Protein AF-0000000085130189 (afdb_homodimer)

Nearest PDB structures (foldseek):
  2hxr-assembly1_B  TM=8.792E-01  e=2.220E-16  Escherichia coli K-12
  4x6g-assembly1_D  TM=6.066E-01  e=1.143E-20  Pseudomonas aeruginosa PAO1
  7d98-assembly1_Q  TM=5.907E-01  e=3.196E-19  Cupriavidus necator
  6g4r-assembly1_B  TM=5.700E-01  e=2.673E-19  Corynebacterium glutamicum
  6g4r-assembly1_E  TM=5.636E-01  e=2.020E-18  Corynebacterium glutamicum

InterPro domains:
  IPR000847 LysR, HTH, N-terminal domain [PF00126] (8-65)
  IPR000847 LysR, HTH, N-terminal domain [PS50931] (5-62)
  IPR005119 LysR, substrate-binding [PF03466] (91-294)
  IPR036388 Winged helix-like DNA-binding domain superfamily [G3DSA:1.10.10.10] (2-87)
  IPR036390 Winged helix DNA-binding domain superfamily [SSF46785] (6-114)
  IPR037424 Regulatory protein NocR, PBP2 domain [cd08415] (96-290)

Organism: Delftia acidovorans (strain DSM 14801 / SPH-1) (NCBI:txid398578)

pLDDT: mean 81.31, std 16.9, range [30.84, 98.56]

Foldseek 3Di:
DLDDQDPLLLLLLLLCVVQQQLCSSCVVVVHDSVSSVVSPVSNCVSVVHDQWDQDPNGTDGDPVSVVVNVVSVLVVVLPVVLVVVVVVCVVPVAAEAEEEEAPLCVLFQQVVLVVVLCVVRPPYHYHYDHDDLVSQLVCQQVPSHQKYKYFDDNDDVQWDKDWLAKDFKKKKAFCPDPCLPDQAEELQVQAQWEEEEEDPPDQQRVVSVVVCVVVVGDHNHYDYDHDPLVVNVCRLVGRTMYIGHVRSCVVSVVSIRIHYYPPTRMTTMMMIGYRVNDDDPSNVSSVVSSSVSSVVDDGDDDD/DLDDQDPLLLLLLLLCVVQQQLCSSCVVVVHHSVVSVVSPVSNCVSVVHDQWDQDPNGTDGDPVSVVVNVVSVLVVVQPVVVVVVVVVCVVPVAAEAEEEEAPLCVLFQQVVLVVVLCVVRPPYHYHYDHDDLVSQLVCQQVPSHQKYKYFDDNDDVQWDKDWLAKDFKKKKAFCPDPCLPDQAEELQVQAQWEEEEEDPPDQQRVVSVVVCVVVVGDHNHYDYDHDPLVVNVCRLVGNTMYIGHVRSCVVSVVSIRIHYYPPTRMTTMMMIGYRVNDDDPSNVSSVVSSSVSSVVDDGDDDD

Solvent-accessible surface area (backbone atoms only — not comparable to full-atom values): 31554 Å² total; per-residue (Å²): 127,68,52,80,79,47,69,65,23,51,47,34,45,44,33,24,68,74,56,50,29,50,58,53,17,7,61,72,66,72,51,48,40,69,55,32,48,48,30,37,52,49,37,25,62,35,68,72,42,72,36,62,40,79,56,94,87,35,66,35,71,28,74,58,29,54,52,46,40,54,50,41,48,65,45,38,63,48,45,57,50,43,48,50,48,46,53,55,34,66,70,67,74,36,55,72,47,34,39,30,24,22,57,56,42,41,52,38,57,46,31,59,33,50,42,56,42,46,71,73,43,69,69,50,42,45,37,44,41,53,41,56,62,65,62,44,51,53,33,24,69,70,61,65,22,65,33,35,41,28,69,53,84,72,88,38,94,73,42,57,67,44,80,74,45,40,25,47,32,26,33,34,22,15,63,83,42,87,70,47,82,54,82,58,41,45,61,69,71,43,45,58,32,41,34,33,38,49,43,85,82,34,67,58,44,46,48,49,50,50,53,28,57,76,69,71,43,50,58,60,40,63,33,40,25,63,46,64,61,33,36,51,40,29,10,48,63,56,65,32,38,21,67,34,56,54,56,46,49,58,73,46,44,92,56,33,35,76,30,49,39,36,80,72,36,75,37,44,35,29,37,34,38,29,67,86,62,71,88,42,72,66,58,50,50,48,52,52,43,42,53,57,57,55,65,79,46,78,70,43,80,75,129,127,70,52,80,77,46,69,65,23,52,48,34,44,44,33,23,68,73,56,51,30,51,59,51,17,8,62,72,67,72,51,49,41,70,56,32,48,48,30,36,51,49,37,26,60,33,68,71,42,74,35,61,41,79,57,94,86,35,66,36,73,28,74,59,29,53,52,47,38,54,50,40,49,66,45,39,64,46,44,59,50,44,48,52,47,46,54,54,34,67,67,66,74,36,56,73,47,32,38,32,25,22,59,57,42,40,52,38,58,46,30,58,34,52,42,58,41,43,70,73,42,70,69,49,40,43,36,42,40,53,42,57,64,64,62,43,52,52,30,22,70,71,60,63,22,68,32,33,40,28,67,55,82,73,88,38,94,74,42,57,67,44,78,75,45,42,25,48,32,24,33,36,22,16,63,83,41,87,69,47,80,52,82,58,41,46,59,69,72,41,46,58,32,42,34,34,37,50,43,87,80,33,66,58,44,46,49,49,50,52,52,28,58,74,67,70,44,51,57,58,41,62,35,40,26,64,46,63,60,33,35,52,40,30,9,49,62,56,64,31,39,20,68,34,57,54,57,45,48,59,73,46,45,91,56,34,34,77,30,49,39,35,79,73,36,75,39,45,34,29,38,35,37,29,66,85,62,72,87,41,72,65,58,52,50,47,52,52,44,43,54,58,58,54,64,77,45,78,70,44,79,77,131

Secondary structure (DSSP, 8-state):
--PPPPHHHHHHHHHHHHHSSHHHHHHHTTS-HHHHHHHHHHHHHHHT---EEEETTEEEE-HHHHHHHHHHHHHHHHHHHHHHHHHHHHHH---EEEEEE-HHHHHTHHHHHHHHHHHHSTT-EEEEEE--HHHHHHHHHTTS-SEEEESS----TTSEEEEEEEEE-EEEE-TTSGGGG-S-EEGGGGTT-EEEE--TT-HHHHHHHHHHHHTT---SEEEE-S-HHHHHHHHHTTS-EEEE-HHHHHHTTTT-EEEEEESPPEEEEEEEE-TT----HHHHHHHHHHHHHHTTS------/--PPPPHHHHHHHHHHHHHSSHHHHHHHTTS-HHHHHHHHHHHHHHHT---EEEETTEEEE-HHHHHHHHHHHHHHHHHHHHHHHHHHHHHH---EEEEEE-HHHHHTHHHHHHHHHHHHSTT-EEEEEE--HHHHHHHHHTTS-SEEEESS----TTSEEEEEEEEE-EEEE-TTSGGGG-S-EEGGGGTT-EEEE--TT-HHHHHHHHHHHHTT---SEEEE-S-HHHHHHHHHTTS-EEEE-HHHHHHTTTT-EEEEEESPPEEEEEEEE-TT----HHHHHHHHHHHHHHTTS------

Radius of gyration: 24.06 Å; Cα contacts (8 Å, |Δi|>4): 1147; chains: 2; bounding box: 66×59×67 Å

Structure (mmCIF, N/CA/C/O backbone):
data_AF-0000000085130189-model_v1
#
loop_
_entity.id
_entity.type
_entity.pdbx_description
1 polymer 'Transcriptional regulator, LysR family'
#
loop_
_atom_site.group_PDB
_atom_site.id
_atom_site.type_symbol
_atom_site.label_atom_id
_atom_site.label_alt_id
_atom_site.label_comp_id
_atom_site.label_asym_id
_atom_site.label_entity_id
_atom_site.label_seq_id
_atom_site.pdbx_PDB_ins_code
_atom_site.Cartn_x
_atom_site.Cartn_y
_atom_site.Cartn_z
_atom_site.occupancy
_atom_site.B_iso_or_equiv
_atom_site.auth_seq_id
_atom_site.auth_comp_id
_atom_site.auth_asym_id
_atom_site.auth_atom_id
_atom_site.pdbx_PDB_model_num
ATOM 1 N N . MET A 1 1 ? -32.5 0.696 -23.516 1 31.22 1 MET A N 1
ATOM 2 C CA . MET A 1 1 ? -31.953 -0.085 -22.406 1 31.22 1 MET A CA 1
ATOM 3 C C . MET A 1 1 ? -30.438 -0.232 -22.547 1 31.22 1 MET A C 1
ATOM 5 O O . MET A 1 1 ? -29.953 -0.71 -23.562 1 31.22 1 MET A O 1
ATOM 9 N N . SER A 1 2 ? -29.688 0.648 -21.875 1 45.56 2 SER A N 1
ATOM 10 C CA . SER A 1 2 ? -28.234 0.71 -22.062 1 45.56 2 SER A CA 1
ATOM 11 C C . SER A 1 2 ? -27.594 -0.644 -21.797 1 45.56 2 SER A C 1
ATOM 13 O O . SER A 1 2 ? -27.906 -1.307 -20.812 1 45.56 2 SER A O 1
ATOM 15 N N . ARG A 1 3 ? -27.344 -1.383 -22.859 1 54.59 3 ARG A N 1
ATOM 16 C CA . ARG A 1 3 ? -26.781 -2.723 -22.734 1 54.59 3 ARG A CA 1
ATOM 17 C C . ARG A 1 3 ? -25.531 -2.713 -21.859 1 54.59 3 ARG A C 1
ATOM 19 O O . ARG A 1 3 ? -24.812 -1.71 -21.797 1 54.59 3 ARG A O 1
ATOM 26 N N . PRO A 1 4 ? -25.453 -3.746 -21.062 1 53.78 4 PRO A N 1
ATOM 27 C CA . PRO A 1 4 ? -24.219 -3.891 -20.281 1 53.78 4 PRO A CA 1
ATOM 28 C C . PRO A 1 4 ? -22.969 -3.844 -21.141 1 53.78 4 PRO A C 1
ATOM 30 O O . PRO A 1 4 ? -22.969 -4.312 -22.281 1 53.78 4 PRO A O 1
ATOM 33 N N . LEU A 1 5 ? -22 -3.061 -20.75 1 58.72 5 LEU A N 1
ATOM 34 C CA . LEU A 1 5 ? -20.734 -2.941 -21.453 1 58.72 5 LEU A CA 1
ATOM 35 C C . LEU A 1 5 ? -20 -4.277 -21.484 1 58.72 5 LEU A C 1
ATOM 37 O O . LEU A 1 5 ? -19.969 -4.996 -20.484 1 58.72 5 LEU A O 1
ATOM 41 N N . SER A 1 6 ? -19.719 -4.668 -22.641 1 59.53 6 SER A N 1
ATOM 42 C CA . SER A 1 6 ? -18.953 -5.906 -22.766 1 59.53 6 SER A CA 1
ATOM 43 C C . SER A 1 6 ? -17.516 -5.723 -22.281 1 59.53 6 SER A C 1
ATOM 45 O O . SER A 1 6 ? -17 -4.605 -22.281 1 59.53 6 SER A O 1
ATOM 47 N N . SER A 1 7 ? -16.984 -6.809 -21.906 1 59.44 7 SER A N 1
ATOM 48 C CA . SER A 1 7 ? -15.594 -6.797 -21.469 1 59.44 7 SER A CA 1
ATOM 49 C C . SER A 1 7 ? -14.68 -6.273 -22.578 1 59.44 7 SER A C 1
ATOM 51 O O . SER A 1 7 ? -13.719 -5.551 -22.297 1 59.44 7 SER A O 1
ATOM 53 N N . ARG A 1 8 ? -15 -6.645 -23.797 1 64.19 8 ARG A N 1
ATOM 54 C CA . ARG A 1 8 ? -14.18 -6.203 -24.922 1 64.19 8 ARG A CA 1
ATOM 55 C C . ARG A 1 8 ? -14.25 -4.688 -25.078 1 64.19 8 ARG A C 1
ATOM 57 O O . ARG A 1 8 ? -13.242 -4.047 -25.391 1 64.19 8 ARG A O 1
ATOM 64 N N . GLU A 1 9 ? -15.406 -4.188 -24.859 1 72 9 GLU A N 1
ATOM 65 C CA . GLU A 1 9 ? -15.578 -2.742 -24.953 1 72 9 GLU A CA 1
ATOM 66 C C . GLU A 1 9 ? -14.781 -2.025 -23.859 1 72 9 GLU A C 1
ATOM 68 O O . GLU A 1 9 ? -14.109 -1.026 -24.141 1 72 9 GLU A O 1
ATOM 73 N N . ILE A 1 10 ? -14.836 -2.58 -22.766 1 69.81 10 ILE A N 1
ATOM 74 C CA . ILE A 1 10 ? -14.148 -1.973 -21.625 1 69.81 10 ILE A CA 1
ATOM 75 C C . ILE A 1 10 ? -12.641 -2.068 -21.828 1 69.81 10 ILE A C 1
ATOM 77 O O . ILE A 1 10 ? -11.906 -1.115 -21.547 1 69.81 10 ILE A O 1
ATOM 81 N N . GLU A 1 11 ? -12.258 -3.162 -22.422 1 70.06 11 GLU A N 1
ATOM 82 C CA . GLU A 1 11 ? -10.844 -3.359 -22.703 1 70.06 11 GLU A CA 1
ATOM 83 C C . GLU A 1 11 ? -10.344 -2.369 -23.766 1 70.06 11 GLU A C 1
ATOM 85 O O . GLU A 1 11 ? -9.258 -1.81 -23.625 1 70.06 11 GLU A O 1
ATOM 90 N N . ALA A 1 12 ? -11.117 -2.242 -24.766 1 75.12 12 ALA A N 1
ATOM 91 C CA . ALA A 1 12 ? -10.758 -1.292 -25.812 1 75.12 12 ALA A CA 1
ATOM 92 C C . ALA A 1 12 ? -10.656 0.126 -25.25 1 75.12 12 ALA A C 1
ATOM 94 O O . ALA A 1 12 ? -9.695 0.845 -25.547 1 75.12 12 ALA A O 1
ATOM 95 N N . PHE A 1 13 ? -11.602 0.455 -24.406 1 79.38 13 PHE A N 1
ATOM 96 C CA . PHE A 1 13 ? -11.617 1.765 -23.781 1 79.38 13 PHE A CA 1
ATOM 97 C C . PHE A 1 13 ? -10.375 1.96 -22.906 1 79.38 13 PHE A C 1
ATOM 99 O O . PHE A 1 13 ? -9.688 2.975 -23.031 1 79.38 13 PHE A O 1
ATOM 106 N N . ARG A 1 14 ? -10.148 0.959 -22.219 1 71.44 14 ARG A N 1
ATOM 107 C CA . ARG A 1 14 ? -8.992 1.018 -21.328 1 71.44 14 ARG A CA 1
ATOM 108 C C . ARG A 1 14 ? -7.695 1.165 -22.109 1 71.44 14 ARG A C 1
ATOM 110 O O . ARG A 1 14 ? -6.844 1.983 -21.766 1 71.44 14 ARG A O 1
ATOM 117 N N . ALA A 1 15 ? -7.5 0.373 -23.094 1 72.19 15 ALA A N 1
ATOM 118 C CA . ALA A 1 15 ? -6.301 0.406 -23.938 1 72.19 15 ALA A CA 1
ATOM 119 C C . ALA A 1 15 ? -6.105 1.784 -24.562 1 72.19 15 ALA A C 1
ATOM 121 O O . ALA A 1 15 ? -4.988 2.305 -24.594 1 72.19 15 ALA A O 1
ATOM 122 N N . VAL A 1 16 ? -7.211 2.367 -24.922 1 78.88 16 VAL A N 1
ATOM 123 C CA . VAL A 1 16 ? -7.117 3.68 -25.547 1 78.88 16 VAL A CA 1
ATOM 124 C C . VAL A 1 16 ? -6.738 4.727 -24.516 1 78.88 16 VAL A C 1
ATOM 126 O O . VAL A 1 16 ? -5.93 5.617 -24.781 1 78.88 16 VAL A O 1
ATOM 129 N N . MET A 1 17 ? -7.277 4.52 -23.422 1 74.12 17 MET A N 1
ATOM 130 C CA . MET A 1 17 ? -6.977 5.461 -22.359 1 74.12 17 MET A CA 1
ATOM 131 C C . MET A 1 17 ? -5.512 5.359 -21.938 1 74.12 17 MET A C 1
ATOM 133 O O . MET A 1 17 ? -4.883 6.371 -21.625 1 74.12 17 MET A O 1
ATOM 137 N N . GLN A 1 18 ? -5.059 4.191 -21.969 1 65.12 18 GLN A N 1
ATOM 138 C CA . GLN A 1 18 ? -3.695 3.922 -21.516 1 65.12 18 GLN A CA 1
ATOM 139 C C . GLN A 1 18 ? -2.684 4.336 -22.594 1 65.12 18 GLN A C 1
ATOM 141 O O . GLN A 1 18 ? -1.607 4.844 -22.266 1 65.12 18 GLN A O 1
ATOM 146 N N . THR A 1 19 ? -3.037 4.164 -23.828 1 66.06 19 THR A N 1
ATOM 147 C CA . THR A 1 19 ? -2.059 4.312 -24.891 1 66.06 19 THR A CA 1
ATOM 148 C C . THR A 1 19 ? -2.25 5.645 -25.625 1 66.06 19 THR A C 1
ATOM 150 O O . THR A 1 19 ? -1.354 6.105 -26.328 1 66.06 19 THR A O 1
ATOM 153 N N . GLY A 1 20 ? -3.475 6.203 -25.391 1 71.5 20 GLY A N 1
ATOM 154 C CA . GLY A 1 20 ? -3.736 7.527 -25.938 1 71.5 20 GLY A CA 1
ATOM 155 C C . GLY A 1 20 ? -4.305 7.496 -27.344 1 71.5 20 GLY A C 1
ATOM 156 O O . GLY A 1 20 ? -4.855 8.492 -27.812 1 71.5 20 GLY A O 1
ATOM 157 N N . THR A 1 21 ? -3.98 6.371 -28.062 1 77.44 21 THR A N 1
ATOM 158 C CA . THR A 1 21 ? -4.484 6.297 -29.422 1 77.44 21 THR A CA 1
ATOM 159 C C . THR A 1 21 ? -5.133 4.941 -29.688 1 77.44 21 THR A C 1
ATOM 161 O O . THR A 1 21 ? -4.812 3.953 -29.016 1 77.44 21 THR A O 1
ATOM 164 N N . THR A 1 22 ? -6.098 4.945 -30.719 1 83.69 22 THR A N 1
ATOM 165 C CA . THR A 1 22 ? -6.738 3.688 -31.094 1 83.69 22 THR A CA 1
ATOM 166 C C . THR A 1 22 ? -5.738 2.75 -31.766 1 83.69 22 THR A C 1
ATOM 168 O O . THR A 1 22 ? -5.82 1.531 -31.609 1 83.69 22 THR A O 1
ATOM 171 N N . THR A 1 23 ? -4.746 3.398 -32.406 1 81.56 23 THR A N 1
ATOM 172 C CA . THR A 1 23 ? -3.715 2.596 -33.031 1 81.56 23 THR A CA 1
ATOM 173 C C . THR A 1 23 ? -2.836 1.904 -32 1 81.56 23 THR A C 1
ATOM 175 O O . THR A 1 23 ? -2.57 0.705 -32.094 1 81.56 23 THR A O 1
ATOM 178 N N . ALA A 1 24 ? -2.443 2.617 -31.156 1 79.56 24 ALA A N 1
ATOM 179 C CA . ALA A 1 24 ? -1.603 2.068 -30.094 1 79.56 24 ALA A CA 1
ATOM 180 C C . ALA A 1 24 ? -2.379 1.069 -29.234 1 79.56 24 ALA A C 1
ATOM 182 O O . ALA A 1 24 ? -1.831 0.052 -28.812 1 79.56 24 ALA A O 1
ATOM 183 N N . ALA A 1 25 ? -3.613 1.337 -29.016 1 78.94 25 ALA A N 1
ATOM 184 C CA . ALA A 1 25 ? -4.488 0.43 -28.281 1 78.94 25 ALA A CA 1
ATOM 185 C C . ALA A 1 25 ? -4.656 -0.895 -29.016 1 78.94 25 ALA A C 1
ATOM 187 O O . ALA A 1 25 ? -4.664 -1.962 -28.406 1 78.94 25 ALA A O 1
ATOM 188 N N . ALA A 1 26 ? -4.727 -0.82 -30.266 1 82.19 26 ALA A N 1
ATOM 189 C CA . ALA A 1 26 ? -4.848 -2.021 -31.078 1 82.19 26 ALA A CA 1
ATOM 190 C C . ALA A 1 26 ? -3.609 -2.904 -30.953 1 82.19 26 ALA A C 1
ATOM 192 O O . ALA A 1 26 ? -3.723 -4.125 -30.812 1 82.19 26 ALA A O 1
ATOM 193 N N . ARG A 1 27 ? -2.504 -2.258 -30.922 1 73.69 27 ARG A N 1
ATOM 194 C CA . ARG A 1 27 ? -1.25 -2.979 -30.734 1 73.69 27 ARG A CA 1
ATOM 195 C C . ARG A 1 27 ? -1.208 -3.648 -29.359 1 73.69 27 ARG A C 1
ATOM 197 O O . ARG A 1 27 ? -0.834 -4.816 -29.25 1 73.69 27 ARG A O 1
ATOM 204 N N . LEU A 1 28 ? -1.719 -2.889 -28.5 1 66.56 28 LEU A N 1
ATOM 205 C CA . LEU A 1 28 ? -1.703 -3.367 -27.125 1 66.56 28 LEU A CA 1
ATOM 206 C C . LEU A 1 28 ? -2.629 -4.566 -26.953 1 66.56 28 LEU A C 1
ATOM 208 O O . LEU A 1 28 ? -2.312 -5.5 -26.219 1 66.56 28 LEU A O 1
ATOM 212 N N . LEU A 1 29 ? -3.684 -4.574 -27.641 1 67.88 29 LEU A N 1
ATOM 213 C CA . LEU A 1 29 ? -4.719 -5.594 -27.484 1 67.88 29 LEU A CA 1
ATOM 214 C C . LEU A 1 29 ? -4.574 -6.668 -28.562 1 67.88 29 LEU A C 1
ATOM 216 O O . LEU A 1 29 ? -5.41 -7.57 -28.656 1 67.88 29 LEU A O 1
ATOM 220 N N . HIS A 1 30 ? -3.48 -6.523 -29.281 1 71.19 30 HIS A N 1
ATOM 221 C CA . HIS A 1 30 ? -3.227 -7.457 -30.375 1 71.19 30 HIS A CA 1
ATOM 222 C C . HIS A 1 30 ? -4.449 -7.602 -31.281 1 71.19 30 HIS A C 1
ATOM 224 O O . HIS A 1 30 ? -4.883 -8.719 -31.578 1 71.19 30 HIS A O 1
ATOM 230 N N . THR A 1 31 ? -5.02 -6.52 -31.656 1 81.31 31 THR A N 1
ATOM 231 C CA . THR A 1 31 ? -6.152 -6.445 -32.562 1 81.31 31 THR A CA 1
ATOM 232 C C . THR A 1 31 ? -5.961 -5.32 -33.594 1 81.31 31 THR A C 1
ATOM 234 O O . THR A 1 31 ? -4.848 -4.816 -33.75 1 81.31 31 THR A O 1
ATOM 237 N N . THR A 1 32 ? -6.938 -5.137 -34.406 1 82.69 32 THR A N 1
ATOM 238 C CA . THR A 1 32 ? -6.82 -4.121 -35.438 1 82.69 32 THR A CA 1
ATOM 239 C C . THR A 1 32 ? -7.422 -2.797 -34.969 1 82.69 32 THR A C 1
ATOM 241 O O . THR A 1 32 ? -8.289 -2.779 -34.094 1 82.69 32 THR A O 1
ATOM 244 N N . GLN A 1 33 ? -6.812 -1.826 -35.5 1 87 33 GLN A N 1
ATOM 245 C CA . GLN A 1 33 ? -7.285 -0.488 -35.156 1 87 33 GLN A CA 1
ATOM 246 C C . GLN A 1 33 ? -8.781 -0.346 -35.438 1 87 33 GLN A C 1
ATOM 248 O O . GLN A 1 33 ? -9.523 0.198 -34.625 1 87 33 GLN A O 1
ATOM 253 N N . PRO A 1 34 ? -9.352 -0.828 -36.562 1 87.88 34 PRO A N 1
ATOM 254 C CA . PRO A 1 34 ? -10.797 -0.72 -36.781 1 87.88 34 PRO A CA 1
ATOM 255 C C . PRO A 1 34 ? -11.602 -1.44 -35.688 1 87.88 34 PRO A C 1
ATOM 257 O O . PRO A 1 34 ? -12.68 -0.973 -35.312 1 87.88 34 PRO A O 1
ATOM 260 N N . SER A 1 35 ? -11.094 -2.527 -35.219 1 85.75 35 SER A N 1
ATOM 261 C CA . SER A 1 35 ? -11.766 -3.285 -34.188 1 85.75 35 SER A CA 1
ATOM 262 C C . SER A 1 35 ? -11.859 -2.482 -32.875 1 85.75 35 SER A C 1
ATOM 264 O O . SER A 1 35 ? -12.914 -2.436 -32.25 1 85.75 35 SER A O 1
ATOM 266 N N . VAL A 1 36 ? -10.758 -1.932 -32.562 1 88.25 36 VAL A N 1
ATOM 267 C CA . VAL A 1 36 ? -10.719 -1.111 -31.344 1 88.25 36 VAL A CA 1
ATOM 268 C C . VAL A 1 36 ? -11.672 0.074 -31.5 1 88.25 36 VAL A C 1
ATOM 270 O O . VAL A 1 36 ? -12.422 0.396 -30.578 1 88.25 36 VAL A O 1
ATOM 273 N N . SER A 1 37 ? -11.633 0.726 -32.625 1 85.88 37 SER A N 1
ATOM 274 C CA . SER A 1 37 ? -12.492 1.875 -32.875 1 85.88 37 SER A CA 1
ATOM 275 C C . SER A 1 37 ? -13.961 1.496 -32.781 1 85.88 37 SER A C 1
ATOM 277 O O . SER A 1 37 ? -14.766 2.232 -32.219 1 85.88 37 SER A O 1
ATOM 279 N N . ARG A 1 38 ? -14.281 0.404 -33.344 1 86.38 38 ARG A N 1
ATOM 280 C CA . ARG A 1 38 ? -15.656 -0.09 -33.312 1 86.38 38 ARG A CA 1
ATOM 281 C C . ARG A 1 38 ? -16.109 -0.353 -31.875 1 86.38 38 ARG A C 1
ATOM 283 O O . ARG A 1 38 ? -17.219 0.017 -31.484 1 86.38 38 ARG A O 1
ATOM 290 N N . LEU A 1 39 ? -15.289 -1.054 -31.172 1 83.44 39 LEU A N 1
ATOM 291 C CA . LEU A 1 39 ? -15.594 -1.378 -29.781 1 83.44 39 LEU A CA 1
ATOM 292 C C . LEU A 1 39 ? -15.805 -0.111 -28.969 1 83.44 39 LEU A C 1
ATOM 294 O O . LEU A 1 39 ? -16.703 -0.054 -28.125 1 83.44 39 LEU A O 1
ATOM 298 N N . LEU A 1 40 ? -14.977 0.82 -29.234 1 83 40 LEU A N 1
ATOM 299 C CA . LEU A 1 40 ? -15.102 2.096 -28.531 1 83 40 LEU A CA 1
ATOM 300 C C . LEU A 1 40 ? -16.422 2.779 -28.891 1 83 40 LEU A C 1
ATOM 302 O O . LEU A 1 40 ? -17.078 3.346 -28.016 1 83 40 LEU A O 1
ATOM 306 N N . ALA A 1 41 ? -16.719 2.822 -30.125 1 82.69 41 ALA A N 1
ATOM 307 C CA . ALA A 1 41 ? -17.969 3.402 -30.609 1 82.69 41 ALA A CA 1
ATOM 308 C C . ALA A 1 41 ? -19.172 2.691 -29.984 1 82.69 41 ALA A C 1
ATOM 310 O O . ALA A 1 41 ? -20.125 3.338 -29.547 1 82.69 41 ALA A O 1
ATOM 311 N N . GLN A 1 42 ? -19.062 1.405 -29.953 1 79.81 42 GLN A N 1
ATOM 312 C CA . GLN A 1 42 ? -20.125 0.605 -29.359 1 79.81 42 GLN A CA 1
ATOM 313 C C . GLN A 1 42 ? -20.266 0.924 -27.875 1 79.81 42 GLN A C 1
ATOM 315 O O . GLN A 1 42 ? -21.391 1.026 -27.359 1 79.81 42 GLN A O 1
ATOM 320 N N . MET A 1 43 ? -19.109 0.956 -27.266 1 76.62 43 MET A N 1
ATOM 321 C CA . MET A 1 43 ? -19.125 1.268 -25.844 1 76.62 43 MET A CA 1
ATOM 322 C C . MET A 1 43 ? -19.781 2.619 -25.594 1 76.62 43 MET A C 1
ATOM 324 O O . MET A 1 43 ? -20.594 2.756 -24.672 1 76.62 43 MET A O 1
ATOM 328 N N . GLN A 1 44 ? -19.375 3.578 -26.328 1 77.88 44 GLN A N 1
ATOM 329 C CA . GLN A 1 44 ? -19.938 4.918 -26.188 1 77.88 44 GLN A CA 1
ATOM 330 C C . GLN A 1 44 ? -21.438 4.914 -26.453 1 77.88 44 GLN A C 1
ATOM 332 O O . GLN A 1 44 ? -22.203 5.559 -25.719 1 77.88 44 GLN A O 1
ATOM 337 N N . ALA A 1 45 ? -21.859 4.262 -27.422 1 74.94 45 ALA A N 1
ATOM 338 C CA . ALA A 1 45 ? -23.266 4.137 -27.766 1 74.94 45 ALA A CA 1
ATOM 339 C C . ALA A 1 45 ? -24.047 3.459 -26.641 1 74.94 45 ALA A C 1
ATOM 341 O O . ALA A 1 45 ? -25.141 3.896 -26.266 1 74.94 45 ALA A O 1
ATOM 342 N N . ALA A 1 46 ? -23.438 2.43 -26.172 1 68 46 ALA A N 1
ATOM 343 C CA . ALA A 1 46 ? -24.078 1.669 -25.109 1 68 46 ALA A CA 1
ATOM 344 C C . ALA A 1 46 ? -24.188 2.488 -23.828 1 68 46 ALA A C 1
ATOM 346 O O . ALA A 1 46 ? -25.203 2.436 -23.125 1 68 46 ALA A O 1
ATOM 347 N N . ALA A 1 47 ? -23.078 3.096 -23.594 1 63.72 47 ALA A N 1
ATOM 348 C CA . ALA A 1 47 ? -23 3.883 -22.375 1 63.72 47 ALA A CA 1
ATOM 349 C C . ALA A 1 47 ? -23.75 5.199 -22.516 1 63.72 47 ALA A C 1
ATOM 351 O O . ALA A 1 47 ? -24.094 5.84 -21.516 1 63.72 47 ALA A O 1
ATOM 352 N N . GLY A 1 48 ? -24.047 5.594 -23.75 1 64.88 48 GLY A N 1
ATOM 353 C CA . GLY A 1 48 ? -24.688 6.867 -24.016 1 64.88 48 GLY A CA 1
ATOM 354 C C . GLY A 1 48 ? -23.797 8.062 -23.688 1 64.88 48 GLY A C 1
ATOM 355 O O . GLY A 1 48 ? -24.297 9.125 -23.328 1 64.88 48 GLY A O 1
ATOM 356 N N . LEU A 1 49 ? -22.516 7.797 -23.547 1 67.12 49 LEU A N 1
ATOM 357 C CA . LEU A 1 49 ? -21.547 8.828 -23.203 1 67.12 49 LEU A CA 1
ATOM 358 C C . LEU A 1 49 ? -20.547 9.023 -24.344 1 67.12 49 LEU A C 1
ATOM 360 O O . LEU A 1 49 ? -20.188 8.07 -25.031 1 67.12 49 LEU A O 1
ATOM 364 N N . LYS A 1 50 ? -20.266 10.266 -24.547 1 74.5 50 LYS A N 1
ATOM 365 C CA . LYS A 1 50 ? -19.109 10.555 -25.391 1 74.5 50 LYS A CA 1
ATOM 366 C C . LYS A 1 50 ? -17.812 10.508 -24.594 1 74.5 50 LYS A C 1
ATOM 368 O O . LYS A 1 50 ? -17.625 11.305 -23.672 1 74.5 50 LYS A O 1
ATOM 373 N N . LEU A 1 51 ? -17.016 9.477 -24.844 1 76.25 51 LEU A N 1
ATOM 374 C CA . LEU A 1 51 ? -15.828 9.234 -24.031 1 76.25 51 LEU A CA 1
ATOM 375 C C . LEU A 1 51 ? -14.594 9.859 -24.656 1 76.25 51 LEU A C 1
ATOM 377 O O . LEU A 1 51 ? -13.609 10.148 -23.969 1 76.25 51 LEU A O 1
ATOM 381 N N . PHE A 1 52 ? -14.625 10.055 -25.953 1 80.56 52 PHE A N 1
ATOM 382 C CA . PHE A 1 52 ? -13.492 10.656 -26.641 1 80.56 52 PHE A CA 1
ATOM 383 C C . PHE A 1 52 ? -13.961 11.734 -27.625 1 80.56 52 PHE A C 1
ATOM 385 O O . PHE A 1 52 ? -15 11.578 -28.266 1 80.56 52 PHE A O 1
ATOM 392 N N . ASP A 1 53 ? -13.203 12.859 -27.531 1 76.06 53 ASP A N 1
ATOM 393 C CA . ASP A 1 53 ? -13.422 13.914 -28.516 1 76.06 53 ASP A CA 1
ATOM 394 C C . ASP A 1 53 ? -12.273 13.969 -29.516 1 76.06 53 ASP A C 1
ATOM 396 O O . ASP A 1 53 ? -11.156 13.555 -29.219 1 76.06 53 ASP A O 1
ATOM 400 N N . MET A 1 54 ? -12.68 14.211 -30.781 1 66.12 54 MET A N 1
ATOM 401 C CA . MET A 1 54 ? -11.648 14.438 -31.781 1 66.12 54 MET A CA 1
ATOM 402 C C . MET A 1 54 ? -11.188 15.891 -31.781 1 66.12 54 MET A C 1
ATOM 404 O O . MET A 1 54 ? -12.008 16.812 -31.922 1 66.12 54 MET A O 1
ATOM 408 N N . HIS A 1 55 ? -9.977 16.125 -31.266 1 62.06 55 HIS A N 1
ATOM 409 C CA . HIS A 1 55 ? -9.367 17.453 -31.375 1 62.06 55 HIS A CA 1
ATOM 410 C C . HIS A 1 55 ? -8.156 17.422 -32.281 1 62.06 55 HIS A C 1
ATOM 412 O O . HIS A 1 55 ? -7.141 16.797 -31.969 1 62.06 55 HIS A O 1
ATOM 418 N N . LYS A 1 56 ? -8.164 18.094 -33.375 1 63.09 56 LYS A N 1
ATOM 419 C CA . LYS A 1 56 ? -7.125 18.203 -34.375 1 63.09 56 LYS A CA 1
ATOM 420 C C . LYS A 1 56 ? -6.695 16.812 -34.875 1 63.09 56 LYS A C 1
ATOM 422 O O . LYS A 1 56 ? -5.5 16.547 -35 1 63.09 56 LYS A O 1
ATOM 427 N N . GLY A 1 57 ? -7.559 15.938 -34.938 1 62.03 57 GLY A N 1
ATOM 428 C CA . GLY A 1 57 ? -7.297 14.617 -35.469 1 62.03 57 GLY A CA 1
ATOM 429 C C . GLY A 1 57 ? -6.84 13.609 -34.438 1 62.03 57 GLY A C 1
ATOM 430 O O . GLY A 1 57 ? -6.516 12.469 -34.781 1 62.03 57 GLY A O 1
ATOM 431 N N . ARG A 1 58 ? -6.777 14.18 -33.281 1 65.12 58 ARG A N 1
ATOM 432 C CA . ARG A 1 58 ? -6.312 13.273 -32.25 1 65.12 58 ARG A CA 1
ATOM 433 C C . ARG A 1 58 ? -7.43 12.969 -31.25 1 65.12 58 ARG A C 1
ATOM 435 O O . ARG A 1 58 ? -8.25 13.836 -30.953 1 65.12 58 ARG A O 1
ATOM 442 N N . LEU A 1 59 ? -7.484 11.648 -30.781 1 70.38 59 LEU A N 1
ATOM 443 C CA . LEU A 1 59 ? -8.453 11.195 -29.781 1 70.38 59 LEU A CA 1
ATOM 444 C C . LEU A 1 59 ? -8.094 11.719 -28.391 1 70.38 59 LEU A C 1
ATOM 446 O O . LEU A 1 59 ? -7 11.461 -27.891 1 70.38 59 LEU A O 1
ATOM 450 N N . ARG A 1 60 ? -8.977 12.617 -27.922 1 75.69 60 ARG A N 1
ATOM 451 C CA . ARG A 1 60 ? -8.773 13.125 -26.578 1 75.69 60 ARG A CA 1
ATOM 452 C C . ARG A 1 60 ? -9.852 12.609 -25.625 1 75.69 60 ARG A C 1
ATOM 454 O O . ARG A 1 60 ? -11.039 12.672 -25.938 1 75.69 60 ARG A O 1
ATOM 461 N N . PRO A 1 61 ? -9.414 12.016 -24.594 1 75.31 61 PRO A N 1
ATOM 462 C CA . PRO A 1 61 ? -10.406 11.555 -23.625 1 75.31 61 PRO A CA 1
ATOM 463 C C . PRO A 1 61 ? -11.227 12.695 -23.016 1 75.31 61 PRO A C 1
ATOM 465 O O . PRO A 1 61 ? -10.688 13.781 -22.781 1 75.31 61 PRO A O 1
ATOM 468 N N . THR A 1 62 ? -12.555 12.469 -23.016 1 70.19 62 THR A N 1
ATOM 469 C CA . THR A 1 62 ? -13.422 13.414 -22.328 1 70.19 62 THR A CA 1
ATOM 470 C C . THR A 1 62 ? -13.281 13.273 -20.812 1 70.19 62 THR A C 1
ATOM 472 O O . THR A 1 62 ? -12.609 12.352 -20.328 1 70.19 62 THR A O 1
ATOM 475 N N . ALA A 1 63 ? -13.867 14.141 -20.156 1 59.38 63 ALA A N 1
ATOM 476 C CA . ALA A 1 63 ? -13.883 14.055 -18.703 1 59.38 63 ALA A CA 1
ATOM 477 C C . ALA A 1 63 ? -14.562 12.766 -18.234 1 59.38 63 ALA A C 1
ATOM 479 O O . ALA A 1 63 ? -14.102 12.117 -17.297 1 59.38 63 ALA A O 1
ATOM 480 N N . GLU A 1 64 ? -15.562 12.375 -19.031 1 61.16 64 GLU A N 1
ATOM 481 C CA . GLU A 1 64 ? -16.281 11.133 -18.766 1 61.16 64 GLU A CA 1
ATOM 482 C C . GLU A 1 64 ? -15.367 9.922 -18.969 1 61.16 64 GLU A C 1
ATOM 484 O O . GLU A 1 64 ? -15.438 8.945 -18.219 1 61.16 64 GLU A O 1
ATOM 489 N N . ALA A 1 65 ? -14.578 10.031 -19.922 1 68.12 65 ALA A N 1
ATOM 490 C CA . ALA A 1 65 ? -13.656 8.945 -20.219 1 68.12 65 ALA A CA 1
ATOM 491 C C . ALA A 1 65 ? -12.641 8.766 -19.094 1 68.12 65 ALA A C 1
ATOM 493 O O . ALA A 1 65 ? -12.336 7.633 -18.703 1 68.12 65 ALA A O 1
ATOM 494 N N . VAL A 1 66 ? -12.219 9.797 -18.641 1 60.53 66 VAL A N 1
ATOM 495 C CA . VAL A 1 66 ? -11.211 9.766 -17.594 1 60.53 66 VAL A CA 1
ATOM 496 C C . VAL A 1 66 ? -11.812 9.164 -16.328 1 60.53 66 VAL A C 1
ATOM 498 O O . VAL A 1 66 ? -11.195 8.32 -15.672 1 60.53 66 VAL A O 1
ATOM 501 N N . GLU A 1 67 ? -12.969 9.5 -16.109 1 54.16 67 GLU A N 1
ATOM 502 C CA . GLU A 1 67 ? -13.68 8.961 -14.961 1 54.16 67 GLU A CA 1
ATOM 503 C C . GLU A 1 67 ? -13.953 7.473 -15.117 1 54.16 67 GLU A C 1
ATOM 505 O O . GLU A 1 67 ? -13.758 6.695 -14.18 1 54.16 67 GLU A O 1
ATOM 510 N N . LEU A 1 68 ? -14.422 7.195 -16.281 1 61.09 68 LEU A N 1
ATOM 511 C CA . LEU A 1 68 ? -14.695 5.793 -16.562 1 61.09 68 LEU A CA 1
ATOM 512 C C . LEU A 1 68 ? -13.414 4.965 -16.516 1 61.09 68 LEU A C 1
ATOM 514 O O . LEU A 1 68 ? -13.43 3.822 -16.062 1 61.09 68 LEU A O 1
ATOM 518 N N . PHE A 1 69 ? -12.414 5.578 -16.875 1 61.25 69 PHE A N 1
ATOM 519 C CA . PHE A 1 69 ? -11.133 4.883 -16.875 1 61.25 69 PHE A CA 1
ATOM 520 C C . PHE A 1 69 ? -10.68 4.566 -15.461 1 61.25 69 PHE A C 1
ATOM 522 O O . PHE A 1 69 ? -10.203 3.467 -15.18 1 61.25 69 PHE A O 1
ATOM 529 N N . ALA A 1 70 ? -10.875 5.438 -14.688 1 53.03 70 ALA A N 1
ATOM 530 C CA . ALA A 1 70 ? -10.547 5.211 -13.281 1 53.03 70 ALA A CA 1
ATOM 531 C C . ALA A 1 70 ? -11.336 4.035 -12.719 1 53.03 70 ALA A C 1
ATOM 533 O O . ALA A 1 70 ? -10.789 3.188 -12.008 1 53.03 70 ALA A O 1
ATOM 534 N N . THR A 1 71 ? -12.57 4.047 -13.164 1 50 71 THR A N 1
ATOM 535 C CA . THR A 1 71 ? -13.453 2.963 -12.75 1 50 71 THR A CA 1
ATOM 536 C C . THR A 1 71 ? -13.016 1.642 -13.375 1 50 71 THR A C 1
ATOM 538 O O . THR A 1 71 ? -12.977 0.611 -12.695 1 50 71 THR A O 1
ATOM 541 N N . VAL A 1 72 ? -12.805 1.795 -14.641 1 55.25 72 VAL A N 1
ATOM 542 C CA . VAL A 1 72 ? -12.398 0.609 -15.383 1 55.25 72 VAL A CA 1
ATOM 543 C C . VAL A 1 72 ? -11.078 0.075 -14.828 1 55.25 72 VAL A C 1
ATOM 545 O O . VAL A 1 72 ? -10.898 -1.139 -14.703 1 55.25 72 VAL A O 1
ATOM 548 N N . GLN A 1 73 ? -10.234 0.976 -14.555 1 51.59 73 GLN A N 1
ATOM 549 C CA . GLN A 1 73 ? -8.945 0.59 -14 1 51.59 73 GLN A CA 1
ATOM 550 C C . GLN A 1 73 ? -9.117 -0.131 -12.664 1 51.59 73 GLN A C 1
ATOM 552 O O . GLN A 1 73 ? -8.445 -1.134 -12.406 1 51.59 73 GLN A O 1
ATOM 557 N N . GLN A 1 74 ? -9.883 0.485 -12.039 1 45.34 74 GLN A N 1
ATOM 558 C CA . GLN A 1 74 ? -10.172 -0.125 -10.75 1 45.34 74 GLN A CA 1
ATOM 559 C C . GLN A 1 74 ? -10.805 -1.505 -10.922 1 45.34 74 GLN A C 1
ATOM 561 O O . GLN A 1 74 ? -10.508 -2.426 -10.156 1 45.34 74 GLN A O 1
ATOM 566 N N . HIS A 1 75 ? -11.703 -1.5 -11.938 1 42.56 75 HIS A N 1
ATOM 567 C CA . HIS A 1 75 ? -12.422 -2.738 -12.227 1 42.56 75 HIS A CA 1
ATOM 568 C C . HIS A 1 75 ? -11.562 -3.689 -13.055 1 42.56 75 HIS A C 1
ATOM 570 O O . HIS A 1 75 ? -11.641 -4.906 -12.883 1 42.56 75 HIS A O 1
ATOM 576 N N . PHE A 1 76 ? -11.008 -3.176 -14.039 1 41.56 76 PHE A N 1
ATOM 577 C CA . PHE A 1 76 ? -10.305 -3.996 -15.023 1 41.56 76 PHE A CA 1
ATOM 578 C C . PHE A 1 76 ? -9.039 -4.594 -14.422 1 41.56 76 PHE A C 1
ATOM 580 O O . PHE A 1 76 ? -8.648 -5.707 -14.781 1 41.56 76 PHE A O 1
ATOM 587 N N . LEU A 1 77 ? -8.336 -3.742 -13.734 1 41.5 77 LEU A N 1
ATOM 588 C CA . LEU A 1 77 ? -7.203 -4.48 -13.188 1 41.5 77 LEU A CA 1
ATOM 589 C C . LEU A 1 77 ? -7.648 -5.832 -12.641 1 41.5 77 LEU A C 1
ATOM 591 O O . LEU A 1 77 ? -6.93 -6.828 -12.773 1 41.5 77 LEU A O 1
ATOM 595 N N . GLY A 1 78 ? -8.82 -5.816 -12.039 1 37.97 78 GLY A N 1
ATOM 596 C CA . GLY A 1 78 ? -9.328 -7.066 -11.492 1 37.97 78 GLY A CA 1
ATOM 597 C C . GLY A 1 78 ? -9.867 -8.008 -12.562 1 37.97 78 GLY A C 1
ATOM 598 O O . GLY A 1 78 ? -9.609 -9.211 -12.523 1 37.97 78 GLY A O 1
ATOM 599 N N . ARG A 1 79 ? -10.695 -7.516 -13.508 1 36.94 79 ARG A N 1
ATOM 600 C CA . ARG A 1 79 ? -11.484 -8.414 -14.344 1 36.94 79 ARG A CA 1
ATOM 601 C C . ARG A 1 79 ? -10.609 -9.117 -15.375 1 36.94 79 ARG A C 1
ATOM 603 O O . ARG A 1 79 ? -10.719 -10.328 -15.562 1 36.94 79 ARG A O 1
ATOM 610 N N . GLU A 1 80 ? -10.023 -8.336 -16.25 1 39.09 80 GLU A N 1
ATOM 611 C CA . GLU A 1 80 ? -9.234 -9.016 -17.281 1 39.09 80 GLU A CA 1
ATOM 612 C C . GLU A 1 80 ? -8.195 -9.945 -16.656 1 39.09 80 GLU A C 1
ATOM 614 O O . GLU A 1 80 ? -7.957 -11.047 -17.141 1 39.09 80 GLU A O 1
ATOM 619 N N . ARG A 1 81 ? -7.574 -9.492 -15.648 1 39.66 81 ARG A N 1
ATOM 620 C CA . ARG A 1 81 ? -6.648 -10.383 -14.953 1 39.66 81 ARG A CA 1
ATOM 621 C C . ARG A 1 81 ? -7.375 -11.602 -14.406 1 39.66 81 ARG A C 1
ATOM 623 O O . ARG A 1 81 ? -6.875 -12.727 -14.508 1 39.66 81 ARG A O 1
ATOM 630 N N . ILE A 1 82 ? -8.57 -11.344 -13.93 1 39.06 82 ILE A N 1
ATOM 631 C CA . ILE A 1 82 ? -9.375 -12.469 -13.484 1 39.06 82 ILE A CA 1
ATOM 632 C C . ILE A 1 82 ? -9.703 -13.375 -14.664 1 39.06 82 ILE A C 1
ATOM 634 O O . ILE A 1 82 ? -9.609 -14.602 -14.57 1 39.06 82 ILE A O 1
ATOM 638 N N . GLU A 1 83 ? -10.094 -12.742 -15.688 1 41 83 GLU A N 1
ATOM 639 C CA . GLU A 1 83 ? -10.445 -13.586 -16.828 1 41 83 GLU A CA 1
ATOM 640 C C . GLU A 1 83 ? -9.219 -14.32 -17.359 1 41 83 GLU A C 1
ATOM 642 O O . GLU A 1 83 ? -9.289 -15.5 -17.703 1 41 83 GLU A O 1
ATOM 647 N N . ARG A 1 84 ? -8.164 -13.641 -17.516 1 40.66 84 ARG A N 1
ATOM 648 C CA . ARG A 1 84 ? -6.957 -14.336 -17.938 1 40.66 84 ARG A CA 1
ATOM 649 C C . ARG A 1 84 ? -6.555 -15.414 -16.953 1 40.66 84 ARG A C 1
ATOM 651 O O . ARG A 1 84 ? -6.176 -16.516 -17.344 1 40.66 84 ARG A O 1
ATOM 658 N N . ASP A 1 85 ? -6.613 -15.008 -15.711 1 40.44 85 ASP A N 1
ATOM 659 C CA . ASP A 1 85 ? -6.328 -16.031 -14.703 1 40.44 85 ASP A CA 1
ATOM 660 C C . ASP A 1 85 ? -7.34 -17.172 -14.781 1 40.44 85 ASP A C 1
ATOM 662 O O . ASP A 1 85 ? -6.965 -18.344 -14.68 1 40.44 85 ASP A O 1
ATOM 666 N N . LEU A 1 86 ? -8.547 -16.766 -14.992 1 40.91 86 LEU A N 1
ATOM 667 C CA . LEU A 1 86 ? -9.555 -17.828 -15.133 1 40.91 86 LEU A CA 1
ATOM 668 C C . LEU A 1 86 ? -9.266 -18.688 -16.359 1 40.91 86 LEU A C 1
ATOM 670 O O . LEU A 1 86 ? -9.414 -19.906 -16.297 1 40.91 86 LEU A O 1
ATOM 674 N N . ALA A 1 87 ? -8.914 -18.094 -17.375 1 41.59 87 ALA A N 1
ATOM 675 C CA . ALA A 1 87 ? -8.617 -18.891 -18.562 1 41.59 87 ALA A CA 1
ATOM 676 C C . ALA A 1 87 ? -7.418 -19.812 -18.328 1 41.59 87 ALA A C 1
ATOM 678 O O . ALA A 1 87 ? -7.434 -20.969 -18.719 1 41.59 87 ALA A O 1
ATOM 679 N N . ALA A 1 88 ? -6.398 -19.281 -17.766 1 42.22 88 ALA A N 1
ATOM 680 C CA . ALA A 1 88 ? -5.25 -20.125 -17.438 1 42.22 88 ALA A CA 1
ATOM 681 C C . ALA A 1 88 ? -5.641 -21.234 -16.469 1 42.22 88 ALA A C 1
ATOM 683 O O . ALA A 1 88 ? -5.156 -22.359 -16.562 1 42.22 88 ALA A O 1
ATOM 684 N N . LEU A 1 89 ? -6.469 -20.875 -15.453 1 42.66 89 LEU A N 1
ATOM 685 C CA . LEU A 1 89 ? -6.992 -21.844 -14.492 1 42.66 89 LEU A CA 1
ATOM 686 C C . LEU A 1 89 ? -7.762 -22.953 -15.195 1 42.66 89 LEU A C 1
ATOM 688 O O . LEU A 1 89 ? -7.668 -24.125 -14.805 1 42.66 89 LEU A O 1
ATOM 692 N N . ARG A 1 90 ? -8.578 -22.641 -16.078 1 43.94 90 ARG A N 1
ATOM 693 C CA . ARG A 1 90 ? -9.328 -23.672 -16.781 1 43.94 90 ARG A CA 1
ATOM 694 C C . ARG A 1 90 ? -8.391 -24.672 -17.453 1 43.94 90 ARG A C 1
ATOM 696 O O . ARG A 1 90 ? -8.719 -25.859 -17.547 1 43.94 90 ARG A O 1
ATOM 703 N N . GLN A 1 91 ? -7.359 -24.266 -17.844 1 41.34 91 GLN A N 1
ATOM 704 C CA . GLN A 1 91 ? -6.57 -25.266 -18.562 1 41.34 91 GLN A CA 1
ATOM 705 C C . GLN A 1 91 ? -5.805 -26.172 -17.609 1 41.34 91 GLN A C 1
ATOM 707 O O . GLN A 1 91 ? -5.527 -27.328 -17.922 1 41.34 91 GLN A O 1
ATOM 712 N N . SER A 1 92 ? -5.301 -25.672 -16.484 1 46.44 92 SER A N 1
ATOM 713 C CA . SER A 1 92 ? -4.367 -26.531 -15.766 1 46.44 92 SER A CA 1
ATOM 714 C C . SER A 1 92 ? -5.098 -27.484 -14.82 1 46.44 92 SER A C 1
ATOM 716 O O . SER A 1 92 ? -4.504 -28.422 -14.289 1 46.44 92 SER A O 1
ATOM 718 N N . GLY A 1 93 ? -6.457 -27.562 -14.812 1 52.66 93 GLY A N 1
ATOM 719 C CA . GLY A 1 93 ? -7.137 -28.391 -13.836 1 52.66 93 GLY A CA 1
ATOM 720 C C . GLY A 1 93 ? -6.863 -27.969 -12.406 1 52.66 93 GLY A C 1
ATOM 721 O O . GLY A 1 93 ? -7.5 -28.469 -11.469 1 52.66 93 GLY A O 1
ATOM 722 N N . ALA A 1 94 ? -5.773 -27.234 -12.195 1 60.59 94 ALA A N 1
ATOM 723 C CA . ALA A 1 94 ? -5.449 -26.875 -10.82 1 60.59 94 ALA A CA 1
ATOM 724 C C . ALA A 1 94 ? -6.316 -25.719 -10.336 1 60.59 94 ALA A C 1
ATOM 726 O O . ALA A 1 94 ? -6.793 -24.922 -11.141 1 60.59 94 ALA A O 1
ATOM 727 N N . GLY A 1 95 ? -6.918 -25.734 -9.148 1 76.44 95 GLY A N 1
ATOM 728 C CA . GLY A 1 95 ? -7.84 -24.781 -8.555 1 76.44 95 GLY A CA 1
ATOM 729 C C . GLY A 1 95 ? -7.223 -23.422 -8.328 1 76.44 95 GLY A C 1
ATOM 730 O O . GLY A 1 95 ? -6.004 -23.25 -8.438 1 76.44 95 GLY A O 1
ATOM 731 N N . THR A 1 96 ? -8.062 -22.344 -8.383 1 81.5 96 THR A N 1
ATOM 732 C CA . THR A 1 96 ? -7.652 -20.953 -8.156 1 81.5 96 THR A CA 1
ATOM 733 C C . THR A 1 96 ? -8.227 -20.438 -6.844 1 81.5 96 THR A C 1
ATOM 735 O O . THR A 1 96 ? -9.336 -20.812 -6.449 1 81.5 96 THR A O 1
ATOM 738 N N . LEU A 1 97 ? -7.43 -19.703 -6.168 1 88 97 LEU A N 1
ATOM 739 C CA . LEU A 1 97 ? -7.883 -18.984 -4.977 1 88 97 LEU A CA 1
ATOM 740 C C . LEU A 1 97 ? -7.531 -17.5 -5.066 1 88 97 LEU A C 1
ATOM 742 O O . LEU A 1 97 ? -6.355 -17.141 -5.16 1 88 97 LEU A O 1
ATOM 746 N N . ARG A 1 98 ? -8.547 -16.703 -5.18 1 90.94 98 ARG A N 1
ATOM 747 C CA . ARG A 1 98 ? -8.383 -15.25 -5.289 1 90.94 98 ARG A CA 1
ATOM 748 C C . ARG A 1 98 ? -8.625 -14.57 -3.949 1 90.94 98 ARG A C 1
ATOM 750 O O . ARG A 1 98 ? -9.758 -14.523 -3.469 1 90.94 98 ARG A O 1
ATOM 757 N N . ILE A 1 99 ? -7.562 -13.93 -3.377 1 94.06 99 ILE A N 1
ATOM 758 C CA . ILE A 1 99 ? -7.617 -13.352 -2.039 1 94.06 99 ILE A CA 1
ATOM 759 C C . ILE A 1 99 ? -7.473 -11.828 -2.127 1 94.06 99 ILE A C 1
ATOM 761 O O . ILE A 1 99 ? -6.551 -11.328 -2.775 1 94.06 99 ILE A O 1
ATOM 765 N N . GLY A 1 100 ? -8.398 -11.117 -1.554 1 93.88 100 GLY A N 1
ATOM 766 C CA . GLY A 1 100 ? -8.25 -9.695 -1.282 1 93.88 100 GLY A CA 1
ATOM 767 C C . GLY A 1 100 ? -7.965 -9.398 0.177 1 93.88 100 GLY A C 1
ATOM 768 O O . GLY A 1 100 ? -8.539 -10.023 1.068 1 93.88 100 GLY A O 1
ATOM 769 N N . CYS A 1 101 ? -7.035 -8.422 0.376 1 95.5 101 CYS A N 1
ATOM 770 C CA . CYS A 1 101 ? -6.797 -8.039 1.764 1 95.5 101 CYS A CA 1
ATOM 771 C C . CYS A 1 101 ? -6.293 -6.605 1.857 1 95.5 101 CYS A C 1
ATOM 773 O O . CYS A 1 101 ? -5.938 -6.004 0.844 1 95.5 101 CYS A O 1
ATOM 775 N N . THR A 1 102 ? -6.34 -6.059 3.006 1 94 102 THR A N 1
ATOM 776 C CA . THR A 1 102 ? -5.777 -4.734 3.246 1 94 102 THR A CA 1
ATOM 777 C C . THR A 1 102 ? -4.254 -4.797 3.318 1 94 102 THR A C 1
ATOM 779 O O . THR A 1 102 ? -3.688 -5.836 3.656 1 94 102 THR A O 1
ATOM 782 N N . PRO A 1 103 ? -3.605 -3.682 3.1 1 92.69 103 PRO A N 1
ATOM 783 C CA . PRO A 1 103 ? -2.143 -3.672 3.041 1 92.69 103 PRO A CA 1
ATOM 784 C C . PRO A 1 103 ? -1.498 -4.176 4.332 1 92.69 103 PRO A C 1
ATOM 786 O O . PRO A 1 103 ? -0.505 -4.906 4.281 1 92.69 103 PRO A O 1
ATOM 789 N N . ALA A 1 104 ? -2.061 -3.838 5.422 1 94.75 104 ALA A N 1
ATOM 790 C CA . ALA A 1 104 ? -1.505 -4.277 6.699 1 94.75 104 ALA A CA 1
ATOM 791 C C . ALA A 1 104 ? -1.401 -5.801 6.758 1 94.75 104 ALA A C 1
ATOM 793 O O . ALA A 1 104 ? -0.366 -6.344 7.145 1 94.75 104 ALA A O 1
ATOM 794 N N . LEU A 1 105 ? -2.426 -6.441 6.336 1 96.81 105 LEU A N 1
ATOM 795 C CA . LEU A 1 105 ? -2.477 -7.898 6.422 1 96.81 105 LEU A CA 1
ATOM 796 C C . LEU A 1 105 ? -1.642 -8.539 5.32 1 96.81 105 LEU A C 1
ATOM 798 O O . LEU A 1 105 ? -1.056 -9.602 5.516 1 96.81 105 LEU A O 1
ATOM 802 N N . GLY A 1 106 ? -1.636 -7.891 4.16 1 96.62 106 GL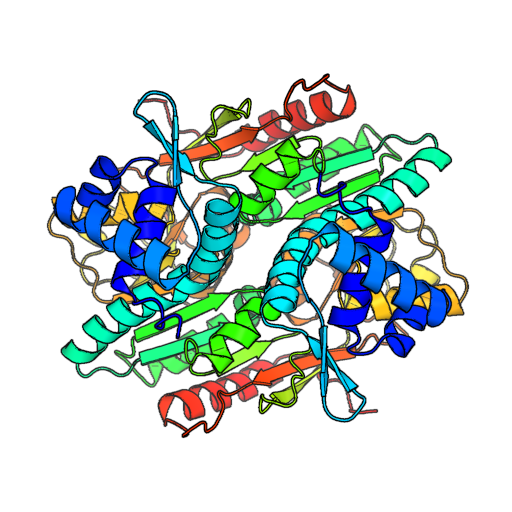Y A N 1
ATOM 803 C CA . GLY A 1 106 ? -0.814 -8.383 3.062 1 96.62 106 GLY A CA 1
ATOM 804 C C . GLY A 1 106 ? 0.668 -8.391 3.387 1 96.62 106 GLY A C 1
ATOM 805 O O . GLY A 1 106 ? 1.432 -9.164 2.812 1 96.62 106 GLY A O 1
ATOM 806 N N . LEU A 1 107 ? 1.028 -7.578 4.289 1 96.19 107 LEU A N 1
ATOM 807 C CA . LEU A 1 107 ? 2.424 -7.445 4.691 1 96.19 107 LEU A CA 1
ATOM 808 C C . LEU A 1 107 ? 2.732 -8.344 5.883 1 96.19 107 LEU A C 1
ATOM 810 O O . LEU A 1 107 ? 3.873 -8.781 6.062 1 96.19 107 LEU A O 1
ATOM 814 N N . SER A 1 108 ? 1.815 -8.719 6.656 1 96.56 108 SER A N 1
ATOM 815 C CA . SER A 1 108 ? 2.1 -9.305 7.961 1 96.56 108 SER A CA 1
ATOM 816 C C . SER A 1 108 ? 1.545 -10.719 8.07 1 96.56 108 SER A C 1
ATOM 818 O O . SER A 1 108 ? 2.287 -11.695 7.926 1 96.56 108 SER A O 1
ATOM 820 N N . VAL A 1 109 ? 0.266 -10.922 7.996 1 97.62 109 VAL A N 1
ATOM 821 C CA . VAL A 1 109 ? -0.408 -12.156 8.383 1 97.62 109 VAL A CA 1
ATOM 822 C C . VAL A 1 109 ? -0.541 -13.078 7.168 1 97.62 109 VAL A C 1
ATOM 824 O O . VAL A 1 109 ? -0.23 -14.266 7.246 1 97.62 109 VAL A O 1
ATOM 827 N N . ILE A 1 110 ? -0.912 -12.523 6.074 1 97.94 110 ILE A N 1
ATOM 828 C CA . ILE A 1 110 ? -1.379 -13.289 4.922 1 97.94 110 ILE A CA 1
ATOM 829 C C . ILE A 1 110 ? -0.224 -14.102 4.336 1 97.94 110 ILE A C 1
ATOM 831 O O . ILE A 1 110 ? -0.404 -15.25 3.938 1 97.94 110 ILE A O 1
ATOM 835 N N . PRO A 1 111 ? 0.976 -13.578 4.316 1 97.31 111 PRO A N 1
ATOM 836 C CA . PRO A 1 111 ? 2.066 -14.336 3.691 1 97.31 111 PRO A CA 1
ATOM 837 C C . PRO A 1 111 ? 2.316 -15.68 4.367 1 97.31 111 PRO A C 1
ATOM 839 O O . PRO A 1 111 ? 2.514 -16.688 3.689 1 97.31 111 PRO A O 1
ATOM 842 N N . ALA A 1 112 ? 2.266 -15.688 5.645 1 96.88 112 ALA A N 1
ATOM 843 C CA . ALA A 1 112 ? 2.455 -16.953 6.359 1 96.88 112 ALA A CA 1
ATOM 844 C C . ALA A 1 112 ? 1.318 -17.922 6.066 1 96.88 112 ALA A C 1
ATOM 846 O O . ALA A 1 112 ? 1.542 -19.125 5.945 1 96.88 112 ALA A O 1
ATOM 847 N N . VAL A 1 113 ? 0.142 -17.422 5.922 1 97.88 113 VAL A N 1
ATOM 848 C CA . VAL A 1 113 ? -1.022 -18.25 5.617 1 97.88 113 VAL A CA 1
ATOM 849 C C . VAL A 1 113 ? -0.891 -18.828 4.211 1 97.88 113 VAL A C 1
ATOM 851 O O . VAL A 1 113 ? -1.155 -20.016 3.994 1 97.88 113 VAL A O 1
ATOM 854 N N . VAL A 1 114 ? -0.486 -17.969 3.297 1 96.81 114 VAL A N 1
ATOM 855 C CA . VAL A 1 114 ? -0.323 -18.391 1.912 1 96.81 114 VAL A CA 1
ATOM 856 C C . VAL A 1 114 ? 0.724 -19.5 1.833 1 96.81 114 VAL A C 1
ATOM 858 O O . VAL A 1 114 ? 0.551 -20.484 1.096 1 96.81 114 VAL A O 1
ATOM 861 N N . ARG A 1 115 ? 1.806 -19.359 2.58 1 95.44 115 ARG A N 1
ATOM 862 C CA . ARG A 1 115 ? 2.834 -20.391 2.605 1 95.44 115 ARG A CA 1
ATOM 863 C C . ARG A 1 115 ? 2.25 -21.734 3.041 1 95.44 115 ARG A C 1
ATOM 865 O O . ARG A 1 115 ? 2.436 -22.75 2.363 1 95.44 115 ARG A O 1
ATOM 872 N N . SER A 1 116 ? 1.556 -21.734 4.145 1 96 116 SER A N 1
ATOM 873 C CA . SER A 1 116 ? 0.955 -22.953 4.672 1 96 116 SER A CA 1
ATOM 874 C C . SER A 1 116 ? -0.062 -23.531 3.695 1 96 116 SER A C 1
ATOM 876 O O . SER A 1 116 ? -0.117 -24.75 3.498 1 96 116 SER A O 1
ATOM 878 N N . PHE A 1 117 ? -0.833 -22.719 3.072 1 95.69 117 PHE A N 1
ATOM 879 C CA . PHE A 1 117 ? -1.846 -23.156 2.113 1 95.69 117 PHE A CA 1
ATOM 880 C C . PHE A 1 117 ? -1.197 -23.781 0.89 1 95.69 117 PHE A C 1
ATOM 882 O O . PHE A 1 117 ? -1.65 -24.828 0.413 1 95.69 117 PHE A O 1
ATOM 889 N N . ALA A 1 118 ? -0.207 -23.094 0.414 1 91.31 118 ALA A N 1
ATOM 890 C CA . ALA A 1 118 ? 0.475 -23.578 -0.783 1 91.31 118 ALA A CA 1
ATOM 891 C C . ALA A 1 118 ? 1.091 -24.953 -0.543 1 91.31 118 ALA A C 1
ATOM 893 O O . ALA A 1 118 ? 1.195 -25.766 -1.467 1 91.31 118 ALA A O 1
ATOM 894 N N . GLN A 1 119 ? 1.497 -25.266 0.68 1 91.25 119 GLN A N 1
ATOM 895 C CA . GLN A 1 119 ? 2.031 -26.578 1.039 1 91.25 119 GLN A CA 1
ATOM 896 C C . GLN A 1 119 ? 0.939 -27.641 1.013 1 91.25 119 GLN A C 1
ATOM 898 O O . GLN A 1 119 ? 1.188 -28.781 0.618 1 91.25 119 GLN A O 1
ATOM 903 N N . ARG A 1 120 ? -0.244 -27.25 1.322 1 90.69 120 ARG A N 1
ATOM 904 C CA . ARG A 1 120 ? -1.371 -28.172 1.375 1 90.69 120 ARG A CA 1
ATOM 905 C C . ARG A 1 120 ? -1.998 -28.359 -0.003 1 90.69 120 ARG A C 1
ATOM 907 O O . ARG A 1 120 ? -2.484 -29.438 -0.333 1 90.69 120 ARG A O 1
ATOM 914 N N . TYR A 1 121 ? -2.049 -27.359 -0.719 1 88.19 121 TYR A N 1
ATOM 915 C CA . TYR A 1 121 ? -2.619 -27.391 -2.061 1 88.19 121 TYR A CA 1
ATOM 916 C C . TYR A 1 121 ? -1.594 -26.938 -3.098 1 88.19 121 TYR A C 1
ATOM 918 O O . TYR A 1 121 ? -1.744 -25.891 -3.717 1 88.19 121 TYR A O 1
ATOM 926 N N . PRO A 1 122 ? -0.77 -28 -3.312 1 83.12 122 PRO A N 1
ATOM 927 C CA . PRO A 1 122 ? 0.253 -27.656 -4.301 1 83.12 122 PRO A CA 1
ATOM 928 C C . PRO A 1 122 ? -0.323 -27.453 -5.699 1 83.12 122 PRO A C 1
ATOM 930 O O . PRO A 1 122 ? -1.275 -28.141 -6.082 1 83.12 122 PRO A O 1
ATOM 933 N N . GLY A 1 123 ? -0.114 -26.469 -6.422 1 76.5 123 GLY A N 1
ATOM 934 C CA . GLY A 1 123 ? -0.557 -26.25 -7.793 1 76.5 123 GLY A CA 1
ATOM 935 C C . GLY A 1 123 ? -1.627 -25.188 -7.91 1 76.5 123 GLY A C 1
ATOM 936 O O . GLY A 1 123 ? -2 -24.797 -9.016 1 76.5 123 GLY A O 1
ATOM 937 N N . THR A 1 124 ? -2.23 -24.938 -6.691 1 83.69 124 THR A N 1
ATOM 938 C CA . THR A 1 124 ? -3.248 -23.891 -6.723 1 83.69 124 THR A CA 1
ATOM 939 C C . THR A 1 124 ? -2.654 -22.562 -7.207 1 83.69 124 THR A C 1
ATOM 941 O O . THR A 1 124 ? -1.554 -22.188 -6.801 1 83.69 124 THR A O 1
ATOM 944 N N . HIS A 1 125 ? -3.334 -21.953 -8.141 1 83.25 125 HIS A N 1
ATOM 945 C CA . HIS A 1 125 ? -2.98 -20.578 -8.516 1 83.25 125 HIS A CA 1
ATOM 946 C C . HIS A 1 125 ? -3.559 -19.578 -7.539 1 83.25 125 HIS A C 1
ATOM 948 O O . HIS A 1 125 ? -4.777 -19.469 -7.387 1 83.25 125 HIS A O 1
ATOM 954 N N . ILE A 1 126 ? -2.664 -18.828 -6.926 1 88.44 126 ILE A N 1
ATOM 955 C CA . ILE A 1 126 ? -3.098 -17.891 -5.902 1 88.44 126 ILE A CA 1
ATOM 956 C C . ILE A 1 126 ? -2.936 -16.453 -6.426 1 88.44 126 ILE A C 1
ATOM 958 O O . ILE A 1 126 ? -1.892 -16.109 -6.98 1 88.44 126 ILE A O 1
ATOM 962 N N . SER A 1 127 ? -3.967 -15.688 -6.355 1 88.38 127 SER A N 1
ATOM 963 C CA . SER A 1 127 ? -3.924 -14.242 -6.562 1 88.38 127 SER A CA 1
ATOM 964 C C . SER A 1 127 ? -4.145 -13.492 -5.258 1 88.38 127 SER A C 1
ATOM 966 O O . SER A 1 127 ? -5.16 -13.68 -4.586 1 88.38 127 SER A O 1
ATOM 968 N N . LEU A 1 128 ? -3.197 -12.695 -4.902 1 93 128 LEU A N 1
ATOM 969 C CA . LEU A 1 128 ? -3.273 -11.891 -3.686 1 93 128 LEU A CA 1
ATOM 970 C C . LEU A 1 128 ? -3.252 -10.398 -4.016 1 93 128 LEU A C 1
ATOM 972 O O . LEU A 1 128 ? -2.236 -9.875 -4.477 1 93 128 LEU A O 1
ATOM 976 N N . GLN A 1 129 ? -4.379 -9.781 -3.752 1 89.44 129 GLN A N 1
ATOM 977 C CA . GLN A 1 129 ? -4.477 -8.344 -4.023 1 89.44 129 GLN A CA 1
ATOM 978 C C . GLN A 1 129 ? -4.633 -7.551 -2.73 1 89.44 129 GLN A C 1
ATOM 980 O O . GLN A 1 129 ? -5.5 -7.855 -1.908 1 89.44 129 GLN A O 1
ATOM 985 N N . THR A 1 130 ? -3.822 -6.594 -2.633 1 90.5 130 THR A N 1
ATOM 986 C CA . THR A 1 130 ? -3.879 -5.684 -1.496 1 90.5 130 THR A CA 1
ATOM 987 C C . THR A 1 130 ? -4.496 -4.348 -1.902 1 90.5 130 THR A C 1
ATOM 989 O O . THR A 1 130 ? -3.938 -3.627 -2.73 1 90.5 130 THR A O 1
ATOM 992 N N . LEU A 1 131 ? -5.629 -4.062 -1.293 1 83.69 131 LEU A N 1
ATOM 993 C CA . LEU A 1 131 ? -6.418 -2.91 -1.71 1 83.69 131 LEU A CA 1
ATOM 994 C C . LEU A 1 131 ? -7.086 -2.246 -0.51 1 83.69 131 LEU A C 1
ATOM 996 O O . LEU A 1 131 ? -6.977 -2.736 0.616 1 83.69 131 LEU A O 1
ATOM 1000 N N . GLY A 1 132 ? -7.645 -1.082 -0.822 1 79.94 132 GLY A N 1
ATOM 1001 C CA . GLY A 1 132 ? -8.469 -0.43 0.184 1 79.94 132 GLY A CA 1
ATOM 1002 C C . GLY A 1 132 ? -9.836 -1.062 0.335 1 79.94 132 GLY A C 1
ATOM 1003 O O . GLY A 1 132 ? -10.188 -1.985 -0.403 1 79.94 132 GLY A O 1
ATOM 1004 N N . SER A 1 133 ? -10.586 -0.552 1.269 1 75.94 133 SER A N 1
ATOM 1005 C CA . SER A 1 133 ? -11.859 -1.16 1.646 1 75.94 133 SER A CA 1
ATOM 1006 C C . SER A 1 133 ? -12.852 -1.126 0.49 1 75.94 133 SER A C 1
ATOM 1008 O O . SER A 1 133 ? -13.547 -2.111 0.231 1 75.94 133 SER A O 1
ATOM 1010 N N . THR A 1 134 ? -12.938 -0.041 -0.158 1 70.31 134 THR A N 1
ATOM 1011 C CA . THR A 1 134 ? -13.938 0.118 -1.206 1 70.31 134 THR A CA 1
ATOM 1012 C C . THR A 1 134 ? -13.664 -0.841 -2.361 1 70.31 134 THR A C 1
ATOM 1014 O O . THR A 1 134 ? -14.531 -1.638 -2.73 1 70.31 134 THR A O 1
ATOM 1017 N N . PRO A 1 135 ? -12.445 -0.813 -2.863 1 72.12 135 PRO A N 1
ATOM 1018 C CA . PRO A 1 135 ? -12.188 -1.78 -3.934 1 72.12 135 PRO A CA 1
ATOM 1019 C C . PRO A 1 135 ? -12.328 -3.227 -3.471 1 72.12 135 PRO A C 1
ATOM 1021 O O . PRO A 1 135 ? -12.719 -4.098 -4.254 1 72.12 135 PRO A O 1
ATOM 1024 N N . LEU A 1 136 ? -12.039 -3.494 -2.285 1 82.94 136 LEU A N 1
ATOM 1025 C CA . LEU A 1 136 ? -12.195 -4.844 -1.755 1 82.94 136 LEU A CA 1
ATOM 1026 C C . LEU A 1 136 ? -13.664 -5.25 -1.74 1 82.94 136 LEU A C 1
ATOM 1028 O O . LEU A 1 136 ? -14.008 -6.355 -2.17 1 82.94 136 LEU A O 1
ATOM 1032 N N . ARG A 1 137 ? -14.445 -4.352 -1.232 1 77 137 ARG A N 1
ATOM 1033 C CA . ARG A 1 137 ? -15.883 -4.617 -1.159 1 77 137 ARG A CA 1
ATOM 1034 C C . ARG A 1 137 ? -16.469 -4.832 -2.551 1 77 137 ARG A C 1
ATOM 1036 O O . ARG A 1 137 ? -17.156 -5.824 -2.789 1 77 137 ARG A O 1
ATOM 1043 N N . GLU A 1 138 ? -16.172 -3.949 -3.385 1 69.75 138 GLU A N 1
ATOM 1044 C CA . GLU A 1 138 ? -16.703 -4.023 -4.746 1 69.75 138 GLU A CA 1
ATOM 1045 C C . GLU A 1 138 ? -16.219 -5.289 -5.453 1 69.75 138 GLU A C 1
ATOM 1047 O O . GLU A 1 138 ? -17 -5.953 -6.141 1 69.75 138 GLU A O 1
ATOM 1052 N N . GLY A 1 139 ? -14.961 -5.559 -5.266 1 75 139 GLY A N 1
ATOM 1053 C CA . GLY A 1 139 ? -14.414 -6.762 -5.871 1 75 139 GLY A CA 1
ATOM 1054 C C . GLY A 1 139 ? -15.062 -8.039 -5.367 1 75 139 GLY A C 1
ATOM 1055 O O . GLY A 1 139 ? -15.25 -8.992 -6.129 1 75 139 GLY A O 1
ATOM 1056 N N . LEU A 1 140 ? -15.375 -7.984 -4.172 1 81.06 140 LEU A N 1
ATOM 1057 C CA . LEU A 1 140 ? -16.031 -9.156 -3.594 1 81.06 140 LEU A CA 1
ATOM 1058 C C . LEU A 1 140 ? -17.453 -9.305 -4.137 1 81.06 140 LEU A C 1
ATOM 1060 O O . LEU A 1 140 ? -17.859 -10.414 -4.5 1 81.06 140 LEU A O 1
ATOM 1064 N N . LEU A 1 141 ? -18.141 -8.242 -4.211 1 70.56 141 LEU A N 1
ATOM 1065 C CA . LEU A 1 141 ? -19.516 -8.25 -4.695 1 70.56 141 LEU A CA 1
ATOM 1066 C C . LEU A 1 141 ? -19.578 -8.68 -6.156 1 70.56 141 LEU A C 1
ATOM 1068 O O . LEU A 1 141 ? -20.531 -9.359 -6.566 1 70.56 141 LEU A O 1
ATOM 1072 N N . HIS A 1 142 ? -18.594 -8.375 -6.832 1 68.31 142 HIS A N 1
ATOM 1073 C CA . HIS A 1 142 ? -18.578 -8.656 -8.266 1 68.31 142 HIS A CA 1
ATOM 1074 C C . HIS A 1 142 ? -17.891 -9.984 -8.562 1 68.31 142 HIS A C 1
ATOM 1076 O O . HIS A 1 142 ? -17.656 -10.32 -9.719 1 68.31 142 HIS A O 1
ATOM 1082 N N . GLY A 1 143 ? -17.484 -10.617 -7.531 1 73.19 143 GLY A N 1
ATOM 1083 C CA . GLY A 1 143 ? -16.953 -11.961 -7.691 1 73.19 143 GLY A CA 1
ATOM 1084 C C . GLY A 1 143 ? -15.484 -11.977 -8.07 1 73.19 143 GLY A C 1
ATOM 1085 O O . GLY A 1 143 ? -14.977 -12.992 -8.57 1 73.19 143 GLY A O 1
ATOM 1086 N N . HIS A 1 144 ? -14.789 -10.922 -7.852 1 76.12 144 HIS A N 1
ATOM 1087 C CA . HIS A 1 144 ? -13.375 -10.836 -8.18 1 76.12 144 HIS A CA 1
ATOM 1088 C C . HIS A 1 144 ? -12.516 -11.523 -7.117 1 76.12 144 HIS A C 1
ATOM 1090 O O . HIS A 1 144 ? -11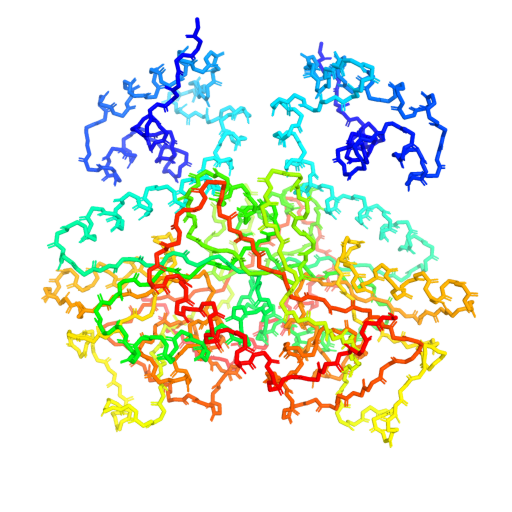.352 -11.844 -7.363 1 76.12 144 HIS A O 1
ATOM 1096 N N . PHE A 1 145 ? -13.062 -11.672 -6.023 1 87.25 145 PHE A N 1
ATOM 1097 C CA . PHE A 1 145 ? -12.375 -12.336 -4.922 1 87.25 145 PHE A CA 1
ATOM 1098 C C . PHE A 1 145 ? -13.203 -13.508 -4.398 1 87.25 145 PHE A C 1
ATOM 1100 O O . PHE A 1 145 ? -14.43 -13.438 -4.359 1 87.25 145 PHE A O 1
ATOM 1107 N N . ASP A 1 146 ? -12.492 -14.555 -4.043 1 86.19 146 ASP A N 1
ATOM 1108 C CA . ASP A 1 146 ? -13.148 -15.672 -3.365 1 86.19 146 ASP A CA 1
ATOM 1109 C C . ASP A 1 146 ? -13.336 -15.375 -1.879 1 86.19 146 ASP A C 1
ATOM 1111 O O . ASP A 1 146 ? -14.242 -15.922 -1.243 1 86.19 146 ASP A O 1
ATOM 1115 N N . LEU A 1 147 ? -12.469 -14.547 -1.361 1 91.19 147 LEU A N 1
ATOM 1116 C CA . LEU A 1 147 ? -12.578 -14.062 0.01 1 91.19 147 LEU A CA 1
ATOM 1117 C C . LEU A 1 147 ? -11.789 -12.773 0.195 1 91.19 147 LEU A C 1
ATOM 1119 O O . LEU A 1 147 ? -10.82 -12.516 -0.532 1 91.19 147 LEU A O 1
ATOM 1123 N N . VAL A 1 148 ? -12.25 -12.008 1.162 1 93.69 148 VAL A N 1
ATOM 1124 C CA . VAL A 1 148 ? -11.578 -10.758 1.507 1 93.69 148 VAL A CA 1
ATOM 1125 C C . VAL A 1 148 ? -11.305 -10.711 3.01 1 93.69 148 VAL A C 1
ATOM 1127 O O . VAL A 1 148 ? -12.164 -11.094 3.812 1 93.69 148 VAL A O 1
ATOM 1130 N N . VAL A 1 149 ? -10.086 -10.328 3.369 1 95.94 149 VAL A N 1
ATOM 1131 C CA . VAL A 1 149 ? -9.703 -10.133 4.766 1 95.94 149 VAL A CA 1
ATOM 1132 C C . VAL A 1 149 ? -9.273 -8.68 4.984 1 95.94 149 VAL A C 1
ATOM 1134 O O . VAL A 1 149 ? -8.406 -8.172 4.266 1 95.94 149 VAL A O 1
ATOM 1137 N N . SER A 1 150 ? -9.852 -8.07 6.008 1 94.19 150 SER A N 1
ATOM 1138 C CA . SER A 1 150 ? -9.656 -6.633 6.152 1 94.19 150 SER A CA 1
ATOM 1139 C C . SER A 1 150 ? -9.484 -6.242 7.613 1 94.19 150 SER A C 1
ATOM 1141 O O . SER A 1 150 ? -10.094 -6.848 8.5 1 94.19 150 SER A O 1
ATOM 1143 N N . THR A 1 151 ? -8.633 -5.25 7.828 1 91.5 151 THR A N 1
ATOM 1144 C CA . THR A 1 151 ? -8.547 -4.625 9.148 1 91.5 151 THR A CA 1
ATOM 1145 C C . THR A 1 151 ? -9.531 -3.461 9.258 1 91.5 151 THR A C 1
ATOM 1147 O O . THR A 1 151 ? -9.625 -2.824 10.312 1 91.5 151 THR A O 1
ATOM 1150 N N . MET A 1 152 ? -10.211 -3.145 8.234 1 78.12 152 MET A N 1
ATOM 1151 C CA . MET A 1 152 ? -11.188 -2.066 8.18 1 78.12 152 MET A CA 1
ATOM 1152 C C . MET A 1 152 ? -12.609 -2.623 8.086 1 78.12 152 MET A C 1
ATOM 1154 O O . MET A 1 152 ? -12.805 -3.764 7.664 1 78.12 152 MET A O 1
ATOM 1158 N N . ALA A 1 153 ? -13.516 -1.804 8.516 1 70.5 153 ALA A N 1
ATOM 1159 C CA . ALA A 1 153 ? -14.914 -2.223 8.422 1 70.5 153 ALA A CA 1
ATOM 1160 C C . ALA A 1 153 ? -15.328 -2.43 6.973 1 70.5 153 ALA A C 1
ATOM 1162 O O . ALA A 1 153 ? -14.953 -1.648 6.094 1 70.5 153 ALA A O 1
ATOM 1163 N N . LEU A 1 154 ? -15.852 -3.588 6.73 1 64.5 154 LEU A N 1
ATOM 1164 C CA . LEU A 1 154 ? -16.422 -3.896 5.422 1 64.5 154 LEU A CA 1
ATOM 1165 C C . LEU A 1 154 ? -17.938 -3.988 5.5 1 64.5 154 LEU A C 1
ATOM 1167 O O . LEU A 1 154 ? -18.578 -4.586 4.625 1 64.5 154 LEU A O 1
ATOM 1171 N N . SER A 1 155 ? -18.531 -3.473 6.449 1 60.09 155 SER A N 1
ATOM 1172 C CA . SER A 1 155 ? -19.938 -3.736 6.746 1 60.09 155 SER A CA 1
ATOM 1173 C C . SER A 1 155 ? -20.859 -3.133 5.684 1 60.09 155 SER A C 1
ATOM 1175 O O . SER A 1 155 ? -20.844 -1.921 5.461 1 60.09 155 SER A O 1
ATOM 1177 N N . THR A 1 156 ? -21.094 -3.871 4.758 1 57.78 156 THR A N 1
ATOM 1178 C CA . THR A 1 156 ? -22.266 -3.641 3.932 1 57.78 156 THR A CA 1
ATOM 1179 C C . THR A 1 156 ? -23.281 -4.773 4.098 1 57.78 156 THR A C 1
ATOM 1181 O O . THR A 1 156 ? -22.891 -5.926 4.316 1 57.78 156 THR A O 1
ATOM 1184 N N . PRO A 1 157 ? -24.469 -4.355 4.285 1 56.12 157 PRO A N 1
ATOM 1185 C CA . PRO A 1 157 ? -25.5 -5.371 4.465 1 56.12 157 PRO A CA 1
ATOM 1186 C C . PRO A 1 157 ? -25.391 -6.516 3.457 1 56.12 157 PRO A C 1
ATOM 1188 O O . PRO A 1 157 ? -25.859 -7.625 3.721 1 56.12 157 PRO A O 1
ATOM 1191 N N . GLU A 1 158 ? -24.797 -6.258 2.42 1 61.91 158 GLU A N 1
ATOM 1192 C CA . GLU A 1 158 ? -24.828 -7.238 1.339 1 61.91 158 GLU A CA 1
ATOM 1193 C C . GLU A 1 158 ? -23.703 -8.258 1.504 1 61.91 158 GLU A C 1
ATOM 1195 O O . GLU A 1 158 ? -23.703 -9.305 0.85 1 61.91 158 GLU A O 1
ATOM 1200 N N . LEU A 1 159 ? -22.828 -7.973 2.375 1 68.88 159 LEU A N 1
ATOM 1201 C CA . LEU A 1 159 ? -21.703 -8.891 2.514 1 68.88 159 LEU A CA 1
ATOM 1202 C C . LEU A 1 159 ? -21.766 -9.633 3.848 1 68.88 159 LEU A C 1
ATOM 1204 O O . LEU A 1 159 ? -22.203 -9.062 4.855 1 68.88 159 LEU A O 1
ATOM 1208 N N . ASP A 1 160 ? -21.516 -10.898 3.764 1 77.25 160 ASP A N 1
ATOM 1209 C CA . ASP A 1 160 ? -21.328 -11.688 4.98 1 77.25 160 ASP A CA 1
ATOM 1210 C C . ASP A 1 160 ? -19.969 -11.438 5.602 1 77.25 160 ASP A C 1
ATOM 1212 O O . ASP A 1 160 ? -18.969 -12.008 5.164 1 77.25 160 ASP A O 1
ATOM 1216 N N . ALA A 1 161 ? -19.984 -10.547 6.477 1 85.88 161 ALA A N 1
ATOM 1217 C CA . ALA A 1 161 ? -18.734 -10.211 7.137 1 85.88 161 ALA A CA 1
ATOM 1218 C C . ALA A 1 161 ? -18.703 -10.758 8.562 1 85.88 161 ALA A C 1
ATOM 1220 O O . ALA A 1 161 ? -19.688 -10.672 9.289 1 85.88 161 ALA A O 1
ATOM 1221 N N . THR A 1 162 ? -17.625 -11.469 8.898 1 89.94 162 THR A N 1
ATOM 1222 C CA . THR A 1 162 ? -17.422 -12.031 10.227 1 89.94 162 THR A CA 1
ATOM 1223 C C . THR A 1 162 ? -16.094 -11.562 10.82 1 89.94 162 THR A C 1
ATOM 1225 O O . THR A 1 162 ? -15.086 -11.516 10.125 1 89.94 162 THR A O 1
ATOM 1228 N N . VAL A 1 163 ? -16.125 -11.234 12.094 1 92.5 163 VAL A N 1
ATOM 1229 C CA . VAL A 1 163 ? -14.891 -10.875 12.781 1 92.5 163 VAL A CA 1
ATOM 1230 C C . VAL A 1 163 ? -14.094 -12.133 13.102 1 92.5 163 VAL A C 1
ATOM 1232 O O . VAL A 1 163 ? -14.594 -13.047 13.758 1 92.5 163 VAL A O 1
ATOM 1235 N N . LEU A 1 164 ? -12.836 -12.164 12.688 1 94.06 164 LEU A N 1
ATOM 1236 C CA . LEU A 1 164 ? -11.992 -13.328 12.914 1 94.06 164 LEU A CA 1
ATOM 1237 C C . LEU A 1 164 ? -11.094 -13.125 14.125 1 94.06 164 LEU A C 1
ATOM 1239 O O . LEU A 1 164 ? -10.648 -14.094 14.742 1 94.06 164 LEU A O 1
ATOM 1243 N N . HIS A 1 165 ? -10.766 -11.891 14.359 1 95 165 HIS A N 1
ATOM 1244 C CA . HIS A 1 165 ? -9.797 -11.594 15.398 1 95 165 HIS A CA 1
ATOM 1245 C C . HIS A 1 165 ? -10 -10.188 15.953 1 95 165 HIS A C 1
ATOM 1247 O O . HIS A 1 165 ? -10.281 -9.25 15.203 1 95 165 HIS A O 1
ATOM 1253 N N . ARG A 1 166 ? -9.953 -10.023 17.203 1 94.94 166 ARG A N 1
ATOM 1254 C CA . ARG A 1 166 ? -10 -8.742 17.906 1 94.94 166 ARG A CA 1
ATOM 1255 C C . ARG A 1 166 ? -8.703 -8.484 18.672 1 94.94 166 ARG A C 1
ATOM 1257 O O . ARG A 1 166 ? -8.211 -9.359 19.375 1 94.94 166 ARG A O 1
ATOM 1264 N N . SER A 1 167 ? -8.195 -7.348 18.438 1 95.56 167 SER A N 1
ATOM 1265 C CA . SER A 1 167 ? -6.973 -6.941 19.125 1 95.56 167 SER A CA 1
ATOM 1266 C C . SER A 1 167 ? -7.004 -5.457 19.469 1 95.56 167 SER A C 1
ATOM 1268 O O . SER A 1 167 ? -8.078 -4.855 19.562 1 95.56 167 SER A O 1
ATOM 1270 N N . ARG A 1 168 ? -5.836 -4.973 19.922 1 96 168 ARG A N 1
ATOM 1271 C CA . ARG A 1 168 ? -5.703 -3.574 20.312 1 96 168 ARG A CA 1
ATOM 1272 C C . ARG A 1 168 ? -4.523 -2.916 19.594 1 96 168 ARG A C 1
ATOM 1274 O O . ARG A 1 168 ? -3.49 -3.553 19.375 1 96 168 ARG A O 1
ATOM 1281 N N . ALA A 1 169 ? -4.824 -1.636 19.297 1 96.5 169 ALA A N 1
ATOM 1282 C CA . ALA A 1 169 ? -3.727 -0.875 18.719 1 96.5 169 ALA A CA 1
ATOM 1283 C C . ALA A 1 169 ? -2.555 -0.759 19.688 1 96.5 169 ALA A C 1
ATOM 1285 O O . ALA A 1 169 ? -2.73 -0.899 20.906 1 96.5 169 ALA A O 1
ATOM 1286 N N . VAL A 1 170 ? -1.366 -0.535 19.141 1 97.69 170 VAL A N 1
ATOM 1287 C CA . VAL A 1 170 ? -0.145 -0.407 19.938 1 97.69 170 VAL A CA 1
ATOM 1288 C C . VAL A 1 170 ? 0.59 0.873 19.531 1 97.69 170 VAL A C 1
ATOM 1290 O O . VAL A 1 170 ? 0.403 1.392 18.438 1 97.69 170 VAL A O 1
ATOM 1293 N N . CYS A 1 171 ? 1.388 1.311 20.422 1 98 171 CYS A N 1
ATOM 1294 C CA . CYS A 1 171 ? 2.281 2.43 20.141 1 98 171 CYS A CA 1
ATOM 1295 C C . CYS A 1 171 ? 3.635 1.937 19.641 1 98 171 CYS A C 1
ATOM 1297 O O . CYS A 1 171 ? 4.18 0.964 20.172 1 98 171 CYS A O 1
ATOM 1299 N N . VAL A 1 172 ? 4.117 2.6 18.641 1 98.56 172 VAL A N 1
ATOM 1300 C CA . VAL A 1 172 ? 5.434 2.258 18.109 1 98.56 172 VAL A CA 1
ATOM 1301 C C . VAL A 1 172 ? 6.336 3.488 18.141 1 98.56 172 VAL A C 1
ATOM 1303 O O . VAL A 1 172 ? 5.883 4.605 17.891 1 98.56 172 VAL A O 1
ATOM 1306 N N . MET A 1 173 ? 7.582 3.252 18.453 1 98.44 173 MET A N 1
ATOM 1307 C CA . MET A 1 173 ? 8.578 4.316 18.531 1 98.44 173 MET A CA 1
ATOM 1308 C C . MET A 1 173 ? 9.992 3.746 18.391 1 98.44 173 MET A C 1
ATOM 1310 O O . MET A 1 173 ? 10.18 2.531 18.469 1 98.44 173 MET A O 1
ATOM 1314 N N . HIS A 1 174 ? 10.875 4.656 18.109 1 98.31 174 HIS A N 1
ATOM 1315 C CA . HIS A 1 174 ? 12.273 4.234 18.125 1 98.31 174 HIS A CA 1
ATOM 1316 C C . HIS A 1 174 ? 12.68 3.777 19.531 1 98.31 174 HIS A C 1
ATOM 1318 O O . HIS A 1 174 ? 12.242 4.348 20.531 1 98.31 174 HIS A O 1
ATOM 1324 N N . PRO A 1 175 ? 13.602 2.795 19.641 1 97.62 175 PRO A N 1
ATOM 1325 C CA . PRO A 1 175 ? 14.023 2.293 20.953 1 97.62 175 PRO A CA 1
ATOM 1326 C C . PRO A 1 175 ? 14.703 3.365 21.797 1 97.62 175 PRO A C 1
ATOM 1328 O O . PRO A 1 175 ? 14.703 3.266 23.031 1 97.62 175 PRO A O 1
ATOM 1331 N N . ASP A 1 176 ? 15.188 4.422 21.188 1 97 176 ASP A N 1
ATOM 1332 C CA . ASP A 1 176 ? 15.867 5.484 21.922 1 97 176 ASP A CA 1
ATOM 1333 C C . ASP A 1 176 ? 14.891 6.57 22.359 1 97 176 ASP A C 1
ATOM 1335 O O . ASP A 1 176 ? 15.281 7.535 23.016 1 97 176 ASP A O 1
ATOM 1339 N N . HIS A 1 177 ? 13.648 6.449 22.016 1 96.56 177 HIS A N 1
ATOM 1340 C CA . HIS A 1 177 ? 12.648 7.43 22.422 1 96.56 177 HIS A CA 1
ATOM 1341 C C . HIS A 1 177 ? 12.539 7.504 23.953 1 96.56 177 HIS A C 1
ATOM 1343 O O . HIS A 1 177 ? 12.656 6.484 24.641 1 96.56 177 HIS A O 1
ATOM 1349 N N . ALA A 1 178 ? 12.258 8.633 24.484 1 95.62 178 ALA A N 1
ATOM 1350 C CA . ALA A 1 178 ? 12.195 8.867 25.922 1 95.62 178 ALA A CA 1
ATOM 1351 C C . ALA A 1 178 ? 11.156 7.969 26.578 1 95.62 178 ALA A C 1
ATOM 1353 O O . ALA A 1 178 ? 11.328 7.535 27.719 1 95.62 178 ALA A O 1
ATOM 1354 N N . LEU A 1 179 ? 10.133 7.68 25.875 1 96.94 179 LEU A N 1
ATOM 1355 C CA . LEU A 1 179 ? 9.031 6.914 26.453 1 96.94 179 LEU A CA 1
ATOM 1356 C C . LEU A 1 179 ? 9.266 5.418 26.281 1 96.94 179 LEU A C 1
ATOM 1358 O O . LEU A 1 179 ? 8.484 4.602 26.766 1 96.94 179 LEU A O 1
ATOM 1362 N N . ALA A 1 180 ? 10.328 5.047 25.625 1 97 180 ALA A N 1
ATOM 1363 C CA . ALA A 1 180 ? 10.562 3.654 25.25 1 97 180 ALA A CA 1
ATOM 1364 C C . ALA A 1 180 ? 10.859 2.801 26.484 1 97 180 ALA A C 1
ATOM 1366 O O . ALA A 1 180 ? 10.781 1.572 26.422 1 97 180 ALA A O 1
ATOM 1367 N N . THR A 1 181 ? 11.188 3.387 27.562 1 96.12 181 THR A N 1
ATOM 1368 C CA . THR A 1 181 ? 11.547 2.654 28.766 1 96.12 181 THR A CA 1
ATOM 1369 C C . THR A 1 181 ? 10.305 2.217 29.531 1 96.12 181 THR A C 1
ATOM 1371 O O . THR A 1 181 ? 10.383 1.388 30.438 1 96.12 181 THR A O 1
ATOM 1374 N N . ARG A 1 182 ? 9.164 2.764 29.156 1 96.56 182 ARG A N 1
ATOM 1375 C CA . ARG A 1 182 ? 7.914 2.383 29.797 1 96.56 182 ARG A CA 1
ATOM 1376 C C . ARG A 1 182 ? 7.484 0.982 29.375 1 96.56 182 ARG A C 1
ATOM 1378 O O . ARG A 1 182 ? 8.047 0.409 28.438 1 96.56 182 ARG A O 1
ATOM 1385 N N . THR A 1 183 ? 6.523 0.448 30.188 1 96.5 183 THR A N 1
ATOM 1386 C CA . THR A 1 183 ? 5.977 -0.862 29.844 1 96.5 183 THR A CA 1
ATOM 1387 C C . THR A 1 183 ? 4.645 -0.722 29.125 1 96.5 183 THR A C 1
ATOM 1389 O O . THR A 1 183 ? 4.184 -1.662 28.469 1 96.5 183 THR A O 1
ATOM 1392 N N . ARG A 1 184 ? 4.035 0.448 29.297 1 97.12 184 ARG A N 1
ATOM 1393 C CA . ARG A 1 184 ? 2.793 0.822 28.641 1 97.12 184 ARG A CA 1
ATOM 1394 C C . ARG A 1 184 ? 2.645 2.338 28.562 1 97.12 184 ARG A C 1
ATOM 1396 O O . ARG A 1 184 ? 3.285 3.066 29.328 1 97.12 184 ARG A O 1
ATOM 1403 N N . LEU A 1 185 ? 1.843 2.77 27.641 1 97.62 185 LEU A N 1
ATOM 1404 C CA . LEU A 1 185 ? 1.575 4.199 27.516 1 97.62 185 LEU A CA 1
ATOM 1405 C C . LEU A 1 185 ? 0.096 4.496 27.75 1 97.62 185 LEU A C 1
ATOM 1407 O O . LEU A 1 185 ? -0.761 3.66 27.438 1 97.62 185 LEU A O 1
ATOM 1411 N N . HIS A 1 186 ? -0.122 5.605 28.328 1 97.5 186 HIS A N 1
ATOM 1412 C CA . HIS A 1 186 ? -1.454 6.199 28.375 1 97.5 186 HIS A CA 1
ATOM 1413 C C . HIS A 1 186 ? -1.585 7.34 27.375 1 97.5 186 HIS A C 1
ATOM 1415 O O . HIS A 1 186 ? -0.594 7.988 27.031 1 97.5 186 HIS A O 1
ATOM 1421 N N . VAL A 1 187 ? -2.789 7.566 26.922 1 96.5 187 VAL A N 1
ATOM 1422 C CA . VAL A 1 187 ? -3.035 8.609 25.938 1 96.5 187 VAL A CA 1
ATOM 1423 C C . VAL A 1 187 ? -2.486 9.945 2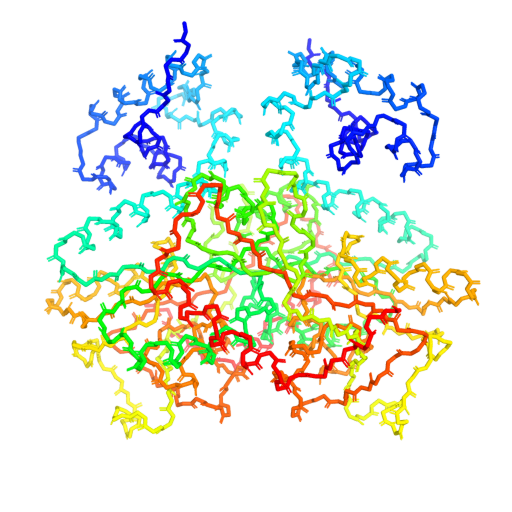6.453 1 96.5 187 VAL A C 1
ATOM 1425 O O . VAL A 1 187 ? -2.047 10.781 25.656 1 96.5 187 VAL A O 1
ATOM 1428 N N . ARG A 1 188 ? -2.412 10.133 27.719 1 96.62 188 ARG A N 1
ATOM 1429 C CA . ARG A 1 188 ? -1.879 11.359 28.312 1 96.62 188 ARG A CA 1
ATOM 1430 C C . ARG A 1 188 ? -0.402 11.531 27.969 1 96.62 188 ARG A C 1
ATOM 1432 O O . ARG A 1 188 ? 0.088 12.656 27.875 1 96.62 188 ARG A O 1
ATOM 1439 N N . ASP A 1 189 ? 0.277 10.398 27.781 1 96.94 189 ASP A N 1
ATOM 1440 C CA . ASP A 1 189 ? 1.701 10.438 27.469 1 96.94 189 ASP A CA 1
ATOM 1441 C C . ASP A 1 189 ? 1.94 11.008 26.078 1 96.94 189 ASP A C 1
ATOM 1443 O O . ASP A 1 189 ? 3.072 11.344 25.719 1 96.94 189 ASP A O 1
ATOM 1447 N N . LEU A 1 190 ? 0.845 11.148 25.312 1 95.94 190 LEU A N 1
ATOM 1448 C CA . LEU A 1 190 ? 0.946 11.641 23.953 1 95.94 190 LEU 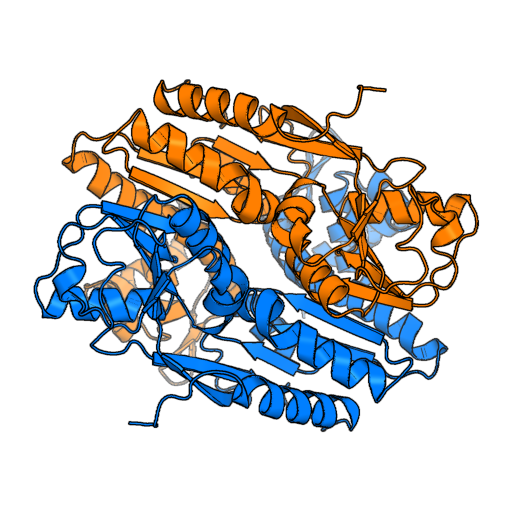A CA 1
ATOM 1449 C C . LEU A 1 190 ? 0.947 13.164 23.922 1 95.94 190 LEU A C 1
ATOM 1451 O O . LEU A 1 190 ? 1.204 13.773 22.875 1 95.94 190 LEU A O 1
ATOM 1455 N N . GLN A 1 191 ? 0.736 13.734 25.047 1 95.44 191 GLN A N 1
ATOM 1456 C CA . GLN A 1 191 ? 0.729 15.188 25.141 1 95.44 191 GLN A CA 1
ATOM 1457 C C . GLN A 1 191 ? 2.053 15.781 24.656 1 95.44 191 GLN A C 1
ATOM 1459 O O . GLN A 1 191 ? 3.119 15.406 25.156 1 95.44 191 GLN A O 1
ATOM 1464 N N . GLY A 1 192 ? 1.921 16.625 23.703 1 92.81 192 GLY A N 1
ATOM 1465 C CA . GLY A 1 192 ? 3.09 17.375 23.266 1 92.81 192 GLY A CA 1
ATOM 1466 C C . GLY A 1 192 ? 3.998 16.578 22.344 1 92.81 192 GLY A C 1
ATOM 1467 O O . GLY A 1 192 ? 5.016 17.078 21.875 1 92.81 192 GLY A O 1
ATOM 1468 N N . GLN A 1 193 ? 3.648 15.352 22.031 1 93.44 193 GLN A N 1
ATOM 1469 C CA . GLN A 1 193 ? 4.469 14.492 21.188 1 93.44 193 GLN A CA 1
ATOM 1470 C C . GLN A 1 193 ? 4.172 14.727 19.703 1 93.44 193 GLN A C 1
ATOM 1472 O O . GLN A 1 193 ? 3.104 15.227 19.359 1 93.44 193 GLN A O 1
ATOM 1477 N N . LEU A 1 194 ? 5.176 14.453 18.859 1 92.56 194 LEU A N 1
ATOM 1478 C CA . LEU A 1 194 ? 4.883 14.281 17.438 1 92.56 194 LEU A CA 1
ATOM 1479 C C . LEU A 1 194 ? 4.227 12.93 17.188 1 92.56 194 LEU A C 1
ATOM 1481 O O . LEU A 1 194 ? 4.828 11.883 17.422 1 92.56 194 LEU A O 1
ATOM 1485 N N . LEU A 1 195 ? 3.041 13.055 16.656 1 94.06 195 LEU A N 1
ATOM 1486 C CA . LEU A 1 195 ? 2.271 11.836 16.406 1 94.06 195 LEU A CA 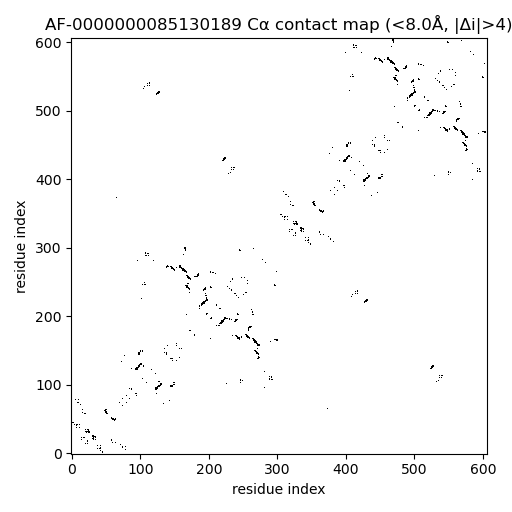1
ATOM 1487 C C . LEU A 1 195 ? 2.223 11.516 14.914 1 94.06 195 LEU A C 1
ATOM 1489 O O . LEU A 1 195 ? 1.93 12.391 14.094 1 94.06 195 LEU A O 1
ATOM 1493 N N . LEU A 1 196 ? 2.621 10.336 14.648 1 95.62 196 LEU A N 1
ATOM 1494 C CA . LEU A 1 196 ? 2.447 9.781 13.312 1 95.62 196 LEU A CA 1
ATOM 1495 C C . LEU A 1 196 ? 1.086 9.109 13.172 1 95.62 196 LEU A C 1
ATOM 1497 O O . LEU A 1 196 ? 0.793 8.141 13.883 1 95.62 196 LEU A O 1
ATOM 1501 N N . THR A 1 197 ? 0.274 9.594 12.25 1 90.06 197 THR A N 1
ATOM 1502 C CA . THR A 1 197 ? -1.106 9.125 12.211 1 90.06 197 THR A CA 1
ATOM 1503 C C . THR A 1 197 ? -1.489 8.672 10.805 1 90.06 197 THR A C 1
ATOM 1505 O O . THR A 1 197 ? -0.822 9.031 9.828 1 90.06 197 THR A O 1
ATOM 1508 N N . LEU A 1 198 ? -2.5 7.84 10.781 1 88.44 198 LEU A N 1
ATOM 1509 C CA . LEU A 1 198 ? -3.131 7.5 9.508 1 88.44 198 LEU A CA 1
ATOM 1510 C C . LEU A 1 198 ? -4.129 8.57 9.094 1 88.44 198 LEU A C 1
ATOM 1512 O O . LEU A 1 198 ? -4.316 9.562 9.805 1 88.44 198 LEU A O 1
ATOM 1516 N N . ASN A 1 199 ? -4.668 8.352 7.918 1 77.69 199 ASN A N 1
ATOM 1517 C CA . ASN A 1 199 ? -5.609 9.336 7.387 1 77.69 199 ASN A CA 1
ATOM 1518 C C . ASN A 1 199 ? -6.836 9.477 8.281 1 77.69 199 ASN A C 1
ATOM 1520 O O . ASN A 1 199 ? -7.082 8.633 9.141 1 77.69 199 ASN A O 1
ATOM 1524 N N . ALA A 1 200 ? -7.602 10.477 8.016 1 67.25 200 ALA A N 1
ATOM 1525 C CA . ALA A 1 200 ? -8.672 10.93 8.906 1 67.25 200 ALA A CA 1
ATOM 1526 C C . ALA A 1 200 ? -9.812 9.914 8.938 1 67.25 200 ALA A C 1
ATOM 1528 O O . ALA A 1 200 ? -10.641 9.945 9.852 1 67.25 200 ALA A O 1
ATOM 1529 N N . ASP A 1 201 ? -9.789 9.016 8.047 1 65.81 201 ASP A N 1
ATOM 1530 C CA . ASP A 1 201 ? -10.898 8.062 8.023 1 65.81 201 ASP A CA 1
ATOM 1531 C C . ASP A 1 201 ? -10.484 6.723 8.609 1 65.81 201 ASP A C 1
ATOM 1533 O O . ASP A 1 201 ? -11.273 5.777 8.648 1 65.81 201 ASP A O 1
ATOM 1537 N N . ASP A 1 202 ? -9.352 6.715 9.078 1 80.38 202 ASP A N 1
ATOM 1538 C CA . ASP A 1 202 ? -8.875 5.473 9.672 1 80.38 202 ASP A CA 1
ATOM 1539 C C . ASP A 1 202 ? -9.492 5.246 11.047 1 80.38 202 ASP A C 1
ATOM 1541 O O . ASP A 1 202 ? -9.562 6.168 11.859 1 80.38 202 ASP A O 1
ATOM 1545 N N . ASP A 1 203 ? -9.883 4.02 11.289 1 84.31 203 ASP A N 1
ATOM 1546 C CA . ASP A 1 203 ? -10.594 3.686 12.523 1 84.31 203 ASP A CA 1
ATOM 1547 C C . ASP A 1 203 ? -9.719 3.912 13.75 1 84.31 203 ASP A C 1
ATOM 1549 O O . ASP A 1 203 ? -10.18 4.43 14.766 1 84.31 203 ASP A O 1
ATOM 1553 N N . ILE A 1 204 ? -8.5 3.537 13.711 1 89.94 204 ILE A N 1
ATOM 1554 C CA . ILE A 1 204 ? -7.59 3.715 14.844 1 89.94 204 ILE A CA 1
ATOM 1555 C C . ILE A 1 204 ? -7.418 5.203 15.133 1 89.94 204 ILE A C 1
ATOM 1557 O O . ILE A 1 204 ? -7.477 5.625 16.297 1 89.94 204 ILE A O 1
ATOM 1561 N N . TYR A 1 205 ? -7.242 5.93 14.078 1 89.12 205 TYR A N 1
ATOM 1562 C CA . TYR A 1 205 ? -7.055 7.363 14.266 1 89.12 205 TYR A CA 1
ATOM 1563 C C . TYR A 1 205 ? -8.297 8 14.883 1 89.12 205 TYR A C 1
ATOM 1565 O O . TYR A 1 205 ? -8.188 8.844 15.773 1 89.12 205 TYR A O 1
ATOM 1573 N N . LEU A 1 206 ? -9.438 7.613 14.383 1 84.88 206 LEU A N 1
ATOM 1574 C CA . LEU A 1 206 ? -10.68 8.172 14.891 1 84.88 206 LEU A CA 1
ATOM 1575 C C . LEU A 1 206 ? -10.852 7.863 16.375 1 84.88 206 LEU A C 1
ATOM 1577 O O . LEU A 1 206 ? -11.258 8.734 17.156 1 84.88 206 LEU A O 1
ATOM 1581 N N . GLN A 1 207 ? -10.594 6.715 16.766 1 89.88 207 GLN A N 1
ATOM 1582 C CA . GLN A 1 207 ? -10.672 6.328 18.172 1 89.88 207 GLN A CA 1
ATOM 1583 C C . GLN A 1 207 ? -9.68 7.117 19.016 1 89.88 207 GLN A C 1
ATOM 1585 O O . GLN A 1 207 ? -10.023 7.633 20.078 1 89.88 207 GLN A O 1
ATOM 1590 N N . LEU A 1 208 ? -8.508 7.25 18.5 1 93.31 208 LEU A N 1
ATOM 1591 C CA . LEU A 1 208 ? -7.453 7.957 19.203 1 93.31 208 LEU A CA 1
ATOM 1592 C C . LEU A 1 208 ? -7.809 9.43 19.391 1 93.31 208 LEU A C 1
ATOM 1594 O O . LEU A 1 208 ? -7.691 9.977 20.484 1 93.31 208 LEU A O 1
ATOM 1598 N N . ARG A 1 209 ? -8.227 9.961 18.344 1 88.62 209 ARG A N 1
ATOM 1599 C CA . ARG A 1 209 ? -8.594 11.375 18.359 1 88.62 209 ARG A CA 1
ATOM 1600 C C . ARG A 1 209 ? -9.727 11.633 19.344 1 88.62 209 ARG A C 1
ATOM 1602 O O . ARG A 1 209 ? -9.68 12.602 20.109 1 88.62 209 ARG A O 1
ATOM 1609 N N . SER A 1 210 ? -10.703 10.828 19.266 1 91.31 210 SER A N 1
ATOM 1610 C CA . SER A 1 210 ? -11.836 10.953 20.188 1 91.31 210 SER A CA 1
ATOM 1611 C C . SER A 1 210 ? -11.383 10.867 21.641 1 91.31 210 SER A C 1
ATOM 1613 O O . SER A 1 210 ? -11.781 11.688 22.469 1 91.31 210 SER A O 1
ATOM 1615 N N . THR A 1 211 ? -10.578 9.93 21.938 1 93.5 211 THR A N 1
ATOM 1616 C CA . THR A 1 211 ? -10.078 9.734 23.297 1 93.5 211 THR A CA 1
ATOM 1617 C C . THR A 1 211 ? -9.242 10.93 23.734 1 93.5 211 THR A C 1
ATOM 1619 O O . THR A 1 211 ? -9.375 11.398 24.875 1 93.5 211 THR A O 1
ATOM 1622 N N . MET A 1 212 ? -8.422 11.414 22.906 1 93.5 212 MET A N 1
ATOM 1623 C CA . MET A 1 212 ? -7.594 12.57 23.219 1 93.5 212 MET A CA 1
ATOM 1624 C C . MET A 1 212 ? -8.453 13.805 23.484 1 93.5 212 MET A C 1
ATOM 1626 O O . MET A 1 212 ? -8.211 14.539 24.438 1 93.5 212 MET A O 1
ATOM 1630 N N . GLN A 1 213 ? -9.406 13.969 22.609 1 91.81 213 GLN A N 1
ATOM 1631 C CA . GLN A 1 213 ? -10.32 15.094 22.781 1 91.81 213 GLN A CA 1
ATOM 1632 C C . GLN A 1 213 ? -11.055 15.016 24.109 1 91.81 213 GLN A C 1
ATOM 1634 O O . GLN A 1 213 ? -11.148 16 24.844 1 91.81 213 GLN A O 1
ATOM 1639 N N . GLU A 1 214 ? -11.57 13.906 24.422 1 93.69 214 GLU A N 1
ATOM 1640 C CA . GLU A 1 214 ? -12.305 13.68 25.656 1 93.69 214 GLU A CA 1
ATOM 1641 C C . GLU A 1 214 ? -11.438 13.984 26.875 1 93.69 214 GLU A C 1
ATOM 1643 O O . GLU A 1 214 ? -11.938 14.453 27.906 1 93.69 214 GLU A O 1
ATOM 1648 N N . GLN A 1 215 ? -10.188 13.766 26.734 1 95.06 215 GLN A N 1
ATOM 1649 C CA . GLN A 1 215 ? -9.289 13.898 27.891 1 95.06 215 GLN A CA 1
ATOM 1650 C C . GLN A 1 215 ? -8.508 15.203 27.812 1 95.06 215 GLN A C 1
ATOM 1652 O O . GLN A 1 215 ? -7.617 15.445 28.641 1 95.06 215 GLN A O 1
ATOM 1657 N N . GLY A 1 216 ? -8.711 15.953 26.797 1 95 216 GLY A N 1
ATOM 1658 C CA . GLY A 1 216 ? -8.062 17.25 26.656 1 95 216 GLY A CA 1
ATOM 1659 C C . GLY A 1 216 ? -6.59 17.141 26.312 1 95 216 GLY A C 1
ATOM 1660 O O . GLY A 1 216 ? -5.781 17.953 26.766 1 95 216 GLY A O 1
ATOM 1661 N N . ILE A 1 217 ? -6.227 16.078 25.656 1 93.38 217 ILE A N 1
ATOM 1662 C CA . ILE A 1 217 ? -4.84 15.844 25.281 1 93.38 217 ILE A CA 1
ATOM 1663 C C . ILE A 1 217 ? -4.594 16.391 23.875 1 93.38 217 ILE A C 1
ATOM 1665 O O . ILE A 1 217 ? -5.383 16.156 22.953 1 93.38 217 ILE A O 1
ATOM 1669 N N . GLU A 1 218 ? -3.471 17.125 23.719 1 90.81 218 GLU A N 1
ATOM 1670 C CA . GLU A 1 218 ? -3.088 17.672 22.422 1 90.81 218 GLU A CA 1
ATOM 1671 C C . GLU A 1 218 ? -1.67 17.25 22.031 1 90.81 218 GLU A C 1
ATOM 1673 O O . GLU A 1 218 ? -0.729 17.469 22.797 1 90.81 218 GLU A O 1
ATOM 1678 N N . ALA A 1 219 ? -1.632 16.719 20.891 1 88.44 219 ALA A N 1
ATOM 1679 C CA . ALA A 1 219 ? -0.3 16.406 20.375 1 88.44 219 ALA A CA 1
ATOM 1680 C C . ALA A 1 219 ? 0.473 17.688 20.047 1 88.44 219 ALA A C 1
ATOM 1682 O O . ALA A 1 219 ? -0.125 18.734 19.797 1 88.44 219 ALA A O 1
ATOM 1683 N N . GLY A 1 220 ? 1.768 17.609 20.156 1 83.62 220 GLY A N 1
ATOM 1684 C CA . GLY A 1 220 ? 2.572 18.734 19.734 1 83.62 220 GLY A CA 1
ATOM 1685 C C . GLY A 1 220 ? 2.463 19.016 18.234 1 83.62 220 GLY A C 1
ATOM 1686 O O . GLY A 1 220 ? 2.33 20.172 17.828 1 83.62 220 GLY A O 1
ATOM 1687 N N . SER A 1 221 ? 2.625 17.969 17.5 1 85 221 SER A N 1
ATOM 1688 C CA . SER A 1 221 ? 2.439 17.984 16.062 1 85 221 SER A CA 1
ATOM 1689 C C . SER A 1 221 ? 1.987 16.625 15.539 1 85 221 SER A C 1
ATOM 1691 O O . SER A 1 221 ? 2.049 15.625 16.266 1 85 221 SER A O 1
ATOM 1693 N N . THR A 1 222 ? 1.465 16.672 14.266 1 85.38 222 THR A N 1
ATOM 1694 C CA . THR A 1 222 ? 1.015 15.43 13.656 1 85.38 222 THR A CA 1
ATOM 1695 C C . THR A 1 222 ? 1.562 15.297 12.234 1 85.38 222 THR A C 1
ATOM 1697 O O . THR A 1 222 ? 1.727 16.297 11.531 1 85.38 222 THR A O 1
ATOM 1700 N N . MET A 1 223 ? 1.944 14.156 11.891 1 88.75 223 MET A N 1
ATOM 1701 C CA . MET A 1 223 ? 2.246 13.773 10.516 1 88.75 223 MET A CA 1
ATOM 1702 C C . MET A 1 223 ? 1.293 12.688 10.023 1 88.75 223 MET A C 1
ATOM 1704 O O . MET A 1 223 ? 1.248 11.594 10.594 1 88.75 223 MET A O 1
ATOM 1708 N N . GLU A 1 224 ? 0.611 13.031 9.016 1 87.31 224 GLU A N 1
ATOM 1709 C CA . GLU A 1 224 ? -0.397 12.117 8.492 1 87.31 224 GLU A CA 1
ATOM 1710 C C . GLU A 1 224 ? 0.151 11.305 7.32 1 87.31 224 GLU A C 1
ATOM 1712 O O . GLU A 1 224 ? 0.849 11.844 6.457 1 87.31 224 GLU A O 1
ATOM 1717 N N . THR A 1 225 ? -0.105 10.031 7.414 1 90.88 225 THR A N 1
ATOM 1718 C CA . THR A 1 225 ? 0.299 9.156 6.32 1 90.88 225 THR A CA 1
ATOM 1719 C C . THR A 1 225 ? -0.798 8.141 6 1 90.88 225 THR A C 1
ATOM 1721 O O . THR A 1 225 ? -1.812 8.078 6.703 1 90.88 225 THR A O 1
ATOM 1724 N N . THR A 1 226 ? -0.596 7.312 4.984 1 87.38 226 THR A N 1
ATOM 1725 C CA . THR A 1 226 ? -1.638 6.457 4.43 1 87.38 226 THR A CA 1
ATOM 1726 C C . THR A 1 226 ? -1.553 5.051 5.023 1 87.38 226 THR A C 1
ATOM 1728 O O . THR A 1 226 ? -2.576 4.402 5.246 1 87.38 226 THR A O 1
ATOM 1731 N N . TYR A 1 227 ? -0.317 4.602 5.266 1 91.56 227 TYR A N 1
ATOM 1732 C CA . TYR A 1 227 ? -0.15 3.197 5.629 1 91.56 227 TYR A CA 1
ATOM 1733 C C . TYR A 1 227 ? 0.539 3.064 6.984 1 91.56 227 TYR A C 1
ATOM 1735 O O . TYR A 1 227 ? 1.442 3.838 7.309 1 91.56 227 TYR A O 1
ATOM 1743 N N . SER A 1 228 ? 0.105 1.998 7.684 1 96 228 SER A N 1
ATOM 1744 C CA . SER A 1 228 ? 0.729 1.711 8.969 1 96 228 SER A CA 1
ATOM 1745 C C . SER A 1 228 ? 2.201 1.351 8.805 1 96 228 SER A C 1
ATOM 1747 O O . SER A 1 228 ? 3.021 1.654 9.672 1 96 228 SER A O 1
ATOM 1749 N N . SER A 1 229 ? 2.496 0.746 7.695 1 96.62 229 SER A N 1
ATOM 1750 C CA . SER A 1 229 ? 3.891 0.399 7.445 1 96.62 229 SER A CA 1
ATOM 1751 C C . SER A 1 229 ? 4.762 1.646 7.355 1 96.62 229 SER A C 1
ATOM 1753 O O . SER A 1 229 ? 5.898 1.651 7.832 1 96.62 229 SER A O 1
ATOM 1755 N N . THR A 1 230 ? 4.25 2.666 6.723 1 96.31 230 THR A N 1
ATOM 1756 C CA . THR A 1 230 ? 4.973 3.93 6.641 1 96.31 230 THR A CA 1
ATOM 1757 C C . THR A 1 230 ? 5.148 4.543 8.023 1 96.31 230 THR A C 1
ATOM 1759 O O . THR A 1 230 ? 6.215 5.074 8.344 1 96.31 230 THR A O 1
ATOM 1762 N N . ILE A 1 231 ? 4.152 4.453 8.82 1 97.44 231 ILE A N 1
ATOM 1763 C CA . ILE A 1 231 ? 4.25 4.934 10.195 1 97.44 231 ILE A CA 1
ATOM 1764 C C . ILE A 1 231 ? 5.391 4.219 10.914 1 97.44 231 ILE A C 1
ATOM 1766 O O . ILE A 1 231 ? 6.219 4.859 11.57 1 97.44 231 ILE A O 1
ATOM 1770 N N . CYS A 1 232 ? 5.434 2.949 10.773 1 98 232 CYS A N 1
ATOM 1771 C CA . CYS A 1 232 ? 6.469 2.17 11.438 1 98 232 CYS A CA 1
ATOM 1772 C C . CYS A 1 232 ? 7.855 2.562 10.938 1 98 232 CYS A C 1
ATOM 1774 O O . CYS A 1 232 ? 8.797 2.678 11.727 1 98 232 CYS A O 1
ATOM 1776 N N . SER A 1 233 ? 7.949 2.76 9.68 1 97.38 233 SER A N 1
ATOM 1777 C CA . SER A 1 233 ? 9.234 3.152 9.117 1 97.38 233 SER A CA 1
ATOM 1778 C C . SER A 1 233 ? 9.664 4.527 9.617 1 97.38 233 SER A C 1
ATOM 1780 O O . SER A 1 233 ? 10.828 4.734 9.961 1 97.38 233 SER A O 1
ATOM 1782 N N . LEU A 1 234 ? 8.719 5.453 9.648 1 97.44 234 LEU A N 1
ATOM 1783 C CA . LEU A 1 234 ? 9 6.789 10.156 1 97.44 234 LEU A CA 1
ATOM 1784 C C . LEU A 1 234 ? 9.398 6.73 11.633 1 97.44 234 LEU A C 1
ATOM 1786 O O . LEU A 1 234 ? 10.344 7.398 12.047 1 97.44 234 LEU A O 1
ATOM 1790 N N . ALA A 1 235 ? 8.688 5.949 12.406 1 98.12 235 ALA A N 1
ATOM 1791 C CA . ALA A 1 235 ? 8.992 5.785 13.82 1 98.12 235 ALA A CA 1
ATOM 1792 C C . ALA A 1 235 ? 10.383 5.195 14.016 1 98.12 235 ALA A C 1
ATOM 1794 O O . ALA A 1 235 ? 11.109 5.594 14.93 1 98.12 235 ALA A O 1
ATOM 1795 N N . ALA A 1 236 ? 10.719 4.281 13.188 1 97.12 236 ALA A N 1
ATOM 1796 C CA . ALA A 1 236 ? 12.031 3.635 13.266 1 97.12 236 ALA A CA 1
ATOM 1797 C C . ALA A 1 236 ? 13.148 4.637 13.008 1 97.12 236 ALA A C 1
ATOM 1799 O O . ALA A 1 236 ? 14.281 4.434 13.445 1 97.12 236 ALA A O 1
ATOM 1800 N N . GLN A 1 237 ? 12.781 5.688 12.273 1 95.56 237 GLN A N 1
ATOM 1801 C CA . GLN A 1 237 ? 13.75 6.75 12.016 1 95.56 237 GLN A CA 1
ATOM 1802 C C . GLN A 1 237 ? 13.852 7.691 13.219 1 95.56 237 GLN A C 1
ATOM 1804 O O . GLN A 1 237 ? 14.672 8.617 13.211 1 95.56 237 GLN A O 1
ATOM 1809 N N . GLY A 1 238 ? 12.984 7.539 14.18 1 95.69 238 GLY A N 1
ATOM 1810 C CA . GLY A 1 238 ? 13.031 8.359 15.383 1 95.69 238 GLY A CA 1
ATOM 1811 C C . GLY A 1 238 ? 12.227 9.641 15.258 1 95.69 238 GLY A C 1
ATOM 1812 O O . GLY A 1 238 ? 12.445 10.586 16.031 1 95.69 238 GLY A O 1
ATOM 1813 N N . LEU A 1 239 ? 11.352 9.727 14.352 1 93.88 239 LEU A N 1
ATOM 1814 C CA . LEU A 1 239 ? 10.648 10.969 14.062 1 93.88 239 LEU A CA 1
ATOM 1815 C C . LEU A 1 239 ? 9.547 11.219 15.094 1 93.88 239 LEU A C 1
ATOM 1817 O O . LEU A 1 239 ? 9.227 12.367 15.391 1 93.88 239 LEU A O 1
ATOM 1821 N N . GLY A 1 240 ? 8.977 10.172 15.602 1 94.94 240 GLY A N 1
ATOM 1822 C CA . GLY A 1 240 ? 7.836 10.336 16.484 1 94.94 240 GLY A CA 1
ATOM 1823 C C . GLY A 1 240 ? 7.246 9.016 16.953 1 94.94 240 GLY A C 1
ATOM 1824 O O . GLY A 1 240 ? 7.914 7.98 16.906 1 94.94 240 GLY A O 1
ATOM 1825 N N . LEU A 1 241 ? 5.973 9.242 17.469 1 96.5 241 LEU A N 1
ATOM 1826 C CA . LEU A 1 241 ? 5.211 8.094 17.953 1 96.5 241 LEU A CA 1
ATOM 1827 C C . LEU A 1 241 ? 4.062 7.766 17.016 1 96.5 241 LEU A C 1
ATOM 1829 O O . LEU A 1 241 ? 3.338 8.664 16.578 1 96.5 241 LEU A O 1
ATOM 1833 N N . GLY A 1 242 ? 4.023 6.5 16.719 1 97.44 242 GLY A N 1
ATOM 1834 C CA . GLY A 1 242 ? 2.881 6.047 15.953 1 97.44 242 GLY A CA 1
ATOM 1835 C C . GLY A 1 242 ? 1.95 5.141 16.734 1 97.44 242 GLY A C 1
ATOM 1836 O O . GLY A 1 242 ? 2.363 4.512 17.703 1 97.44 242 GLY A O 1
ATOM 1837 N N . VAL A 1 243 ? 0.668 5.176 16.375 1 96.62 243 VAL A N 1
ATOM 1838 C CA . VAL A 1 243 ? -0.314 4.215 16.875 1 96.62 243 VAL A CA 1
ATOM 1839 C C . VAL A 1 243 ? -0.844 3.381 15.703 1 96.62 243 VAL A C 1
ATOM 1841 O O . VAL A 1 243 ? -1.5 3.908 14.805 1 96.62 243 VAL A O 1
ATOM 1844 N N . VAL A 1 244 ? -0.565 2.068 15.789 1 97.25 244 VAL A N 1
ATOM 1845 C CA . VAL A 1 244 ? -0.878 1.218 14.641 1 97.25 244 VAL A CA 1
ATOM 1846 C C . VAL A 1 244 ? -1.446 -0.114 15.133 1 97.25 244 VAL A C 1
ATOM 1848 O O . VAL A 1 244 ? -1.477 -0.381 16.328 1 97.25 244 VAL A O 1
ATOM 1851 N N . ASN A 1 245 ? -1.963 -0.894 14.164 1 96.06 245 ASN A N 1
ATOM 1852 C CA . ASN A 1 245 ? -2.369 -2.26 14.484 1 96.06 245 ASN A CA 1
ATOM 1853 C C . ASN A 1 245 ? -1.172 -3.127 14.867 1 96.06 245 ASN A C 1
ATOM 1855 O O . ASN A 1 245 ? -0.05 -2.871 14.422 1 96.06 245 ASN A O 1
ATOM 1859 N N . PRO A 1 246 ? -1.393 -4.176 15.664 1 96.75 246 PRO A N 1
ATOM 1860 C CA . PRO A 1 246 ? -0.272 -4.996 16.125 1 96.75 246 PRO A CA 1
ATOM 1861 C C . PRO A 1 246 ? 0.316 -5.871 15.023 1 96.75 246 PRO A C 1
ATOM 1863 O O . PRO A 1 246 ? 1.424 -6.395 15.172 1 96.75 246 PRO A O 1
ATOM 1866 N N . TYR A 1 247 ? -0.441 -6.062 13.984 1 96.88 247 TYR A N 1
ATOM 1867 C CA . TYR A 1 247 ? 0.003 -6.953 12.914 1 96.88 247 TYR A CA 1
ATOM 1868 C C . TYR A 1 247 ? 1.212 -6.371 12.188 1 96.88 247 TYR A C 1
ATOM 1870 O O . TYR A 1 247 ? 2.268 -7.008 12.125 1 96.88 247 TYR A O 1
ATOM 1878 N N . VAL A 1 248 ? 1.082 -5.109 11.727 1 96.62 248 VAL A N 1
ATOM 1879 C CA . VAL A 1 248 ? 2.188 -4.473 11.023 1 96.62 248 VAL A CA 1
ATOM 1880 C C . VAL A 1 248 ? 3.324 -4.176 12 1 96.62 248 VAL A C 1
ATOM 1882 O O . VAL A 1 248 ? 4.5 -4.262 11.641 1 96.62 248 VAL A O 1
ATOM 1885 N N . ALA A 1 249 ? 2.988 -3.803 13.227 1 97.31 249 ALA A N 1
ATOM 1886 C CA . ALA A 1 249 ? 4.02 -3.541 14.227 1 97.31 249 ALA A CA 1
ATOM 1887 C C . ALA A 1 249 ? 4.957 -4.738 14.375 1 97.31 249 ALA A C 1
ATOM 1889 O O . ALA A 1 249 ? 6.164 -4.57 14.555 1 97.31 249 ALA A O 1
ATOM 1890 N N . SER A 1 250 ? 4.426 -5.914 14.289 1 95.75 250 SER A N 1
ATOM 1891 C CA . SER A 1 250 ? 5.215 -7.125 14.484 1 95.75 250 SER A CA 1
ATOM 1892 C C . SER A 1 250 ? 6.258 -7.281 13.383 1 95.75 250 SER A C 1
ATOM 1894 O O . SER A 1 250 ? 7.328 -7.852 13.609 1 95.75 250 SER A O 1
ATOM 1896 N N . VAL A 1 251 ? 5.926 -6.793 12.211 1 94.75 251 VAL A N 1
ATOM 1897 C CA . VAL A 1 251 ? 6.836 -6.891 11.078 1 94.75 251 VAL A CA 1
ATOM 1898 C C . VAL A 1 251 ? 8.078 -6.047 11.336 1 94.75 251 VAL A C 1
ATOM 1900 O O . VAL A 1 251 ? 9.18 -6.406 10.906 1 94.75 251 VAL A O 1
ATOM 1903 N N . PHE A 1 252 ? 7.934 -4.957 12.07 1 95.88 252 PHE A N 1
ATOM 1904 C CA . PHE A 1 252 ? 9.023 -4.016 12.312 1 95.88 252 PHE A CA 1
ATOM 1905 C C . PHE A 1 252 ? 9.531 -4.133 13.742 1 95.88 252 PHE A C 1
ATOM 1907 O O . PHE A 1 252 ? 10.211 -3.236 14.242 1 95.88 252 PHE A O 1
ATOM 1914 N N . ALA A 1 253 ? 9.281 -5.207 14.43 1 93.31 253 ALA A N 1
ATOM 1915 C CA . ALA A 1 253 ? 9.508 -5.352 15.867 1 93.31 253 ALA A CA 1
ATOM 1916 C C . ALA A 1 253 ? 10.992 -5.25 16.203 1 93.31 253 ALA A C 1
ATOM 1918 O O . ALA A 1 253 ? 11.359 -4.836 17.297 1 93.31 253 ALA A O 1
ATOM 1919 N N . ARG A 1 254 ? 11.867 -5.555 15.281 1 93.25 254 ARG A N 1
ATOM 1920 C CA . ARG A 1 254 ? 13.297 -5.527 15.539 1 93.25 254 ARG A CA 1
ATOM 1921 C C . ARG A 1 254 ? 13.82 -4.098 15.578 1 93.25 254 ARG A C 1
ATOM 1923 O O . ARG A 1 254 ? 14.844 -3.82 16.219 1 93.25 254 ARG A O 1
ATOM 1930 N N . ASP A 1 255 ? 13.141 -3.18 14.953 1 95.38 255 ASP A N 1
ATOM 1931 C CA . ASP A 1 255 ? 13.625 -1.81 14.812 1 95.38 255 ASP A CA 1
ATOM 1932 C C . ASP A 1 255 ? 12.828 -0.854 15.703 1 95.38 255 ASP A C 1
ATOM 1934 O O . ASP A 1 255 ? 13.141 0.337 15.773 1 95.38 255 ASP A O 1
ATOM 1938 N N . LEU A 1 256 ? 11.828 -1.425 16.359 1 97.81 256 LEU A N 1
ATOM 1939 C CA . LEU A 1 256 ? 10.906 -0.557 17.094 1 97.81 256 LEU A CA 1
ATOM 1940 C C . LEU A 1 256 ? 10.727 -1.031 18.531 1 97.81 256 LEU A C 1
ATOM 1942 O O . LEU A 1 256 ? 10.914 -2.215 18.828 1 97.81 256 LEU A O 1
ATOM 1946 N N . ARG A 1 257 ? 10.477 -0.091 19.406 1 98.44 257 ARG A N 1
ATOM 1947 C CA . ARG A 1 257 ? 9.844 -0.389 20.688 1 98.44 257 ARG A CA 1
ATOM 1948 C C . ARG A 1 257 ? 8.32 -0.344 20.562 1 98.44 257 ARG A C 1
ATOM 1950 O O . ARG A 1 257 ? 7.758 0.662 20.125 1 98.44 257 ARG A O 1
ATOM 1957 N N . VAL A 1 258 ? 7.672 -1.435 20.891 1 98.12 258 VAL A N 1
ATOM 1958 C CA . VAL A 1 258 ? 6.223 -1.571 20.766 1 98.12 258 VAL A CA 1
ATOM 1959 C C . VAL A 1 258 ? 5.594 -1.658 22.156 1 98.12 258 VAL A C 1
ATOM 1961 O O . VAL A 1 258 ? 5.945 -2.533 22.953 1 98.12 258 VAL A O 1
ATOM 1964 N N . LEU A 1 259 ? 4.648 -0.779 22.453 1 98.06 259 LEU A N 1
ATOM 1965 C CA . LEU A 1 259 ? 4.039 -0.737 23.781 1 98.06 259 LEU A CA 1
ATOM 1966 C C . LEU A 1 259 ? 2.518 -0.701 23.672 1 98.06 259 LEU A C 1
ATOM 1968 O O . LEU A 1 259 ? 1.966 -0.061 22.781 1 98.06 259 LEU A O 1
ATOM 1972 N N . PRO A 1 260 ? 1.851 -1.279 24.625 1 97.19 260 PRO A N 1
ATOM 1973 C CA . PRO A 1 260 ? 0.396 -1.112 24.688 1 97.19 260 PRO A CA 1
ATOM 1974 C C . PRO A 1 260 ? -0.02 0.324 24.984 1 97.19 260 PRO A C 1
ATOM 1976 O O . PRO A 1 260 ? 0.73 1.062 25.641 1 97.19 260 PRO A O 1
ATOM 1979 N N . LEU A 1 261 ? -1.203 0.712 24.469 1 96.88 261 LEU A N 1
ATOM 1980 C CA . LEU A 1 261 ? -1.763 2.039 24.703 1 96.88 261 LEU A CA 1
ATOM 1981 C C . LEU A 1 261 ? -3.088 1.948 25.453 1 96.88 261 LEU A C 1
ATOM 1983 O O . LEU A 1 261 ? -3.934 1.111 25.125 1 96.88 261 LEU A O 1
ATOM 1987 N N . LEU A 1 262 ? -3.246 2.84 26.5 1 95.94 262 LEU A N 1
ATOM 1988 C CA . LEU A 1 262 ? -4.5 2.939 27.234 1 95.94 262 LEU A CA 1
ATOM 1989 C C . LEU A 1 262 ? -5.098 4.336 27.094 1 95.94 262 LEU A C 1
ATOM 1991 O O . LEU A 1 262 ? -4.371 5.332 27.109 1 95.94 262 LEU A O 1
ATOM 1995 N N . PRO A 1 263 ? -6.434 4.398 27.094 1 96 263 PRO A N 1
ATOM 1996 C CA . PRO A 1 263 ? -7.367 3.291 26.859 1 96 263 PRO A CA 1
ATOM 1997 C C . PRO A 1 263 ? -7.168 2.619 25.5 1 96 263 PRO A C 1
ATOM 1999 O O . PRO A 1 263 ? -6.609 3.227 24.594 1 96 263 PRO A O 1
ATOM 2002 N N . ALA A 1 264 ? -7.668 1.475 25.406 1 94.31 264 ALA A N 1
ATOM 2003 C CA . ALA A 1 264 ? -7.41 0.654 24.219 1 94.31 264 ALA A CA 1
ATOM 2004 C C . ALA A 1 264 ? -8.188 1.168 23.016 1 94.31 264 ALA A C 1
ATOM 2006 O O . ALA A 1 264 ? -9.336 1.593 23.141 1 94.31 264 ALA A O 1
ATOM 2007 N N . CYS A 1 265 ? -7.48 1.201 21.891 1 93.69 265 CYS A N 1
ATOM 2008 C CA . CYS A 1 265 ? -8.141 1.334 20.594 1 93.69 265 CYS A CA 1
ATOM 2009 C C . CYS A 1 265 ? -8.359 -0.03 19.953 1 93.69 265 CYS A C 1
ATOM 2011 O O . CYS A 1 265 ? -7.398 -0.756 19.688 1 93.69 265 CYS A O 1
ATOM 2013 N N . ALA A 1 266 ? -9.555 -0.312 19.688 1 93.44 266 ALA A N 1
ATOM 2014 C CA . ALA A 1 266 ? -9.906 -1.639 19.188 1 93.44 266 ALA A CA 1
ATOM 2015 C C . ALA A 1 266 ? -9.469 -1.812 17.734 1 93.44 266 ALA A C 1
ATOM 2017 O O . ALA A 1 266 ? -9.578 -0.879 16.922 1 93.44 266 ALA A O 1
ATOM 2018 N N . VAL A 1 267 ? -8.984 -2.967 17.453 1 94.19 267 VAL A N 1
ATOM 2019 C CA . VAL A 1 267 ? -8.633 -3.389 16.094 1 94.19 267 VAL A CA 1
ATOM 2020 C C . VAL A 1 267 ? -9.273 -4.742 15.797 1 94.19 267 VAL A C 1
ATOM 2022 O O . VAL A 1 267 ? -9.289 -5.633 16.656 1 94.19 267 VAL A O 1
ATOM 2025 N N . GLU A 1 268 ? -9.805 -4.875 14.594 1 93.06 268 GLU A N 1
ATOM 2026 C CA . GLU A 1 268 ? -10.43 -6.141 14.211 1 93.06 268 GLU A CA 1
ATOM 2027 C C . GLU A 1 268 ? -9.945 -6.605 12.844 1 93.06 268 GLU A C 1
ATOM 2029 O O . GLU A 1 268 ? -9.594 -5.785 11.992 1 93.06 268 GLU A O 1
ATOM 2034 N N . VAL A 1 269 ? -9.852 -7.852 12.742 1 95.56 269 VAL A N 1
ATOM 2035 C CA . VAL A 1 269 ? -9.703 -8.484 11.438 1 95.56 269 VAL A CA 1
ATOM 2036 C C . VAL A 1 269 ? -11.031 -9.102 11.008 1 95.56 269 VAL A C 1
ATOM 2038 O O . VAL A 1 269 ? -11.586 -9.945 11.711 1 95.56 269 VAL A O 1
ATOM 2041 N N . VAL A 1 270 ? -11.508 -8.672 9.82 1 94.12 270 VAL A N 1
ATOM 2042 C CA . VAL A 1 270 ? -12.82 -9.094 9.344 1 94.12 270 VAL A CA 1
ATOM 2043 C C . VAL A 1 270 ? -12.656 -9.938 8.078 1 94.12 270 VAL A C 1
ATOM 2045 O O . VAL A 1 270 ? -11.828 -9.625 7.219 1 94.12 270 VAL A O 1
ATOM 2048 N N . LEU A 1 271 ? -13.375 -11.016 8.047 1 94.5 271 LEU A N 1
ATOM 2049 C CA . LEU A 1 271 ? -13.5 -11.852 6.855 1 94.5 271 LEU A CA 1
ATOM 2050 C C . LEU A 1 271 ? -14.82 -11.578 6.141 1 94.5 271 LEU A C 1
ATOM 2052 O O . LEU A 1 271 ? -15.883 -11.539 6.77 1 94.5 271 LEU A O 1
ATOM 2056 N N . ALA A 1 272 ? -14.719 -11.305 4.875 1 91.94 272 ALA A N 1
ATOM 2057 C CA . ALA A 1 272 ? -15.922 -11.172 4.051 1 91.94 272 ALA A CA 1
ATOM 2058 C C . ALA A 1 272 ? -15.914 -12.188 2.91 1 91.94 272 ALA A C 1
ATOM 2060 O O . ALA A 1 272 ? -14.883 -12.406 2.273 1 91.94 272 ALA A O 1
ATOM 2061 N N . LEU A 1 273 ? -17 -12.758 2.736 1 87.38 273 LEU A N 1
ATOM 2062 C CA . LEU A 1 273 ? -17.219 -13.719 1.655 1 87.38 273 LEU A CA 1
ATOM 2063 C C . LEU A 1 273 ? -18.25 -13.195 0.664 1 87.38 273 LEU A C 1
ATOM 2065 O O . LEU A 1 273 ? -19.078 -12.344 1.01 1 87.38 273 LEU A O 1
ATOM 2069 N N . PRO A 1 274 ? -18.109 -13.648 -0.643 1 79.25 274 PRO A N 1
ATOM 2070 C CA . PRO A 1 274 ? -19.094 -13.188 -1.62 1 79.25 274 PRO A CA 1
ATOM 2071 C C . PRO A 1 274 ? -20.516 -13.586 -1.248 1 79.25 274 PRO A C 1
ATOM 2073 O O . PRO A 1 274 ? -20.719 -14.547 -0.498 1 79.25 274 PRO A O 1
ATOM 2076 N N . PRO A 1 275 ? -21.375 -12.711 -1.993 1 70.44 275 PRO A N 1
ATOM 2077 C CA . PRO A 1 275 ? -22.766 -13.125 -1.81 1 70.44 275 PRO A CA 1
ATOM 2078 C C . PRO A 1 275 ? -23.047 -14.5 -2.404 1 70.44 275 PRO A C 1
ATOM 2080 O O . PRO A 1 275 ? -22.484 -14.867 -3.434 1 70.44 275 PRO A O 1
ATOM 2083 N N . GLN A 1 276 ? -23.797 -15.32 -1.67 1 65.38 276 GLN A N 1
ATOM 2084 C CA . GLN A 1 276 ? -24.141 -16.672 -2.104 1 65.38 276 GLN A CA 1
ATOM 2085 C C . GLN A 1 276 ? -22.906 -17.562 -2.146 1 65.38 276 GLN A C 1
ATOM 2087 O O . GLN A 1 276 ? -22.781 -18.406 -3.041 1 65.38 276 GLN A O 1
ATOM 2092 N N . TYR A 1 277 ? -22.062 -17.188 -1.386 1 65.31 277 TYR A N 1
ATOM 2093 C CA . TYR A 1 277 ? -20.797 -17.922 -1.265 1 65.31 277 TYR A CA 1
ATOM 2094 C C . TYR A 1 277 ? -21.062 -19.406 -1.095 1 65.31 277 TYR A C 1
ATOM 2096 O O . TYR A 1 277 ? -21.828 -19.812 -0.218 1 65.31 277 TYR A O 1
ATOM 2104 N N . ALA A 1 278 ? -20.641 -20.156 -2.168 1 63.66 278 ALA A N 1
ATOM 2105 C CA . ALA A 1 278 ? -20.484 -21.594 -1.963 1 63.66 278 ALA A CA 1
ATOM 2106 C C . ALA A 1 278 ? -19.078 -21.938 -1.522 1 63.66 278 ALA A C 1
ATOM 2108 O O . ALA A 1 278 ? -18.109 -21.688 -2.252 1 63.66 278 ALA A O 1
ATOM 2109 N N . PRO A 1 279 ? -19.016 -22.375 -0.293 1 63.09 279 PRO A N 1
ATOM 2110 C CA . PRO A 1 279 ? -17.672 -22.719 0.218 1 63.09 279 PRO A CA 1
ATOM 2111 C C . PRO A 1 279 ? -16.922 -23.688 -0.686 1 63.09 279 PRO A C 1
ATOM 2113 O O . PRO A 1 279 ? -17.516 -24.656 -1.183 1 63.09 279 PRO A O 1
ATOM 2116 N N . THR A 1 280 ? -15.789 -23.25 -1.082 1 78.88 280 THR A N 1
ATOM 2117 C CA . THR A 1 280 ? -14.875 -24.203 -1.703 1 78.88 280 THR A CA 1
ATOM 2118 C C . THR A 1 280 ? -13.883 -24.734 -0.682 1 78.88 280 THR A C 1
ATOM 2120 O O . THR A 1 280 ? -13.609 -24.094 0.33 1 78.88 280 THR A O 1
ATOM 2123 N N . GLU A 1 281 ? -13.469 -25.953 -0.878 1 82.88 281 GLU A N 1
ATOM 2124 C CA . GLU A 1 281 ? -12.484 -26.578 0.004 1 82.88 281 GLU A CA 1
ATOM 2125 C C . GLU A 1 281 ? -11.25 -25.688 0.169 1 82.88 281 GLU A C 1
ATOM 2127 O O . GLU A 1 281 ? -10.711 -25.562 1.271 1 82.88 281 GLU A O 1
ATOM 2132 N N . ARG A 1 282 ? -10.867 -25.094 -0.852 1 86.75 282 ARG A N 1
ATOM 2133 C CA . ARG A 1 282 ? -9.672 -24.25 -0.832 1 86.75 282 ARG A CA 1
ATOM 2134 C C . ARG A 1 282 ? -9.898 -23 0.01 1 86.75 282 ARG A C 1
ATOM 2136 O O . ARG A 1 282 ? -9.055 -22.641 0.833 1 86.75 282 ARG A O 1
ATOM 2143 N N . ALA A 1 283 ? -11.031 -22.391 -0.198 1 88.88 283 ALA A N 1
ATOM 2144 C CA . ALA A 1 283 ? -11.344 -21.203 0.575 1 88.88 283 ALA A CA 1
ATOM 2145 C C . ALA A 1 283 ? -11.492 -21.516 2.059 1 88.88 283 ALA A C 1
ATOM 2147 O O . ALA A 1 283 ? -10.992 -20.797 2.916 1 88.88 283 ALA A O 1
ATOM 2148 N N . ASP A 1 284 ? -12.109 -22.641 2.32 1 90.5 284 ASP A N 1
ATOM 2149 C CA . ASP A 1 284 ? -12.305 -23.078 3.703 1 90.5 284 ASP A CA 1
ATOM 2150 C C . ASP A 1 284 ? -10.969 -23.375 4.375 1 90.5 284 ASP A C 1
ATOM 2152 O O . ASP A 1 284 ? -10.75 -23.016 5.531 1 90.5 284 ASP A O 1
ATOM 2156 N N . CYS A 1 285 ? -10.18 -24.047 3.652 1 93.44 285 CYS A N 1
ATOM 2157 C CA . CYS A 1 285 ? -8.859 -24.344 4.184 1 93.44 285 CYS A CA 1
ATOM 2158 C C . CYS A 1 285 ? -8.078 -23.062 4.469 1 93.44 285 CYS A C 1
ATOM 2160 O O . CYS A 1 285 ? -7.457 -22.938 5.523 1 93.44 285 CYS A O 1
ATOM 2162 N N . PHE A 1 286 ? -8.125 -22.109 3.549 1 95.81 286 PHE A N 1
ATOM 2163 C CA . PHE A 1 286 ? -7.418 -20.844 3.736 1 95.81 286 PHE A CA 1
ATOM 2164 C C . PHE A 1 286 ? -7.914 -20.125 4.988 1 95.81 286 PHE A C 1
ATOM 2166 O O . PHE A 1 286 ? -7.113 -19.625 5.781 1 95.81 286 PHE A O 1
ATOM 2173 N N . VAL A 1 287 ? -9.195 -20.156 5.148 1 95 287 VAL A N 1
ATOM 2174 C CA . VAL A 1 287 ? -9.812 -19.469 6.285 1 95 287 VAL A CA 1
ATOM 2175 C C . VAL A 1 287 ? -9.367 -20.141 7.586 1 95 287 VAL A C 1
ATOM 2177 O O . VAL A 1 287 ? -9.086 -19.453 8.57 1 95 287 VAL A O 1
ATOM 2180 N N . GLN A 1 288 ? -9.289 -21.406 7.613 1 95.81 288 GLN A N 1
ATOM 2181 C CA . GLN A 1 288 ? -8.836 -22.125 8.797 1 95.81 288 GLN A CA 1
ATOM 2182 C C . GLN A 1 288 ? -7.387 -21.781 9.125 1 95.81 288 GLN A C 1
ATOM 2184 O O . GLN A 1 288 ? -7.051 -21.547 10.289 1 95.81 288 GLN A O 1
ATOM 2189 N N . LEU A 1 289 ? -6.566 -21.812 8.148 1 97.44 289 LEU A N 1
ATOM 2190 C CA . LEU A 1 289 ? -5.164 -21.453 8.336 1 97.44 289 LEU A CA 1
ATOM 2191 C C . LEU A 1 289 ? -5.027 -20.016 8.82 1 97.44 289 LEU A C 1
ATOM 2193 O O . LEU A 1 289 ? -4.168 -19.703 9.648 1 97.44 289 LEU A O 1
ATOM 2197 N N . LEU A 1 290 ? -5.887 -19.141 8.266 1 97.62 290 LEU A N 1
ATOM 2198 C CA . LEU A 1 290 ? -5.898 -17.734 8.672 1 97.62 290 LEU A CA 1
ATOM 2199 C C . LEU A 1 290 ? -6.238 -17.594 10.148 1 97.62 290 LEU A C 1
ATOM 2201 O O . LEU A 1 290 ? -5.57 -16.859 10.883 1 97.62 290 LEU A O 1
ATOM 2205 N N . ARG A 1 291 ? -7.211 -18.297 10.594 1 96.25 291 ARG A N 1
ATOM 2206 C CA . ARG A 1 291 ? -7.598 -18.297 12 1 96.25 291 ARG A CA 1
ATOM 2207 C C . ARG A 1 291 ? -6.449 -18.75 12.891 1 96.25 291 ARG A C 1
ATOM 2209 O O . ARG A 1 291 ? -6.184 -18.141 13.93 1 96.25 291 ARG A O 1
ATOM 2216 N N . GLU A 1 292 ? -5.793 -19.766 12.484 1 96.31 292 GLU A N 1
ATOM 2217 C CA . GLU A 1 292 ? -4.668 -20.297 13.242 1 96.31 292 GLU A CA 1
ATOM 2218 C C . GLU A 1 292 ? -3.533 -19.281 13.328 1 96.31 292 GLU A C 1
ATOM 2220 O O . GLU A 1 292 ? -2.943 -19.078 14.398 1 96.31 292 GLU A O 1
ATOM 2225 N N . GLN A 1 293 ? -3.24 -18.656 12.203 1 96.38 293 GLN A N 1
ATOM 2226 C CA . GLN A 1 293 ? -2.158 -17.672 12.164 1 96.38 293 GLN A CA 1
ATOM 2227 C C . GLN A 1 293 ? -2.463 -16.484 13.07 1 96.38 293 GLN A C 1
ATOM 2229 O O . GLN A 1 293 ? -1.565 -15.945 13.719 1 96.38 293 GLN A O 1
ATOM 2234 N N . LEU A 1 294 ? -3.727 -16.078 13.055 1 96.38 294 LEU A N 1
ATOM 2235 C CA . LEU A 1 294 ? -4.137 -14.914 13.836 1 96.38 294 LEU A CA 1
ATOM 2236 C C . LEU A 1 294 ? -4.004 -15.18 15.328 1 96.38 294 LEU A C 1
ATOM 2238 O O . LEU A 1 294 ? -3.904 -14.25 16.125 1 96.38 294 LEU A O 1
ATOM 2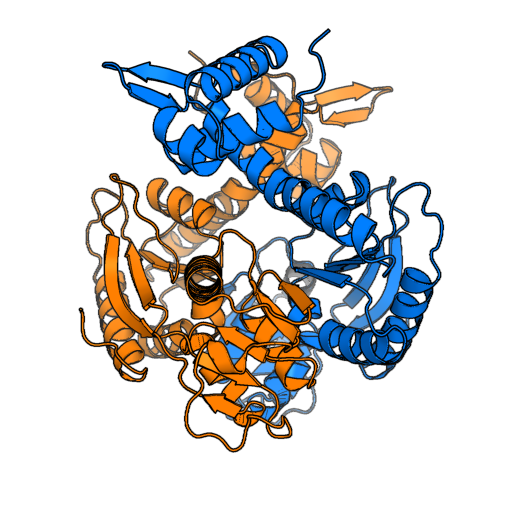242 N N . HIS A 1 295 ? -3.941 -16.422 15.766 1 92.62 295 HIS A N 1
ATOM 2243 C CA . HIS A 1 295 ? -3.771 -16.781 17.156 1 92.62 295 HIS A CA 1
ATOM 2244 C C . HIS A 1 295 ? -2.383 -16.406 17.672 1 92.62 295 HIS A C 1
ATOM 2246 O O . HIS A 1 295 ? -2.156 -16.328 18.875 1 92.62 295 HIS A O 1
ATOM 2252 N N . ALA A 1 296 ? -1.51 -16.188 16.797 1 89.75 296 ALA A N 1
ATOM 2253 C CA . ALA A 1 296 ? -0.149 -15.812 17.172 1 89.75 296 ALA A CA 1
ATOM 2254 C C . ALA A 1 296 ? -0.085 -14.359 17.641 1 89.75 296 ALA A C 1
ATOM 2256 O O . ALA A 1 296 ? 0.925 -13.922 18.188 1 89.75 296 ALA A O 1
ATOM 2257 N N . TYR A 1 297 ? -1.179 -13.625 17.406 1 90.69 297 TYR A N 1
ATOM 2258 C CA . TYR A 1 297 ? -1.221 -12.219 17.766 1 90.69 297 TYR A CA 1
ATOM 2259 C C . TYR A 1 297 ? -2.066 -12.008 19.016 1 90.69 297 TYR A C 1
ATOM 2261 O O . TYR A 1 297 ? -2.953 -12.812 19.312 1 90.69 297 TYR A O 1
ATOM 2269 N N . PRO A 1 298 ? -1.706 -10.898 19.75 1 85.69 298 PRO A N 1
ATOM 2270 C CA . PRO A 1 298 ? -2.473 -10.648 20.969 1 85.69 298 PRO A CA 1
ATOM 2271 C C . PRO A 1 298 ? -3.971 -10.508 20.703 1 85.69 298 PRO A C 1
ATOM 2273 O O . PRO A 1 298 ? -4.375 -9.898 19.719 1 85.69 298 PRO A O 1
ATOM 2276 N N . GLN A 1 299 ? -4.758 -11.102 21.547 1 84.88 299 GLN A N 1
ATOM 2277 C CA . GLN A 1 299 ? -6.211 -11.055 21.438 1 84.88 299 GLN A CA 1
ATOM 2278 C C . GLN A 1 299 ? -6.82 -10.203 22.547 1 84.88 299 GLN A C 1
ATOM 2280 O O . GLN A 1 299 ? -6.383 -10.25 23.703 1 84.88 299 GLN A O 1
ATOM 2285 N N . ALA A 1 300 ? -7.633 -9.297 22 1 81.44 300 ALA A N 1
ATOM 2286 C CA . ALA A 1 300 ? -8.367 -8.492 22.969 1 81.44 300 ALA A CA 1
ATOM 2287 C C . ALA A 1 300 ? -9.68 -9.164 23.344 1 81.44 300 ALA A C 1
ATOM 2289 O O . ALA A 1 300 ? -10.305 -9.836 22.531 1 81.44 300 ALA A O 1
ATOM 2290 N N . ARG A 1 301 ? -9.938 -9.25 24.703 1 63.88 301 ARG A N 1
ATOM 2291 C CA . ARG A 1 301 ? -11.203 -9.805 25.188 1 63.88 301 ARG A CA 1
ATOM 2292 C C . ARG A 1 301 ? -12.375 -8.898 24.812 1 63.88 301 ARG A C 1
ATOM 2294 O O . ARG A 1 301 ? -12.211 -7.68 24.703 1 63.88 301 ARG A O 1
ATOM 2301 N N . THR A 1 302 ? -13.414 -9.383 23.922 1 54.06 302 THR A N 1
ATOM 2302 C CA . THR A 1 302 ? -14.648 -8.656 23.656 1 54.06 302 THR A CA 1
ATOM 2303 C C . THR A 1 302 ? -15.078 -7.844 24.875 1 54.06 302 THR A C 1
ATOM 2305 O O . THR A 1 302 ? -15.016 -8.328 26 1 54.06 302 THR A O 1
ATOM 2308 N N . PRO A 1 303 ? -15.438 -6.609 24.672 1 40.34 303 PRO A N 1
ATOM 2309 C CA . PRO A 1 303 ? -15.984 -6 25.875 1 40.34 303 PRO A CA 1
ATOM 2310 C C . PRO A 1 303 ? -17.047 -6.867 26.547 1 40.34 303 PRO A C 1
ATOM 2312 O O . PRO A 1 303 ? -17.688 -7.684 25.875 1 40.34 303 PRO A O 1
ATOM 2315 N N . MET B 1 1 ? -24.516 26.359 -17.672 1 30.84 1 MET B N 1
ATOM 2316 C CA . MET B 1 1 ? -23.094 26.203 -17.359 1 30.84 1 MET B CA 1
ATOM 2317 C C . MET B 1 1 ? -22.906 25.562 -15.984 1 30.84 1 MET B C 1
ATOM 2319 O O . MET B 1 1 ? -23.422 26.062 -14.984 1 30.84 1 MET B O 1
ATOM 2323 N N . SER B 1 2 ? -22.766 24.234 -15.969 1 45.34 2 SER B N 1
ATOM 2324 C CA . SER B 1 2 ? -22.75 23.5 -14.711 1 45.34 2 SER B CA 1
ATOM 2325 C C . SER B 1 2 ? -21.688 24.062 -13.766 1 45.34 2 SER B C 1
ATOM 2327 O O . SER B 1 2 ? -20.547 24.344 -14.188 1 45.34 2 SER B O 1
ATOM 2329 N N . ARG B 1 3 ? -22.094 24.906 -12.859 1 54.41 3 ARG B N 1
ATOM 2330 C CA . ARG B 1 3 ? -21.172 25.562 -11.938 1 54.41 3 ARG B CA 1
ATOM 2331 C C . ARG B 1 3 ? -20.266 24.547 -11.258 1 54.41 3 ARG B C 1
ATOM 2333 O O . ARG B 1 3 ? -20.656 23.391 -11.055 1 54.41 3 ARG B O 1
ATOM 2340 N N . PRO B 1 4 ? -19.031 24.938 -11.117 1 53.5 4 PRO B N 1
ATOM 2341 C CA . PRO B 1 4 ? -18.125 24.078 -10.352 1 53.5 4 PRO B CA 1
ATOM 2342 C C . PRO B 1 4 ? -18.672 23.719 -8.977 1 53.5 4 PRO B C 1
ATOM 2344 O O . PRO B 1 4 ? -19.359 24.531 -8.344 1 53.5 4 PRO B O 1
ATOM 2347 N N . LEU B 1 5 ? -18.625 22.453 -8.641 1 58.53 5 LEU B N 1
ATOM 2348 C CA . LEU B 1 5 ? -19.094 21.969 -7.344 1 58.53 5 LEU B CA 1
ATOM 2349 C C . LEU B 1 5 ? -18.266 22.594 -6.215 1 58.53 5 LEU B C 1
ATOM 2351 O O . LEU B 1 5 ? -17.047 22.688 -6.32 1 58.53 5 LEU B O 1
ATOM 2355 N N . SER B 1 6 ? -18.969 23.188 -5.355 1 59.16 6 SER B N 1
ATOM 2356 C CA . SER B 1 6 ? -18.266 23.75 -4.203 1 59.16 6 SER B CA 1
ATOM 2357 C C . SER B 1 6 ? -17.766 22.641 -3.277 1 59.16 6 SER B C 1
ATOM 2359 O O . SER B 1 6 ? -18.281 21.531 -3.275 1 59.16 6 SER B O 1
ATOM 2361 N N . SER B 1 7 ? -16.781 23.016 -2.574 1 59.16 7 SER B N 1
ATOM 2362 C CA . SER B 1 7 ? -16.219 22.094 -1.599 1 59.16 7 SER B CA 1
ATOM 2363 C C . SER B 1 7 ? -17.281 21.641 -0.594 1 59.16 7 SER B C 1
ATOM 2365 O O . SER B 1 7 ? -17.312 20.484 -0.187 1 59.16 7 SER B O 1
ATOM 2367 N N . ARG B 1 8 ? -18.125 22.594 -0.222 1 63.59 8 ARG B N 1
ATOM 2368 C CA . ARG B 1 8 ? -19.172 22.266 0.747 1 63.59 8 ARG B CA 1
ATOM 2369 C C . ARG B 1 8 ? -20.141 21.25 0.176 1 63.59 8 ARG B C 1
ATOM 2371 O O . ARG B 1 8 ? -20.609 20.344 0.89 1 63.59 8 ARG B O 1
ATOM 2378 N N . GLU B 1 9 ? -20.406 21.406 -1.062 1 71.75 9 GLU B N 1
ATOM 2379 C CA . GLU B 1 9 ? -21.297 20.469 -1.726 1 71.75 9 GLU B CA 1
ATOM 2380 C C . GLU B 1 9 ? -20.688 19.062 -1.781 1 71.75 9 GLU B C 1
ATOM 2382 O O . GLU B 1 9 ? -21.359 18.078 -1.502 1 71.75 9 GLU B O 1
ATOM 2387 N N . ILE B 1 10 ? -19.484 19.062 -2.072 1 69.56 10 ILE B N 1
ATOM 2388 C CA . ILE B 1 10 ? -18.781 17.797 -2.199 1 69.56 10 ILE B CA 1
ATOM 2389 C C . ILE B 1 10 ? -18.656 17.125 -0.828 1 69.56 10 ILE B C 1
ATOM 2391 O O . ILE B 1 10 ? -18.844 15.914 -0.7 1 69.56 10 ILE B O 1
ATOM 2395 N N . GLU B 1 11 ? -18.5 17.969 0.17 1 69.75 11 GLU B N 1
ATOM 2396 C CA . GLU B 1 11 ? -18.406 17.469 1.539 1 69.75 11 GLU B CA 1
ATOM 2397 C C . GLU B 1 11 ? -19.75 16.891 1.998 1 69.75 11 GLU B C 1
ATOM 2399 O O . GLU B 1 11 ? -19.781 15.836 2.635 1 69.75 11 GLU B O 1
ATOM 2404 N N . ALA B 1 12 ? -20.75 17.609 1.687 1 75.56 12 ALA B N 1
ATOM 2405 C CA . ALA B 1 12 ? -22.094 17.141 2.049 1 75.56 12 ALA B CA 1
ATOM 2406 C C . ALA B 1 12 ? -22.406 15.812 1.372 1 75.56 12 ALA B C 1
ATOM 2408 O O . ALA B 1 12 ? -22.891 14.883 2.016 1 75.56 12 ALA B O 1
ATOM 2409 N N . PHE B 1 13 ? -22 15.742 0.162 1 80.62 13 PHE B N 1
ATOM 2410 C CA . PHE B 1 13 ? -22.219 14.516 -0.607 1 80.62 13 PHE B CA 1
ATOM 2411 C C . PHE B 1 13 ? -21.422 13.359 -0.008 1 80.62 13 PHE B C 1
ATOM 2413 O O . PHE B 1 13 ? -21.984 12.289 0.232 1 80.62 13 PHE B O 1
ATOM 2420 N N . ARG B 1 14 ? -20.281 13.703 0.253 1 71 14 ARG B N 1
ATOM 2421 C CA . ARG B 1 14 ? -19.406 12.68 0.821 1 71 14 ARG B CA 1
ATOM 2422 C C . ARG B 1 14 ? -19.938 12.18 2.16 1 71 14 ARG B C 1
ATOM 2424 O O . ARG B 1 14 ? -19.969 10.977 2.412 1 71 14 ARG B O 1
ATOM 2431 N N . ALA B 1 15 ? -20.297 13.055 3.031 1 72.31 15 ALA B N 1
ATOM 2432 C CA . ALA B 1 15 ? -20.828 12.719 4.352 1 72.31 15 ALA B CA 1
ATOM 2433 C C . ALA B 1 15 ? -22.062 11.844 4.238 1 72.31 15 ALA B C 1
ATOM 2435 O O . ALA B 1 15 ? -22.219 10.867 4.984 1 72.31 15 ALA B O 1
ATOM 2436 N N . VAL B 1 16 ? -22.844 12.156 3.238 1 78.88 16 VAL B N 1
ATOM 2437 C CA . VAL B 1 16 ? -24.078 11.383 3.066 1 78.88 16 VAL B CA 1
ATOM 2438 C C . VAL B 1 16 ? -23.734 9.984 2.555 1 78.88 16 VAL B C 1
ATOM 2440 O O . VAL B 1 16 ? -24.328 9 2.998 1 78.88 16 VAL B O 1
ATOM 2443 N N . MET B 1 17 ? -22.812 10 1.742 1 73.44 17 MET B N 1
ATOM 2444 C CA . MET B 1 17 ? -22.406 8.711 1.193 1 73.44 17 MET B CA 1
ATOM 2445 C C . MET B 1 17 ? -21.781 7.832 2.277 1 73.44 17 MET B C 1
ATOM 2447 O O . MET B 1 17 ? -21.984 6.617 2.283 1 73.44 17 MET B O 1
ATOM 2451 N N . GLN B 1 18 ? -21.094 8.461 3.125 1 64.94 18 GLN B N 1
ATOM 2452 C CA . GLN B 1 18 ? -20.375 7.746 4.18 1 64.94 18 GLN B CA 1
ATOM 2453 C C . GLN B 1 18 ? -21.328 7.316 5.293 1 64.94 18 GLN B C 1
ATOM 2455 O O . GLN B 1 18 ? -21.188 6.23 5.859 1 64.94 18 GLN B O 1
ATOM 2460 N N . THR B 1 19 ? -22.312 8.133 5.582 1 65.81 19 THR B N 1
ATOM 2461 C CA . THR B 1 19 ? -23.141 7.918 6.766 1 65.81 19 THR B CA 1
ATOM 2462 C C . THR B 1 19 ? -24.484 7.316 6.387 1 65.81 19 THR B C 1
ATOM 2464 O O . THR B 1 19 ? -25.188 6.77 7.238 1 65.81 19 THR B O 1
ATOM 2467 N N . GLY B 1 20 ? -24.797 7.473 5.062 1 71.19 20 GLY B N 1
ATOM 2468 C CA . GLY B 1 20 ? -26 6.844 4.555 1 71.19 20 GLY B CA 1
ATOM 2469 C C . GLY B 1 20 ? -27.219 7.73 4.668 1 71.19 20 GLY B C 1
ATOM 2470 O O . GLY B 1 20 ? -28.25 7.477 4.023 1 71.19 20 GLY B O 1
ATOM 2471 N N . THR B 1 21 ? -27.156 8.68 5.656 1 77.12 21 THR B N 1
ATOM 2472 C CA . THR B 1 21 ? -28.312 9.555 5.824 1 77.12 21 THR B CA 1
ATOM 2473 C C . THR B 1 21 ? -27.891 11.016 5.914 1 77.12 21 THR B C 1
ATOM 2475 O O . THR B 1 21 ? -26.75 11.312 6.289 1 77.12 21 THR B O 1
ATOM 2478 N N . THR B 1 22 ? -28.875 11.945 5.516 1 83.56 22 THR B N 1
ATOM 2479 C CA . THR B 1 22 ? -28.578 13.375 5.617 1 83.56 22 THR B CA 1
ATOM 2480 C C . THR B 1 22 ? -28.484 13.797 7.078 1 83.56 22 THR B C 1
ATOM 2482 O O . THR B 1 22 ? -27.688 14.68 7.418 1 83.56 22 THR B O 1
ATOM 2485 N N . THR B 1 23 ? -29.219 13.031 7.914 1 81.5 23 THR B N 1
ATOM 2486 C CA . THR B 1 23 ? -29.156 13.328 9.336 1 81.5 23 THR B CA 1
ATOM 2487 C C . THR B 1 23 ? -27.797 12.953 9.914 1 81.5 23 THR B C 1
ATOM 2489 O O . THR B 1 23 ? -27.188 13.742 10.641 1 81.5 23 THR B O 1
ATOM 2492 N N . ALA B 1 24 ? -27.406 11.867 9.609 1 79.25 24 ALA B N 1
ATOM 2493 C CA . ALA B 1 24 ? -26.109 11.398 10.086 1 79.25 24 ALA B CA 1
ATOM 2494 C C . ALA B 1 24 ? -24.984 12.219 9.484 1 79.25 24 ALA B C 1
ATOM 2496 O O . ALA B 1 24 ? -23.984 12.508 10.156 1 79.25 24 ALA B O 1
ATOM 2497 N N . ALA B 1 25 ? -25.125 12.609 8.281 1 78.44 25 ALA B N 1
ATOM 2498 C CA . ALA B 1 25 ? -24.156 13.461 7.605 1 78.44 25 ALA B CA 1
ATOM 2499 C C . ALA B 1 25 ? -24.062 14.828 8.273 1 78.44 25 ALA B C 1
ATOM 2501 O O . ALA B 1 25 ? -22.969 15.383 8.43 1 78.44 25 ALA B O 1
ATOM 2502 N N . ALA B 1 26 ? -25.141 15.305 8.688 1 81.94 26 ALA B N 1
ATOM 2503 C CA . ALA B 1 26 ? -25.172 16.594 9.383 1 81.94 26 ALA B CA 1
ATOM 2504 C C . ALA B 1 26 ? -24.391 16.516 10.695 1 81.94 26 ALA B C 1
ATOM 2506 O O . ALA B 1 26 ? -23.641 17.438 11.023 1 81.94 26 ALA B O 1
ATOM 2507 N N . ARG B 1 27 ? -24.562 15.43 11.359 1 73.5 27 ARG B N 1
ATOM 2508 C CA . ARG B 1 27 ? -23.828 15.211 12.594 1 73.5 27 ARG B CA 1
ATOM 2509 C C . ARG B 1 27 ? -22.328 15.141 12.336 1 73.5 27 ARG B C 1
ATOM 2511 O O . ARG B 1 27 ? -21.531 15.766 13.047 1 73.5 27 ARG B O 1
ATOM 2518 N N . LEU B 1 28 ? -22.109 14.516 11.258 1 66.25 28 LEU B N 1
ATOM 2519 C CA . LEU B 1 28 ? -20.719 14.312 10.898 1 66.25 28 LEU B CA 1
ATOM 2520 C C . LEU B 1 28 ? -20.047 15.633 10.523 1 66.25 28 LEU B C 1
ATOM 2522 O O . LEU B 1 28 ? -18.891 15.867 10.844 1 66.25 28 LEU B O 1
ATOM 2526 N N . LEU B 1 29 ? -20.75 16.469 9.938 1 67.56 29 LEU B N 1
ATOM 2527 C CA . LEU B 1 29 ? -20.234 17.719 9.414 1 67.56 29 LEU B CA 1
ATOM 2528 C C . LEU B 1 29 ? -20.5 18.875 10.375 1 67.56 29 LEU B C 1
ATOM 2530 O O . LEU B 1 29 ? -20.219 20.031 10.062 1 67.56 29 LEU B O 1
ATOM 2534 N N . HIS B 1 30 ? -21.047 18.484 11.531 1 70.75 30 HIS B N 1
ATOM 2535 C CA . HIS B 1 30 ? -21.391 19.469 12.539 1 70.75 30 HIS B CA 1
ATOM 2536 C C . HIS B 1 30 ? -22.234 20.594 11.945 1 70.75 30 HIS B C 1
ATOM 2538 O O . HIS B 1 30 ? -21.922 21.766 12.133 1 70.75 30 HIS B O 1
ATOM 2544 N N . THR B 1 31 ? -23.203 20.234 11.211 1 81 31 THR B N 1
ATOM 2545 C CA . THR B 1 31 ? -24.156 21.156 10.609 1 81 31 THR B CA 1
ATOM 2546 C C . THR B 1 31 ? -25.578 20.625 10.742 1 81 31 THR B C 1
ATOM 2548 O O . THR B 1 31 ? -25.828 19.703 11.523 1 81 31 THR B O 1
ATOM 2551 N N . THR B 1 32 ? -26.5 21.344 10.195 1 82.12 32 THR B N 1
ATOM 2552 C CA . THR B 1 32 ? -27.891 20.938 10.32 1 82.12 32 THR B CA 1
ATOM 2553 C C . THR B 1 32 ? -28.312 20.094 9.125 1 82.12 32 THR B C 1
ATOM 2555 O O . THR B 1 32 ? -27.734 20.203 8.039 1 82.12 32 THR B O 1
ATOM 2558 N N . GLN B 1 33 ? -29.219 19.266 9.453 1 86.88 33 GLN B N 1
ATOM 2559 C CA . GLN B 1 33 ? -29.75 18.391 8.406 1 86.88 33 GLN B CA 1
ATOM 2560 C C . GLN B 1 33 ? -30.281 19.203 7.23 1 86.88 33 GLN B C 1
ATOM 2562 O O . GLN B 1 33 ? -30.016 18.859 6.07 1 86.88 33 GLN B O 1
ATOM 2567 N N . PRO B 1 34 ? -31.016 20.312 7.395 1 87.81 34 PRO B N 1
ATOM 2568 C CA . PRO B 1 34 ? -31.453 21.094 6.234 1 87.81 34 PRO B CA 1
ATOM 2569 C C . PRO B 1 34 ? -30.297 21.625 5.41 1 87.81 34 PRO B C 1
ATOM 2571 O O . PRO B 1 34 ? -30.391 21.703 4.184 1 87.81 34 PRO B O 1
ATOM 2574 N N . SER B 1 35 ? -29.234 21.984 6.059 1 85.56 35 SER B N 1
ATOM 2575 C CA . SER B 1 35 ? -28.062 22.5 5.367 1 85.56 35 SER B CA 1
ATOM 2576 C C . SER B 1 35 ? -27.453 21.438 4.461 1 85.56 35 SER B C 1
ATOM 2578 O O . SER B 1 35 ? -27.109 21.719 3.311 1 85.56 35 SER B O 1
ATOM 2580 N N . VAL B 1 36 ? -27.312 20.297 5.023 1 88.12 36 VAL B N 1
ATOM 2581 C CA . VAL B 1 36 ? -26.75 19.188 4.25 1 88.12 36 VAL B CA 1
ATOM 2582 C C . VAL B 1 36 ? -27.672 18.875 3.07 1 88.12 36 VAL B C 1
ATOM 2584 O O . VAL B 1 36 ? -27.203 18.672 1.948 1 88.12 36 VAL B O 1
ATOM 2587 N N . SER B 1 37 ? -28.938 18.812 3.305 1 85.94 37 SER B N 1
ATOM 2588 C CA . SER B 1 37 ? -29.906 18.516 2.258 1 85.94 37 SER B CA 1
ATOM 2589 C C . SER B 1 37 ? -29.859 19.562 1.146 1 85.94 37 SER B C 1
ATOM 2591 O O . SER B 1 37 ? -29.906 19.219 -0.036 1 85.94 37 SER B O 1
ATOM 2593 N N . ARG B 1 38 ? -29.766 20.781 1.523 1 86.19 38 ARG B N 1
ATOM 2594 C CA . ARG B 1 38 ? -29.656 21.875 0.558 1 86.19 38 ARG B CA 1
ATOM 2595 C C . ARG B 1 38 ? -28.406 21.734 -0.291 1 86.19 38 ARG B C 1
ATOM 2597 O O . ARG B 1 38 ? -28.453 21.891 -1.512 1 86.19 38 ARG B O 1
ATOM 2604 N N . LEU B 1 39 ? -27.312 21.547 0.368 1 83.25 39 LEU B N 1
ATOM 2605 C CA . LEU B 1 39 ? -26.031 21.406 -0.323 1 83.25 39 LEU B CA 1
ATOM 2606 C C . LEU B 1 39 ? -26.078 20.25 -1.319 1 83.25 39 LEU B C 1
ATOM 2608 O O . LEU B 1 39 ? -25.562 20.359 -2.428 1 83.25 39 LEU B O 1
ATOM 2612 N N . LEU B 1 40 ? -26.672 19.203 -0.883 1 82.69 40 LEU B N 1
ATOM 2613 C CA . LEU B 1 40 ? -26.812 18.047 -1.761 1 82.69 40 LEU B CA 1
ATOM 2614 C C . LEU B 1 40 ? -27.672 18.391 -2.973 1 82.69 40 LEU B C 1
ATOM 2616 O O . LEU B 1 40 ? -27.375 17.984 -4.094 1 82.69 40 LEU B O 1
ATOM 2620 N N . ALA B 1 41 ? -28.781 19.016 -2.732 1 82.62 41 ALA B N 1
ATOM 2621 C CA . ALA B 1 41 ? -29.656 19.438 -3.809 1 82.62 41 ALA B CA 1
ATOM 2622 C C . ALA B 1 41 ? -28.938 20.375 -4.781 1 82.62 41 ALA B C 1
ATOM 2624 O O . ALA B 1 41 ? -29.078 20.234 -6 1 82.62 41 ALA B O 1
ATOM 2625 N N . GLN B 1 42 ? -28.203 21.266 -4.18 1 79.75 42 GLN B N 1
ATOM 2626 C CA . GLN B 1 42 ? -27.438 22.203 -4.996 1 79.75 42 GLN B CA 1
ATOM 2627 C C . GLN B 1 42 ? -26.406 21.453 -5.844 1 79.75 42 GLN B C 1
ATOM 2629 O O . GLN B 1 42 ? -26.203 21.781 -7.016 1 79.75 42 GLN B O 1
ATOM 2634 N N . MET B 1 43 ? -25.75 20.562 -5.148 1 76.38 43 MET B N 1
ATOM 2635 C CA . MET B 1 43 ? -24.75 19.766 -5.863 1 76.38 43 MET B CA 1
ATOM 2636 C C . MET B 1 43 ? -25.375 19.016 -7.031 1 76.38 43 MET B C 1
ATOM 2638 O O . MET B 1 43 ? -24.828 19 -8.133 1 76.38 43 MET B O 1
ATOM 2642 N N . GLN B 1 44 ? -26.438 18.375 -6.762 1 78.12 44 GLN B N 1
ATOM 2643 C CA . GLN B 1 44 ? -27.141 17.625 -7.801 1 78.12 44 GLN B CA 1
ATOM 2644 C C . GLN B 1 44 ? -27.578 18.547 -8.945 1 78.12 44 GLN B C 1
ATOM 2646 O O . GLN B 1 44 ? -27.438 18.188 -10.117 1 78.12 44 GLN B O 1
ATOM 2651 N N . ALA B 1 45 ? -28.094 19.656 -8.625 1 75.12 45 ALA B N 1
ATOM 2652 C CA . ALA B 1 45 ? -28.516 20.641 -9.617 1 75.12 45 ALA B CA 1
ATOM 2653 C C . ALA B 1 45 ? -27.328 21.109 -10.453 1 75.12 45 ALA B C 1
ATOM 2655 O O . ALA B 1 45 ? -27.422 21.219 -11.68 1 75.12 45 ALA B O 1
ATOM 2656 N N . ALA B 1 46 ? -26.297 21.375 -9.727 1 67.88 46 ALA B N 1
ATOM 2657 C CA . ALA B 1 46 ? -25.109 21.859 -10.406 1 67.88 46 ALA B CA 1
ATOM 2658 C C . ALA B 1 46 ? -24.516 20.797 -11.328 1 67.88 46 ALA B C 1
ATOM 2660 O O . ALA B 1 46 ? -24.047 21.109 -12.43 1 67.88 46 ALA B O 1
ATOM 2661 N N . ALA B 1 47 ? -24.5 19.656 -10.734 1 63.75 47 ALA B N 1
ATOM 2662 C CA . ALA B 1 47 ? -23.906 18.547 -11.477 1 63.75 47 ALA B CA 1
ATOM 2663 C C . ALA B 1 47 ? -24.875 18.031 -12.547 1 63.75 47 ALA B C 1
ATOM 2665 O O . ALA B 1 47 ? -24.453 17.344 -13.484 1 63.75 47 ALA B O 1
ATOM 2666 N N . GLY B 1 48 ? -26.141 18.391 -12.414 1 64.81 48 GLY B N 1
ATOM 2667 C CA . GLY B 1 48 ? -27.156 17.891 -13.32 1 64.81 48 GLY B CA 1
ATOM 2668 C C . GLY B 1 48 ? -27.422 16.406 -13.188 1 64.81 48 GLY B C 1
ATOM 2669 O O . GLY B 1 48 ? -27.781 15.742 -14.156 1 64.81 48 GLY B O 1
ATOM 2670 N N . LEU B 1 49 ? -26.953 15.836 -12.102 1 66.81 49 LEU B N 1
ATOM 2671 C CA . LEU B 1 49 ? -27.094 14.414 -11.836 1 66.81 49 LEU B CA 1
ATOM 2672 C C . LEU B 1 49 ? -27.984 14.18 -10.617 1 66.81 49 LEU B C 1
ATOM 2674 O O . LEU B 1 49 ? -27.969 14.961 -9.664 1 66.81 49 LEU B O 1
ATOM 2678 N N . LYS B 1 50 ? -28.797 13.203 -10.781 1 74 50 LYS B N 1
ATOM 2679 C CA . LYS B 1 50 ? -29.484 12.703 -9.594 1 74 50 LYS B CA 1
ATOM 2680 C C . LYS B 1 50 ? -28.609 11.711 -8.828 1 74 50 LYS B C 1
ATOM 2682 O O . LYS B 1 50 ? -28.266 10.648 -9.352 1 74 50 LYS B O 1
ATOM 2687 N N . LEU B 1 51 ? -28.125 12.125 -7.66 1 75.62 51 LEU B N 1
ATOM 2688 C CA . LEU B 1 51 ? -27.141 11.336 -6.926 1 75.62 51 LEU B CA 1
ATOM 2689 C C . LEU B 1 51 ? -27.812 10.461 -5.879 1 75.62 51 LEU B C 1
ATOM 2691 O O . LEU B 1 51 ? -27.266 9.438 -5.465 1 75.62 51 LEU B O 1
ATOM 2695 N N . PHE B 1 52 ? -29 10.844 -5.465 1 80.19 52 PHE B N 1
ATOM 2696 C CA . PHE B 1 52 ? -29.734 10.062 -4.477 1 80.19 52 PHE B CA 1
ATOM 2697 C C . PHE B 1 52 ? -31.188 9.914 -4.883 1 80.19 52 PHE B C 1
ATOM 2699 O O . PHE B 1 52 ? -31.797 10.844 -5.422 1 80.19 52 PHE B O 1
ATOM 2706 N N . ASP B 1 53 ? -31.625 8.625 -4.719 1 76 53 ASP B N 1
ATOM 2707 C CA . ASP B 1 53 ? -33.062 8.352 -4.906 1 76 53 ASP B CA 1
ATOM 2708 C C . ASP B 1 53 ? -33.75 8.094 -3.568 1 76 53 ASP B C 1
ATOM 2710 O O . ASP B 1 53 ? -33.094 7.68 -2.602 1 76 53 ASP B O 1
ATOM 2714 N N . MET B 1 54 ? -34.969 8.656 -3.496 1 65.81 54 MET B N 1
ATOM 2715 C CA . MET B 1 54 ? -35.781 8.344 -2.322 1 65.81 54 MET B CA 1
ATOM 2716 C C . MET B 1 54 ? -36.5 7.027 -2.504 1 65.81 54 MET B C 1
ATOM 2718 O O . MET B 1 54 ? -37.25 6.852 -3.477 1 65.81 54 MET B O 1
ATOM 2722 N N . HIS B 1 55 ? -36.031 5.973 -1.817 1 62.38 55 HIS B N 1
ATOM 2723 C CA . HIS B 1 55 ? -36.781 4.715 -1.781 1 62.38 55 HIS B CA 1
ATOM 2724 C C . HIS B 1 55 ? -37.344 4.453 -0.394 1 62.38 55 HIS B C 1
ATOM 2726 O O . HIS B 1 55 ? -36.594 4.227 0.561 1 62.38 55 HIS B O 1
ATOM 2732 N N . LYS B 1 56 ? -38.594 4.402 -0.236 1 62.69 56 LYS B N 1
ATOM 2733 C CA . LYS B 1 56 ? -39.375 4.18 0.994 1 62.69 56 LYS B CA 1
ATOM 2734 C C . LYS B 1 56 ? -38.938 5.16 2.084 1 62.69 56 LYS B C 1
ATOM 2736 O O . LYS B 1 56 ? -38.719 4.766 3.232 1 62.69 56 LYS B O 1
ATOM 2741 N N . GLY B 1 57 ? -38.594 6.312 1.75 1 61.81 57 GLY B N 1
ATOM 2742 C CA . GLY B 1 57 ? -38.281 7.363 2.703 1 61.81 57 GLY B CA 1
ATOM 2743 C C . GLY B 1 57 ? -36.812 7.438 3.053 1 61.81 57 GLY B C 1
ATOM 2744 O O . GLY B 1 57 ? -36.406 8.25 3.889 1 61.81 57 GLY B O 1
ATOM 2745 N N . ARG B 1 58 ? -36.188 6.504 2.404 1 65.06 58 ARG B N 1
ATOM 2746 C CA . ARG B 1 58 ? -34.75 6.496 2.719 1 65.06 58 ARG B CA 1
ATOM 2747 C C . ARG B 1 58 ? -33.906 6.93 1.513 1 65.06 58 ARG B C 1
ATOM 2749 O O . ARG B 1 58 ? -34.25 6.613 0.372 1 65.06 58 ARG B O 1
ATOM 2756 N N . LEU B 1 59 ? -32.812 7.75 1.788 1 69.69 59 LEU B N 1
ATOM 2757 C CA . LEU B 1 59 ? -31.891 8.211 0.764 1 69.69 59 LEU B CA 1
ATOM 2758 C C . LEU B 1 59 ? -30.984 7.078 0.3 1 69.69 59 LEU B C 1
ATOM 2760 O O . LEU B 1 59 ? -30.25 6.488 1.105 1 69.69 59 LEU B O 1
ATOM 2764 N N . ARG B 1 60 ? -31.203 6.699 -0.967 1 75.69 60 ARG B N 1
ATOM 2765 C CA . ARG B 1 60 ? -30.328 5.668 -1.531 1 75.69 60 ARG B CA 1
ATOM 2766 C C . ARG B 1 60 ? -29.422 6.246 -2.613 1 75.69 60 ARG B C 1
ATOM 2768 O O . ARG B 1 60 ? -29.891 6.957 -3.506 1 75.69 60 ARG B O 1
ATOM 2775 N N . PRO B 1 61 ? -28.188 6.039 -2.449 1 74.81 61 PRO B N 1
ATOM 2776 C CA . PRO B 1 61 ? -27.281 6.535 -3.486 1 74.81 61 PRO B CA 1
ATOM 2777 C C . PRO B 1 61 ? -27.531 5.887 -4.848 1 74.81 61 PRO B C 1
ATOM 2779 O O . PRO B 1 61 ? -27.844 4.695 -4.918 1 74.81 61 PRO B O 1
ATOM 2782 N N . THR B 1 62 ? -27.609 6.762 -5.855 1 70.31 62 THR B N 1
ATOM 2783 C CA . THR B 1 62 ? -27.688 6.254 -7.223 1 70.31 62 THR B CA 1
ATOM 2784 C C . THR B 1 62 ? -26.344 5.684 -7.66 1 70.31 62 THR B C 1
ATOM 2786 O O . THR B 1 62 ? -25.344 5.809 -6.945 1 70.31 62 THR B O 1
ATOM 2789 N N . ALA B 1 63 ? -26.359 5.082 -8.766 1 59.38 63 ALA B N 1
ATOM 2790 C CA . ALA B 1 63 ? -25.109 4.582 -9.336 1 59.38 63 ALA B CA 1
ATOM 2791 C C . ALA B 1 63 ? -24.125 5.723 -9.586 1 59.38 63 ALA B C 1
ATOM 2793 O O . ALA B 1 63 ? -22.922 5.582 -9.344 1 59.38 63 ALA B O 1
ATOM 2794 N N . GLU B 1 64 ? -24.719 6.863 -9.938 1 61.44 64 GLU B N 1
ATOM 2795 C CA . GLU B 1 64 ? -23.922 8.062 -10.156 1 61.44 64 GLU B CA 1
ATOM 2796 C C . GLU B 1 64 ? -23.297 8.562 -8.852 1 61.44 64 GLU B C 1
ATOM 2798 O O . GLU B 1 64 ? -22.156 9.023 -8.836 1 61.44 64 GLU B O 1
ATOM 2803 N N . ALA B 1 65 ? -24.016 8.453 -7.863 1 67.75 65 ALA B N 1
ATOM 2804 C CA . ALA B 1 65 ? -23.531 8.883 -6.555 1 67.75 65 ALA B CA 1
ATOM 2805 C C . ALA B 1 65 ? -22.359 8.023 -6.098 1 67.75 65 ALA B C 1
ATOM 2807 O O . ALA B 1 65 ? -21.359 8.539 -5.574 1 67.75 65 ALA B O 1
ATOM 2808 N N . VAL B 1 66 ? -22.5 6.844 -6.32 1 60.16 66 VAL B N 1
ATOM 2809 C CA . VAL B 1 66 ? -21.469 5.902 -5.902 1 60.16 66 VAL B CA 1
ATOM 2810 C C . VAL B 1 66 ? -20.188 6.164 -6.688 1 60.16 66 VAL B C 1
ATOM 2812 O O . VAL B 1 66 ? -19.094 6.203 -6.109 1 60.16 66 VAL B O 1
ATOM 2815 N N . GLU B 1 67 ? -20.375 6.461 -7.855 1 54.25 67 GLU B N 1
ATOM 2816 C CA . GLU B 1 67 ? -19.234 6.781 -8.711 1 54.25 67 GLU B CA 1
ATOM 2817 C C . GLU B 1 67 ? -18.578 8.102 -8.297 1 54.25 67 GLU B C 1
ATOM 2819 O O . GLU B 1 67 ? -17.359 8.203 -8.219 1 54.25 67 GLU B O 1
ATOM 2824 N N . LEU B 1 68 ? -19.453 9.016 -8.102 1 60.81 68 LEU B N 1
ATOM 2825 C CA . LEU B 1 68 ? -18.953 10.32 -7.676 1 60.81 68 LEU B CA 1
ATOM 2826 C C . LEU B 1 68 ? -18.281 10.227 -6.316 1 60.81 68 LEU B C 1
ATOM 2828 O O . LEU B 1 68 ? -17.266 10.891 -6.074 1 60.81 68 LEU B O 1
ATOM 2832 N N . PHE B 1 69 ? -18.719 9.391 -5.598 1 62.78 69 PHE B N 1
ATOM 2833 C CA . PHE B 1 69 ? -18.156 9.227 -4.262 1 62.78 69 PHE B CA 1
ATOM 2834 C C . PHE B 1 69 ? -16.75 8.648 -4.336 1 62.78 69 PHE B C 1
ATOM 2836 O O . PHE B 1 69 ? -15.852 9.094 -3.625 1 62.78 69 PHE B O 1
ATOM 2843 N N . ALA B 1 70 ? -16.672 7.766 -5.121 1 52.78 70 ALA B N 1
ATOM 2844 C CA . ALA B 1 70 ? -15.344 7.195 -5.332 1 52.78 70 ALA B CA 1
ATOM 2845 C C . ALA B 1 70 ? -14.352 8.266 -5.781 1 52.78 70 ALA B C 1
ATOM 2847 O O . ALA B 1 70 ? -13.227 8.32 -5.289 1 52.78 70 ALA B O 1
ATOM 2848 N N . THR B 1 71 ? -14.898 9.094 -6.613 1 50.09 71 THR B N 1
ATOM 2849 C CA . THR B 1 71 ? -14.094 10.211 -7.102 1 50.09 71 THR B CA 1
ATOM 2850 C C . THR B 1 71 ? -13.812 11.203 -5.977 1 50.09 71 THR B C 1
ATOM 2852 O O . THR B 1 71 ? -12.688 11.68 -5.828 1 50.09 71 THR B O 1
ATOM 2855 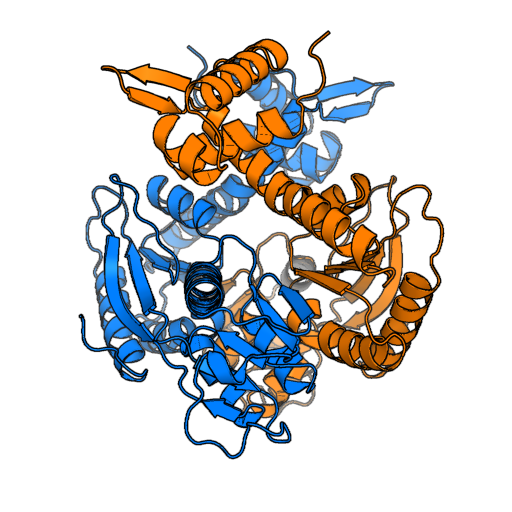N N . VAL B 1 72 ? -14.914 11.492 -5.328 1 55.41 72 VAL B N 1
ATOM 2856 C CA . VAL B 1 72 ? -14.812 12.445 -4.234 1 55.41 72 VAL B CA 1
ATOM 2857 C C . VAL B 1 72 ? -13.859 11.914 -3.166 1 55.41 72 VAL B C 1
ATOM 2859 O O . VAL B 1 72 ? -13.055 12.664 -2.607 1 55.41 72 VAL B O 1
ATOM 2862 N N . GLN B 1 73 ? -14 10.68 -2.912 1 51.56 73 GLN B N 1
ATOM 2863 C CA . GLN B 1 73 ? -13.125 10.047 -1.925 1 51.56 73 GLN B CA 1
ATOM 2864 C C . GLN B 1 73 ? -11.664 10.148 -2.34 1 51.56 73 GLN B C 1
ATOM 2866 O O . GLN B 1 73 ? -10.797 10.438 -1.512 1 51.56 73 GLN B O 1
ATOM 2871 N N . GLN B 1 74 ? -11.602 9.867 -3.477 1 45.25 74 GLN B N 1
ATOM 2872 C CA . GLN B 1 74 ? -10.25 9.969 -4.02 1 45.25 74 GLN B CA 1
ATOM 2873 C C . GLN B 1 74 ? -9.734 11.398 -3.939 1 45.25 74 GLN B C 1
ATOM 2875 O O . GLN B 1 74 ? -8.555 11.625 -3.656 1 45.25 74 GLN B O 1
ATOM 2880 N N . HIS B 1 75 ? -10.719 12.281 -4.254 1 42.5 75 HIS B N 1
ATOM 2881 C CA . HIS B 1 75 ? -10.375 13.695 -4.258 1 42.5 75 HIS B CA 1
ATOM 2882 C C . HIS B 1 75 ? -10.406 14.273 -2.846 1 42.5 75 HIS B C 1
ATOM 2884 O O . HIS B 1 75 ? -9.609 15.156 -2.514 1 42.5 75 HIS B O 1
ATOM 2890 N N . PHE B 1 76 ? -11.414 13.992 -2.152 1 41.25 76 PHE B N 1
ATOM 2891 C CA . PHE B 1 76 ? -11.656 14.609 -0.852 1 41.25 76 PHE B CA 1
ATOM 2892 C C . PHE B 1 76 ? -10.633 14.133 0.169 1 41.25 76 PHE B C 1
ATOM 2894 O O . PHE B 1 76 ? -10.25 14.883 1.069 1 41.25 76 PHE B O 1
ATOM 2901 N N . LEU B 1 77 ? -10.398 12.867 0.111 1 40.91 77 LEU B N 1
ATOM 2902 C CA . LEU B 1 77 ? -9.352 12.594 1.093 1 40.91 77 LEU B CA 1
ATOM 2903 C C . LEU B 1 77 ? -8.25 13.648 1.02 1 40.91 77 LEU B C 1
ATOM 2905 O O . LEU B 1 77 ? -7.695 14.047 2.047 1 40.91 77 LEU B O 1
ATOM 2909 N N . GLY B 1 78 ? -7.961 14.055 -0.192 1 37.81 78 GLY B N 1
ATOM 2910 C CA . GLY B 1 78 ? -6.926 15.062 -0.365 1 37.81 78 GLY B CA 1
ATOM 2911 C C . GLY B 1 78 ? -7.387 16.469 0.004 1 37.81 78 GLY B C 1
ATOM 2912 O O . GLY B 1 78 ? -6.656 17.203 0.659 1 37.81 78 GLY B O 1
ATOM 2913 N N . ARG B 1 79 ? -8.555 16.906 -0.47 1 36.94 79 ARG B N 1
ATOM 2914 C CA . ARG B 1 79 ? -8.891 18.312 -0.406 1 36.94 79 ARG B CA 1
ATOM 2915 C C . ARG B 1 79 ? -9.211 18.734 1.023 1 36.94 79 ARG B C 1
ATOM 2917 O O . ARG B 1 79 ? -8.734 19.781 1.493 1 36.94 79 ARG B O 1
ATOM 2924 N N . GLU B 1 80 ? -10.258 18.188 1.597 1 38.84 80 GLU B N 1
ATOM 2925 C CA . GLU B 1 80 ? -10.602 18.656 2.939 1 38.84 80 GLU B CA 1
ATOM 2926 C C . GLU B 1 80 ? -9.406 18.547 3.881 1 38.84 80 GLU B C 1
ATOM 2928 O O . GLU B 1 80 ? -9.188 19.422 4.719 1 38.84 80 GLU B O 1
ATOM 2933 N N . ARG B 1 81 ? -8.711 17.5 3.777 1 39.56 81 ARG B N 1
ATOM 2934 C CA . ARG B 1 81 ? -7.488 17.391 4.57 1 39.56 81 ARG B CA 1
ATOM 2935 C C . ARG B 1 81 ? -6.512 18.516 4.223 1 39.56 81 ARG B C 1
ATOM 2937 O O . ARG B 1 81 ? -5.902 19.109 5.113 1 39.56 81 ARG B O 1
ATOM 2944 N N . ILE B 1 82 ? -6.477 18.797 2.957 1 38.94 82 ILE B N 1
ATOM 2945 C CA . ILE B 1 82 ? -5.652 19.922 2.539 1 38.94 82 ILE B CA 1
ATOM 2946 C C . ILE B 1 82 ? -6.195 21.203 3.146 1 38.94 82 ILE B C 1
ATOM 2948 O O . ILE B 1 82 ? -5.434 22.031 3.658 1 38.94 82 ILE B O 1
ATOM 2952 N N . GLU B 1 83 ? -7.445 21.328 3.031 1 40.81 83 GLU B N 1
ATOM 2953 C CA . GLU B 1 83 ? -7.992 22.578 3.57 1 40.81 83 GLU B CA 1
ATOM 2954 C C . GLU B 1 83 ? -7.816 22.641 5.086 1 40.81 83 GLU B C 1
ATOM 2956 O O . GLU B 1 83 ? -7.477 23.688 5.629 1 40.81 83 GLU B O 1
ATOM 2961 N N . ARG B 1 84 ? -8.094 21.609 5.746 1 40.59 84 ARG B N 1
ATOM 2962 C CA . ARG B 1 84 ? -7.855 21.609 7.188 1 40.59 84 ARG B CA 1
ATOM 2963 C C . ARG B 1 84 ? -6.379 21.828 7.496 1 40.59 84 ARG B C 1
ATOM 2965 O O . ARG B 1 84 ? -6.031 22.578 8.406 1 40.59 84 ARG B O 1
ATOM 2972 N N . ASP B 1 85 ? -5.582 21.094 6.75 1 40.41 85 ASP B N 1
ATOM 2973 C CA . ASP B 1 85 ? -4.152 21.344 6.926 1 40.41 85 ASP B CA 1
ATOM 2974 C C . ASP B 1 85 ? -3.795 22.781 6.594 1 40.41 85 ASP B C 1
ATOM 2976 O O . ASP B 1 85 ? -3.01 23.422 7.305 1 40.41 85 ASP B O 1
ATOM 2980 N N . LEU B 1 86 ? -4.414 23.234 5.547 1 40.56 86 LEU B N 1
ATOM 2981 C CA . LEU B 1 86 ? -4.156 24.625 5.207 1 40.56 86 LEU B CA 1
ATOM 2982 C C . LEU B 1 86 ? -4.641 25.562 6.316 1 40.56 86 LEU B C 1
ATOM 2984 O O . LEU B 1 86 ? -3.967 26.531 6.652 1 40.56 86 LEU B O 1
ATOM 2988 N N . ALA B 1 87 ? -5.727 25.281 6.832 1 41.41 87 ALA B N 1
ATOM 2989 C CA . ALA B 1 87 ? -6.215 26.141 7.906 1 41.41 87 ALA B CA 1
ATOM 2990 C C . ALA B 1 87 ? -5.305 26.062 9.125 1 41.41 87 ALA B C 1
ATOM 2992 O O . ALA B 1 87 ? -5 27.078 9.75 1 41.41 87 ALA B O 1
ATOM 2993 N N . ALA B 1 88 ? -4.934 24.891 9.484 1 42.16 88 ALA B N 1
ATOM 2994 C CA . ALA B 1 88 ? -4 24.75 10.602 1 42.16 88 ALA B CA 1
ATOM 2995 C C . ALA B 1 88 ? -2.674 25.438 10.289 1 42.16 88 ALA B C 1
ATOM 2997 O O . ALA B 1 88 ? -2.053 26.047 11.172 1 42.16 88 ALA B O 1
ATOM 2998 N N . LEU B 1 89 ? -2.178 25.297 9.047 1 42.66 89 LEU B N 1
ATOM 2999 C CA . LEU B 1 89 ? -0.974 25.969 8.578 1 42.66 89 LEU B CA 1
ATOM 3000 C C . LEU B 1 89 ? -1.102 27.484 8.734 1 42.66 89 LEU B C 1
ATOM 3002 O O . LEU B 1 89 ? -0.134 28.156 9.102 1 42.66 89 LEU B O 1
ATOM 3006 N N . ARG B 1 90 ? -2.154 28.016 8.344 1 43.94 90 ARG B N 1
ATOM 3007 C CA . ARG B 1 90 ? -2.322 29.469 8.477 1 43.94 90 ARG B CA 1
ATOM 3008 C C . ARG B 1 90 ? -2.158 29.906 9.93 1 43.94 90 ARG B C 1
ATOM 3010 O O . ARG B 1 90 ? -1.664 31 10.203 1 43.94 90 ARG B O 1
ATOM 3017 N N . GLN B 1 91 ? -2.518 29.141 10.75 1 41.19 91 GLN B N 1
ATOM 3018 C CA . GLN B 1 91 ? -2.436 29.688 12.102 1 41.19 91 GLN B CA 1
ATOM 3019 C C . GLN B 1 91 ? -1.021 29.562 12.664 1 41.19 91 GLN B C 1
ATOM 3021 O O . GLN B 1 91 ? -0.603 30.359 13.492 1 41.19 91 GLN B O 1
ATOM 3026 N N . SER B 1 92 ? -0.275 28.5 12.398 1 46.31 92 SER B N 1
ATOM 3027 C CA . SER B 1 92 ? 0.935 28.344 13.195 1 46.31 92 SER B CA 1
ATOM 3028 C C . SER B 1 92 ? 2.111 29.078 12.562 1 46.31 92 SER B C 1
ATOM 3030 O O . SER B 1 92 ? 3.15 29.266 13.203 1 46.31 92 SER B O 1
ATOM 3032 N N . GLY B 1 93 ? 1.947 29.891 11.477 1 52.34 93 GLY B N 1
ATOM 3033 C CA . GLY B 1 93 ? 3.104 30.484 10.828 1 52.34 93 GLY B CA 1
ATOM 3034 C C . GLY B 1 93 ? 4.086 29.469 10.289 1 52.34 93 GLY B C 1
ATOM 3035 O O . GLY B 1 93 ? 5.027 29.812 9.578 1 52.34 93 GLY B O 1
ATOM 3036 N N . ALA B 1 94 ? 4.008 28.234 10.812 1 60.72 94 ALA B N 1
ATOM 3037 C CA . ALA B 1 94 ? 4.996 27.25 10.367 1 60.72 94 ALA B CA 1
ATOM 3038 C C . ALA B 1 94 ? 4.621 26.672 9.008 1 60.72 94 ALA B C 1
ATOM 3040 O O . ALA B 1 94 ? 3.443 26.641 8.641 1 60.72 94 ALA B O 1
ATOM 3041 N N . GLY B 1 95 ? 5.516 26.578 8.023 1 76.19 95 GLY B N 1
ATOM 3042 C CA . GLY B 1 95 ? 5.344 26.141 6.645 1 76.19 95 GLY B CA 1
ATOM 3043 C C . GLY B 1 95 ? 4.883 24.703 6.531 1 76.19 95 GLY B C 1
ATOM 3044 O O . GLY B 1 95 ? 4.887 23.953 7.516 1 76.19 95 GLY B O 1
ATOM 3045 N N . THR B 1 96 ? 4.125 24.375 5.438 1 80.81 96 THR B N 1
ATOM 3046 C CA . THR B 1 96 ? 3.627 23.031 5.141 1 80.81 96 THR B CA 1
ATOM 3047 C C . THR B 1 96 ? 4.348 22.438 3.932 1 80.81 96 THR B C 1
ATOM 3049 O O . THR B 1 96 ? 4.715 23.172 3.006 1 80.81 96 THR B O 1
ATOM 3052 N N . LEU B 1 97 ? 4.625 21.203 4.031 1 87.75 97 LEU B N 1
ATOM 3053 C CA . LEU B 1 97 ? 5.156 20.453 2.898 1 87.75 97 LEU B CA 1
ATOM 3054 C C . LEU B 1 97 ? 4.328 19.188 2.639 1 87.75 97 LEU B C 1
ATOM 3056 O O . LEU B 1 97 ? 4.227 18.328 3.504 1 87.75 97 LEU B O 1
ATOM 3060 N N . ARG B 1 98 ? 3.633 19.172 1.528 1 90.56 98 ARG B N 1
ATOM 3061 C CA . ARG B 1 98 ? 2.781 18.062 1.139 1 90.56 98 ARG B CA 1
ATOM 3062 C C . ARG B 1 98 ? 3.486 17.156 0.131 1 90.56 98 ARG B C 1
ATOM 3064 O O . ARG B 1 98 ? 3.699 17.547 -1.019 1 90.56 98 ARG B O 1
ATOM 3071 N N . ILE B 1 99 ? 3.77 15.891 0.538 1 94.12 99 ILE B N 1
ATOM 3072 C CA . ILE B 1 99 ? 4.559 14.961 -0.27 1 94.12 99 ILE B CA 1
ATOM 3073 C C . ILE B 1 99 ? 3.684 13.789 -0.709 1 94.12 99 ILE B C 1
ATOM 3075 O O . ILE B 1 99 ? 3.004 13.172 0.114 1 94.12 99 ILE B O 1
ATOM 3079 N N . GLY B 1 100 ? 3.639 13.539 -1.993 1 93.88 100 GLY B N 1
ATOM 3080 C CA . GLY B 1 100 ? 3.113 12.289 -2.531 1 93.88 100 GLY B CA 1
ATOM 3081 C C . GLY B 1 100 ? 4.199 11.344 -3.002 1 93.88 100 GLY B C 1
ATOM 3082 O O . GLY B 1 100 ? 5.195 11.766 -3.584 1 93.88 100 GLY B O 1
ATOM 3083 N N . CYS B 1 101 ? 3.967 10.039 -2.693 1 95.5 101 CYS B N 1
ATOM 3084 C CA . CYS B 1 101 ? 4.941 9.078 -3.201 1 95.5 101 CYS B CA 1
ATOM 3085 C C . CYS B 1 101 ? 4.312 7.703 -3.387 1 95.5 101 CYS B C 1
ATOM 3087 O O . CYS B 1 101 ? 3.197 7.461 -2.926 1 95.5 101 CYS B O 1
ATOM 3089 N N . THR B 1 102 ? 4.965 6.879 -4.109 1 93.94 102 THR B N 1
ATOM 3090 C CA . THR B 1 102 ? 4.523 5.496 -4.266 1 93.94 102 THR B CA 1
ATOM 3091 C C . THR B 1 102 ? 4.832 4.688 -3.012 1 93.94 102 THR B C 1
ATOM 3093 O O . THR B 1 102 ? 5.758 5.02 -2.264 1 93.94 102 THR B O 1
ATOM 3096 N N . PRO B 1 103 ? 4.133 3.588 -2.82 1 92.5 103 PRO B N 1
ATOM 3097 C CA . PRO B 1 103 ? 4.285 2.809 -1.59 1 92.5 103 PRO B CA 1
ATOM 3098 C C . PRO B 1 103 ? 5.719 2.322 -1.373 1 92.5 103 PRO B C 1
ATOM 3100 O O . PRO B 1 103 ? 6.215 2.342 -0.244 1 92.5 103 PRO B O 1
ATOM 3103 N N . ALA B 1 104 ? 6.359 1.953 -2.402 1 94.75 104 ALA B N 1
ATOM 3104 C CA . ALA B 1 104 ? 7.734 1.478 -2.281 1 94.75 104 ALA B CA 1
ATOM 3105 C C . ALA B 1 104 ? 8.617 2.527 -1.62 1 94.75 104 ALA B C 1
ATOM 3107 O O . ALA B 1 104 ? 9.383 2.215 -0.703 1 94.75 104 ALA B O 1
ATOM 3108 N N . LEU B 1 105 ? 8.484 3.723 -2.051 1 96.81 105 LEU B N 1
ATOM 3109 C CA . LEU B 1 105 ? 9.336 4.797 -1.552 1 96.81 105 LEU B CA 1
ATOM 3110 C C . LEU B 1 105 ? 8.891 5.246 -0.166 1 96.81 105 LEU B C 1
ATOM 3112 O O . LEU B 1 105 ? 9.719 5.641 0.661 1 96.81 105 LEU B O 1
ATOM 3116 N N . GLY B 1 106 ? 7.578 5.215 0.049 1 96.62 106 GLY B N 1
ATOM 3117 C CA . GLY B 1 106 ? 7.055 5.562 1.36 1 96.62 106 GLY B CA 1
ATOM 3118 C C . GLY B 1 106 ? 7.535 4.633 2.459 1 96.62 106 GLY B C 1
ATOM 3119 O O . GLY B 1 106 ? 7.59 5.02 3.629 1 96.62 106 GLY B O 1
ATOM 3120 N N . LEU B 1 107 ? 7.898 3.49 2.074 1 96.12 107 LEU B N 1
ATOM 3121 C CA . LEU B 1 107 ? 8.359 2.475 3.016 1 96.12 107 LEU B CA 1
ATOM 3122 C C . LEU B 1 107 ? 9.875 2.504 3.146 1 96.12 107 LEU B C 1
ATOM 3124 O O . LEU B 1 107 ? 10.422 2.125 4.184 1 96.12 107 LEU B O 1
ATOM 3128 N N . SER B 1 108 ? 10.578 2.986 2.236 1 96.56 108 SER B N 1
ATOM 3129 C CA . SER B 1 108 ? 12.023 2.756 2.176 1 96.56 108 SER B CA 1
ATOM 3130 C C . SER B 1 108 ? 12.797 4.07 2.229 1 96.56 108 SER B C 1
ATOM 3132 O O . SER B 1 108 ? 13.281 4.469 3.289 1 96.56 108 SER B O 1
ATOM 3134 N N . VAL B 1 109 ? 12.672 4.934 1.271 1 97.62 109 VAL B N 1
ATOM 3135 C CA . VAL B 1 109 ? 13.57 6.066 1.041 1 97.62 109 VAL B CA 1
ATOM 3136 C C . VAL B 1 109 ? 13.047 7.297 1.779 1 97.62 109 VAL B C 1
ATOM 3138 O O . VAL B 1 109 ? 13.797 7.98 2.471 1 97.62 109 VAL B O 1
ATOM 3141 N N . ILE B 1 110 ? 11.781 7.516 1.703 1 97.94 110 ILE B N 1
ATOM 3142 C CA . ILE B 1 110 ? 11.172 8.789 2.078 1 97.94 110 ILE B CA 1
ATOM 3143 C C . ILE B 1 110 ? 11.289 8.992 3.588 1 97.94 110 ILE B C 1
ATOM 3145 O O . ILE B 1 110 ? 11.562 10.102 4.051 1 97.94 110 ILE B O 1
ATOM 3149 N N . PRO B 1 111 ? 11.164 7.965 4.387 1 97.25 111 PRO B N 1
ATOM 3150 C CA . PRO B 1 111 ? 11.219 8.18 5.832 1 97.25 111 PRO B CA 1
ATOM 3151 C C . PRO B 1 111 ? 12.547 8.773 6.297 1 97.25 111 PRO B C 1
ATOM 3153 O O . PRO B 1 111 ? 12.562 9.68 7.133 1 97.25 111 PRO B O 1
ATOM 3156 N N . ALA B 1 112 ? 13.602 8.305 5.75 1 96.81 112 ALA B N 1
ATOM 3157 C CA . ALA B 1 112 ? 14.906 8.859 6.109 1 96.81 112 ALA B CA 1
ATOM 3158 C C . ALA B 1 112 ? 15.023 10.312 5.672 1 96.81 112 ALA B C 1
ATOM 3160 O O . ALA B 1 112 ? 15.617 11.133 6.379 1 96.81 112 ALA B O 1
ATOM 3161 N N . VAL B 1 113 ? 14.469 10.633 4.559 1 97.81 113 VAL B N 1
ATOM 3162 C CA . VAL B 1 113 ? 14.5 12 4.043 1 97.81 113 VAL B CA 1
ATOM 3163 C C . VAL B 1 113 ? 13.672 12.914 4.941 1 97.81 113 VAL B C 1
ATOM 3165 O O . VAL B 1 113 ? 14.102 14.023 5.273 1 97.81 113 VAL B O 1
ATOM 3168 N N . VAL B 1 114 ? 12.508 12.414 5.309 1 96.75 114 VAL B N 1
ATOM 3169 C CA . VAL B 1 114 ? 11.617 13.188 6.168 1 96.75 114 VAL B CA 1
ATOM 3170 C C . VAL B 1 114 ? 12.305 13.469 7.504 1 96.75 114 VAL B C 1
ATOM 3172 O O . VAL B 1 114 ? 12.195 14.578 8.039 1 96.75 114 VAL B O 1
ATOM 3175 N N . ARG B 1 115 ? 12.992 12.477 8.039 1 95.38 115 ARG B N 1
ATOM 3176 C CA . ARG B 1 115 ? 13.727 12.68 9.281 1 95.38 115 ARG B CA 1
ATOM 3177 C C . ARG B 1 115 ? 14.727 13.82 9.148 1 95.38 115 ARG B C 1
ATOM 3179 O O . ARG B 1 115 ? 14.75 14.742 9.969 1 95.38 115 ARG B O 1
ATOM 3186 N N . SER B 1 116 ? 15.539 13.773 8.117 1 96.12 116 SER B N 1
ATOM 3187 C CA . SER B 1 116 ? 16.547 14.797 7.883 1 96.12 116 SER B CA 1
ATOM 3188 C C . SER B 1 116 ? 15.914 16.172 7.664 1 96.12 116 SER B C 1
ATOM 3190 O O . SER B 1 116 ? 16.406 17.172 8.172 1 96.12 116 SER B O 1
ATOM 3192 N N . PHE B 1 117 ? 14.859 16.219 6.957 1 95.56 117 PHE B N 1
ATOM 3193 C CA . PHE B 1 117 ? 14.156 17.469 6.668 1 95.56 117 PHE B CA 1
ATOM 3194 C C . PHE B 1 117 ? 13.578 18.078 7.941 1 95.56 117 PHE B C 1
ATOM 3196 O O . PHE B 1 117 ? 13.695 19.281 8.172 1 95.56 117 PHE B O 1
ATOM 3203 N N . ALA B 1 118 ? 12.945 17.203 8.703 1 91.19 118 ALA B N 1
ATOM 3204 C CA . ALA B 1 118 ? 12.312 17.672 9.945 1 91.19 118 ALA B CA 1
ATOM 3205 C C . ALA B 1 118 ? 13.352 18.25 10.898 1 91.19 118 ALA B C 1
ATOM 3207 O O . ALA B 1 118 ? 13.039 19.156 11.68 1 91.19 118 ALA B O 1
ATOM 3208 N N . GLN B 1 119 ? 14.586 17.781 10.867 1 91.25 119 GLN B N 1
ATOM 3209 C CA . GLN B 1 119 ? 15.672 18.328 11.672 1 91.25 119 GLN B CA 1
ATOM 3210 C C . GLN B 1 119 ? 16.078 19.719 11.195 1 91.25 119 GLN B C 1
ATOM 3212 O O . GLN B 1 119 ? 16.406 20.594 12.008 1 91.25 119 GLN B O 1
ATOM 3217 N N . ARG B 1 120 ? 15.945 19.953 9.93 1 90.75 120 ARG B N 1
ATOM 3218 C CA . ARG B 1 120 ? 16.328 21.234 9.336 1 90.75 120 ARG B CA 1
ATOM 3219 C C . ARG B 1 120 ? 15.195 22.25 9.438 1 90.75 120 ARG B C 1
ATOM 3221 O O . ARG B 1 120 ? 15.438 23.453 9.594 1 90.75 120 ARG B O 1
ATOM 3228 N N . TYR B 1 121 ? 14.055 21.812 9.297 1 88.12 121 TYR B N 1
ATOM 3229 C CA . TYR B 1 121 ? 12.875 22.672 9.367 1 88.12 121 TYR B CA 1
ATOM 3230 C C . TYR B 1 121 ? 11.93 22.188 10.461 1 88.12 121 TYR B C 1
ATOM 3232 O O . TYR B 1 121 ? 10.82 21.734 10.172 1 88.12 121 TYR B O 1
ATOM 3240 N N . PRO B 1 122 ? 12.445 22.625 11.648 1 83 122 PRO B N 1
ATOM 3241 C CA . PRO B 1 122 ? 11.586 22.188 12.758 1 83 122 PRO B CA 1
ATOM 3242 C C . PRO B 1 122 ? 10.234 22.906 12.766 1 83 122 PRO B C 1
ATOM 3244 O O . PRO B 1 122 ? 10.148 24.078 12.406 1 83 122 PRO B O 1
ATOM 3247 N N . GLY B 1 123 ? 9.133 22.344 12.844 1 76.38 123 GLY B N 1
ATOM 3248 C CA . GLY B 1 123 ? 7.82 22.969 12.938 1 76.38 123 GLY B CA 1
ATOM 3249 C C . GLY B 1 123 ? 6.988 22.797 11.68 1 76.38 123 GLY B C 1
ATOM 3250 O O . GLY B 1 123 ? 5.805 23.141 11.664 1 76.38 123 GLY B O 1
ATOM 3251 N N . THR B 1 124 ? 7.77 22.453 10.609 1 83.62 124 THR B N 1
ATOM 3252 C CA . THR B 1 124 ? 7.035 22.25 9.367 1 83.62 124 THR B CA 1
ATOM 3253 C C . THR B 1 124 ? 6.004 21.125 9.531 1 83.62 124 THR B C 1
ATOM 3255 O O . THR B 1 124 ? 6.293 20.094 10.125 1 83.62 124 THR B O 1
ATOM 3258 N N . HIS B 1 125 ? 4.801 21.406 9.094 1 82.75 125 HIS B N 1
ATOM 3259 C CA . HIS B 1 125 ? 3.799 20.359 9 1 82.75 125 HIS B CA 1
ATOM 3260 C C . HIS B 1 125 ? 3.984 19.531 7.727 1 82.75 125 HIS B C 1
ATOM 3262 O O . HIS B 1 125 ? 3.895 20.062 6.617 1 82.75 125 HIS B O 1
ATOM 3268 N N . ILE B 1 126 ? 4.207 18.266 7.941 1 88.31 126 ILE B N 1
ATOM 3269 C CA . ILE B 1 126 ? 4.477 17.391 6.805 1 88.31 126 ILE B CA 1
ATOM 3270 C C . ILE B 1 126 ? 3.295 16.453 6.582 1 88.31 126 ILE B C 1
ATOM 3272 O O . ILE B 1 126 ? 2.793 15.844 7.531 1 88.31 126 ILE B O 1
ATOM 3276 N N . SER B 1 127 ? 2.779 16.422 5.383 1 88.19 127 SER B N 1
ATOM 3277 C CA . SER B 1 127 ? 1.829 15.406 4.934 1 88.19 127 SER B CA 1
ATOM 3278 C C . SER B 1 127 ? 2.469 14.453 3.928 1 88.19 127 SER B C 1
ATOM 3280 O O . SER B 1 127 ? 2.984 14.883 2.895 1 88.19 127 SER B O 1
ATOM 3282 N N . LEU B 1 128 ? 2.453 13.203 4.266 1 93.06 128 LEU B N 1
ATOM 3283 C CA . LEU B 1 128 ? 3.012 12.172 3.398 1 93.06 128 LEU B CA 1
ATOM 3284 C C . LEU B 1 128 ? 1.932 11.188 2.963 1 93.06 128 LEU B C 1
ATOM 3286 O O . LEU B 1 128 ? 1.405 10.43 3.783 1 93.06 128 LEU B O 1
ATOM 3290 N N . GLN B 1 129 ? 1.654 11.242 1.681 1 89.06 129 GLN B N 1
ATOM 3291 C CA . GLN B 1 129 ? 0.641 10.336 1.146 1 89.06 129 GLN B CA 1
ATOM 3292 C C . GLN B 1 129 ? 1.258 9.32 0.19 1 89.06 129 GLN B C 1
ATOM 3294 O O . GLN B 1 129 ? 1.981 9.695 -0.737 1 89.06 129 GLN B O 1
ATOM 3299 N N . THR B 1 130 ? 0.936 8.125 0.453 1 90.44 130 THR B N 1
ATOM 3300 C CA . THR B 1 130 ? 1.375 7.035 -0.41 1 90.44 130 THR B CA 1
ATOM 3301 C C . THR B 1 130 ? 0.226 6.543 -1.284 1 90.44 130 THR B C 1
ATOM 3303 O O . THR B 1 130 ? -0.775 6.035 -0.774 1 90.44 130 THR B O 1
ATOM 3306 N N . LEU B 1 131 ? 0.419 6.707 -2.576 1 83.56 131 LEU B N 1
ATOM 3307 C CA . LEU B 1 131 ? -0.664 6.441 -3.516 1 83.56 131 LEU B CA 1
ATOM 3308 C C . LEU B 1 131 ? -0.125 5.844 -4.809 1 83.56 131 LEU B C 1
ATOM 3310 O O . LEU B 1 131 ? 1.09 5.711 -4.98 1 83.56 131 LEU B O 1
ATOM 3314 N N . GLY B 1 132 ? -1.097 5.41 -5.609 1 79.69 132 GLY B N 1
ATOM 3315 C CA . GLY B 1 132 ? -0.736 4.977 -6.949 1 79.69 132 GLY B CA 1
ATOM 3316 C C . GLY B 1 132 ? -0.468 6.129 -7.898 1 79.69 132 GLY B C 1
ATOM 3317 O O . GLY B 1 132 ? -0.625 7.297 -7.523 1 79.69 132 GLY B O 1
ATOM 3318 N N . SER B 1 133 ? -0.07 5.785 -9.094 1 76 133 SER B N 1
ATOM 3319 C CA . SER B 1 133 ? 0.389 6.777 -10.062 1 76 133 SER B CA 1
ATOM 3320 C C . SER B 1 133 ? -0.729 7.746 -10.438 1 76 133 SER B C 1
ATOM 3322 O O . SER B 1 133 ? -0.509 8.953 -10.523 1 76 133 SER B O 1
ATOM 3324 N N . THR B 1 134 ? -1.872 7.238 -10.664 1 70.5 134 THR B N 1
ATOM 3325 C CA . THR B 1 134 ? -2.969 8.07 -11.141 1 70.5 134 THR B CA 1
ATOM 3326 C C . THR B 1 134 ? -3.367 9.094 -10.078 1 70.5 134 THR B C 1
ATOM 3328 O O . THR B 1 134 ? -3.363 10.297 -10.336 1 70.5 134 THR B O 1
ATOM 3331 N N . PRO B 1 135 ? -3.613 8.609 -8.875 1 71.94 135 PRO B N 1
ATOM 3332 C CA . PRO B 1 135 ? -3.938 9.609 -7.859 1 71.94 135 PRO B CA 1
ATOM 3333 C C . PRO B 1 135 ? -2.787 10.578 -7.594 1 71.94 135 PRO B C 1
ATOM 3335 O O . PRO B 1 135 ? -3.021 11.742 -7.262 1 71.94 135 PRO B O 1
ATOM 3338 N N . LEU B 1 136 ? -1.62 10.156 -7.723 1 82.94 136 LEU B N 1
ATOM 3339 C CA . LEU B 1 136 ? -0.47 11.031 -7.539 1 82.94 136 LEU B CA 1
ATOM 3340 C C . LEU B 1 136 ? -0.446 12.125 -8.602 1 82.94 136 LEU B C 1
ATOM 3342 O O . LEU B 1 136 ? -0.253 13.305 -8.281 1 82.94 136 LEU B O 1
ATOM 3346 N N . ARG B 1 137 ? -0.627 11.688 -9.797 1 77.12 137 ARG B N 1
ATOM 3347 C CA . ARG B 1 137 ? -0.628 12.641 -10.906 1 77.12 137 ARG B CA 1
ATOM 3348 C C . ARG B 1 137 ? -1.748 13.664 -10.758 1 77.12 137 ARG B C 1
ATOM 3350 O O . ARG B 1 137 ? -1.511 14.867 -10.852 1 77.12 137 ARG B O 1
ATOM 3357 N N . GLU B 1 138 ? -2.869 13.172 -10.516 1 69.56 138 GLU B N 1
ATOM 3358 C CA . GLU B 1 138 ? -4.031 14.039 -10.367 1 69.56 138 GLU B CA 1
ATOM 3359 C C . GLU B 1 138 ? -3.859 15 -9.195 1 69.56 138 GLU B C 1
ATOM 3361 O O . GLU B 1 138 ? -4.18 16.188 -9.297 1 69.56 138 GLU B O 1
ATOM 3366 N N . GLY B 1 139 ? -3.381 14.445 -8.125 1 75.12 139 GLY B N 1
ATOM 3367 C CA . GLY B 1 139 ? -3.152 15.281 -6.953 1 75.12 139 GLY B CA 1
ATOM 3368 C C . GLY B 1 139 ? -2.139 16.375 -7.195 1 75.12 139 GLY B C 1
ATOM 3369 O O . GLY B 1 139 ? -2.279 17.484 -6.672 1 75.12 139 GLY B O 1
ATOM 3370 N N . LEU B 1 140 ? -1.221 16.047 -7.957 1 81.19 140 LEU B N 1
ATOM 3371 C CA . LEU B 1 140 ? -0.201 17.031 -8.273 1 81.19 140 LEU B CA 1
ATOM 3372 C C . LEU B 1 140 ? -0.769 18.141 -9.164 1 81.19 140 LEU B C 1
ATOM 3374 O O . LEU B 1 140 ? -0.527 19.312 -8.93 1 81.19 140 LEU B O 1
ATOM 3378 N N . LEU B 1 141 ? -1.503 17.75 -10.133 1 70.31 141 LEU B N 1
ATOM 3379 C CA . LEU B 1 141 ? -2.1 18.688 -11.078 1 70.31 141 LEU B CA 1
ATOM 3380 C C . LEU B 1 141 ? -3.084 19.609 -10.375 1 70.31 141 LEU B C 1
ATOM 3382 O O . LEU B 1 141 ? -3.191 20.797 -10.727 1 70.31 141 LEU B O 1
ATOM 3386 N N . HIS B 1 142 ? -3.666 19.125 -9.391 1 67.81 142 HIS B N 1
ATOM 3387 C CA . HIS B 1 142 ? -4.695 19.891 -8.695 1 67.81 142 HIS B CA 1
ATOM 3388 C C . HIS B 1 142 ? -4.121 20.609 -7.484 1 67.81 142 HIS B C 1
ATOM 3390 O O . HIS B 1 142 ? -4.867 21.188 -6.691 1 67.81 142 HIS B O 1
ATOM 3396 N N . GLY B 1 143 ? -2.863 20.453 -7.324 1 72.56 143 GLY B N 1
ATOM 3397 C CA . GLY B 1 143 ? -2.191 21.234 -6.293 1 72.56 143 GLY B CA 1
ATOM 3398 C C . GLY B 1 143 ? -2.285 20.594 -4.918 1 72.56 143 GLY B C 1
ATOM 3399 O O . GLY B 1 143 ? -2.074 21.266 -3.902 1 72.56 143 GLY B O 1
ATOM 3400 N N . HIS B 1 144 ? -2.578 19.344 -4.844 1 75.69 144 HIS B N 1
ATOM 3401 C CA . HIS B 1 144 ? -2.691 18.641 -3.572 1 75.69 144 HIS B CA 1
ATOM 3402 C C . HIS B 1 144 ? -1.318 18.266 -3.023 1 75.69 144 HIS B C 1
ATOM 3404 O O . HIS B 1 144 ? -1.178 17.969 -1.834 1 75.69 144 HIS B O 1
ATOM 3410 N N . PHE B 1 145 ? -0.415 18.25 -3.852 1 87.12 145 PHE B N 1
ATOM 3411 C CA . PHE B 1 145 ? 0.956 17.938 -3.469 1 87.12 145 PHE B CA 1
ATOM 3412 C C . PHE B 1 145 ? 1.908 19.047 -3.9 1 87.12 145 PHE B C 1
ATOM 3414 O O . PHE B 1 145 ? 1.726 19.641 -4.961 1 87.12 145 PHE B O 1
ATOM 3421 N N . ASP B 1 146 ? 2.873 19.297 -3.045 1 85.88 146 ASP B N 1
ATOM 3422 C CA . ASP B 1 146 ? 3.947 20.219 -3.416 1 85.88 146 ASP B CA 1
ATOM 3423 C C . ASP B 1 146 ? 4.988 19.516 -4.285 1 85.88 146 ASP B C 1
ATOM 3425 O O . ASP B 1 146 ? 5.688 20.156 -5.066 1 85.88 146 ASP B O 1
ATOM 3429 N N . LEU B 1 147 ? 5.086 18.219 -4.09 1 91.12 147 LEU B N 1
ATOM 3430 C CA . LEU B 1 147 ? 5.941 17.375 -4.922 1 91.12 147 LEU B CA 1
ATOM 3431 C C . LEU B 1 147 ? 5.508 15.922 -4.852 1 91.12 147 LEU B C 1
ATOM 3433 O O . LEU B 1 147 ? 4.906 15.5 -3.863 1 91.12 147 LEU B O 1
ATOM 3437 N N . VAL B 1 148 ? 5.824 15.219 -5.93 1 93.69 148 VAL B N 1
ATOM 3438 C CA . VAL B 1 148 ? 5.527 13.789 -6 1 93.69 148 VAL B CA 1
ATOM 3439 C C . VAL B 1 148 ? 6.789 13.023 -6.391 1 93.69 148 VAL B C 1
ATOM 3441 O O . VAL B 1 148 ? 7.535 13.453 -7.273 1 93.69 148 VAL B O 1
ATOM 3444 N N . VAL B 1 149 ? 7.043 11.938 -5.672 1 96 149 VAL B N 1
ATOM 3445 C CA . VAL B 1 149 ? 8.148 11.039 -5.992 1 96 149 VAL B CA 1
ATOM 3446 C C . VAL B 1 149 ? 7.602 9.641 -6.289 1 96 149 VAL B C 1
ATOM 3448 O O . VAL B 1 149 ? 6.859 9.078 -5.488 1 96 149 VAL B O 1
ATOM 3451 N N . SER B 1 150 ? 8.039 9.102 -7.426 1 94.19 150 SER B N 1
ATOM 3452 C CA . SER B 1 150 ? 7.406 7.871 -7.887 1 94.19 150 SER B CA 1
ATOM 3453 C C . SER B 1 150 ? 8.43 6.91 -8.477 1 94.19 150 SER B C 1
ATOM 3455 O O . SER B 1 150 ? 9.406 7.336 -9.094 1 94.19 150 SER B O 1
ATOM 3457 N N . THR B 1 151 ? 8.18 5.629 -8.242 1 91.44 151 THR B N 1
ATOM 3458 C CA . THR B 1 151 ? 8.945 4.602 -8.938 1 91.44 151 THR B CA 1
ATOM 3459 C C . THR B 1 151 ? 8.273 4.223 -10.258 1 91.44 151 THR B C 1
ATOM 3461 O O . THR B 1 151 ? 8.773 3.379 -11 1 91.44 151 THR B O 1
ATOM 3464 N N . MET B 1 152 ? 7.168 4.77 -10.539 1 78.19 152 MET B N 1
ATOM 3465 C CA . MET B 1 152 ? 6.402 4.516 -11.758 1 78.19 152 MET B CA 1
ATOM 3466 C C . MET B 1 152 ? 6.422 5.734 -12.672 1 78.19 152 MET B C 1
ATOM 3468 O O . MET B 1 152 ? 6.672 6.855 -12.219 1 78.19 152 MET B O 1
ATOM 3472 N N . ALA B 1 153 ? 6.207 5.453 -13.922 1 70.44 153 ALA B N 1
ATOM 3473 C CA . ALA B 1 153 ? 6.16 6.555 -14.883 1 70.44 153 ALA B CA 1
ATOM 3474 C C . ALA B 1 153 ? 5.008 7.508 -14.57 1 70.44 153 ALA B C 1
ATOM 3476 O O . ALA B 1 153 ? 3.914 7.066 -14.211 1 70.44 153 ALA B O 1
ATOM 3477 N N . LEU B 1 154 ? 5.359 8.734 -14.438 1 64.12 154 LEU B N 1
ATOM 3478 C CA . LEU B 1 154 ? 4.363 9.789 -14.266 1 64.12 154 LEU B CA 1
ATOM 3479 C C . LEU B 1 154 ? 4.262 10.648 -15.516 1 64.12 154 LEU B C 1
ATOM 3481 O O . LEU B 1 154 ? 3.797 11.789 -15.453 1 64.12 154 LEU B O 1
ATOM 3485 N N . SER B 1 155 ? 4.66 10.219 -16.609 1 60.03 155 SER B N 1
ATOM 3486 C CA . SER B 1 155 ? 4.852 11.055 -17.781 1 60.03 155 SER B CA 1
ATOM 3487 C C . SER B 1 155 ? 3.516 11.539 -18.344 1 60.03 155 SER B C 1
ATOM 3489 O O . SER B 1 155 ? 2.668 10.727 -18.719 1 60.03 155 SER B O 1
ATOM 3491 N N . THR B 1 156 ? 3.113 12.586 -17.875 1 57.69 156 THR B N 1
ATOM 3492 C CA . THR B 1 156 ? 2.139 13.383 -18.609 1 57.69 156 THR B CA 1
ATOM 3493 C C . THR B 1 156 ? 2.754 14.703 -19.062 1 57.69 156 THR B C 1
ATOM 3495 O O . THR B 1 156 ? 3.619 15.258 -18.375 1 57.69 156 THR B O 1
ATOM 3498 N N . PRO B 1 157 ? 2.504 14.953 -20.281 1 56.03 157 PRO B N 1
ATOM 3499 C CA . PRO B 1 157 ? 3.059 16.203 -20.812 1 56.03 157 PRO B CA 1
ATOM 3500 C C . PRO B 1 157 ? 2.869 17.391 -19.875 1 56.03 157 PRO B C 1
ATOM 3502 O O . PRO B 1 157 ? 3.617 18.359 -19.938 1 56.03 157 PRO B O 1
ATOM 3505 N N . GLU B 1 158 ? 1.955 17.281 -19.078 1 61.66 158 GLU B N 1
ATOM 3506 C CA . GLU B 1 158 ? 1.598 18.453 -18.281 1 61.66 158 GLU B CA 1
ATOM 3507 C C . GLU B 1 158 ? 2.453 18.531 -17.016 1 61.66 158 GLU B C 1
ATOM 3509 O O . GLU B 1 158 ? 2.486 19.578 -16.344 1 61.66 158 GLU B O 1
ATOM 3514 N N . LEU B 1 159 ? 3.135 17.5 -16.75 1 68.5 159 LEU B N 1
ATOM 3515 C CA . LEU B 1 159 ? 3.91 17.516 -15.516 1 68.5 159 LEU B CA 1
ATOM 3516 C C . LEU B 1 159 ? 5.406 17.578 -15.812 1 68.5 159 LEU B C 1
ATOM 3518 O O . LEU B 1 159 ? 5.867 17 -16.797 1 68.5 159 LEU B O 1
ATOM 3522 N N . ASP B 1 160 ? 6.055 18.422 -15.062 1 77.25 160 ASP B N 1
ATOM 3523 C CA . ASP B 1 160 ? 7.516 18.422 -15.094 1 77.25 160 ASP B CA 1
ATOM 3524 C C . ASP B 1 160 ? 8.086 17.25 -14.312 1 77.25 160 ASP B C 1
ATOM 3526 O O . ASP B 1 160 ? 8.172 17.297 -13.078 1 77.25 160 ASP B O 1
ATOM 3530 N N . ALA B 1 161 ? 8.328 16.266 -15.031 1 85.94 161 ALA B N 1
ATOM 3531 C CA . ALA B 1 161 ? 8.875 15.062 -14.383 1 85.94 161 ALA B CA 1
ATOM 3532 C C . ALA B 1 161 ? 10.352 14.891 -14.711 1 85.94 161 ALA B C 1
ATOM 3534 O O . ALA B 1 161 ? 10.773 15.094 -15.859 1 85.94 161 ALA B O 1
ATOM 3535 N N . THR B 1 162 ? 11.164 14.711 -13.688 1 89.88 162 THR B N 1
ATOM 3536 C CA . THR B 1 162 ? 12.594 14.5 -13.828 1 89.88 162 THR B CA 1
ATOM 3537 C C . THR B 1 162 ? 13.023 13.195 -13.156 1 89.88 162 THR B C 1
ATOM 3539 O O . THR B 1 162 ? 12.57 12.891 -12.047 1 89.88 162 THR B O 1
ATOM 3542 N N . VAL B 1 163 ? 13.891 12.461 -13.82 1 92.56 163 VAL B N 1
ATOM 3543 C CA . VAL B 1 163 ? 14.445 11.25 -13.219 1 92.56 163 VAL B CA 1
ATOM 3544 C C . VAL B 1 163 ? 15.508 11.625 -12.188 1 92.56 163 VAL B C 1
ATOM 3546 O O . VAL B 1 163 ? 16.469 12.32 -12.516 1 92.56 163 VAL B O 1
ATOM 3549 N N . LEU B 1 164 ? 15.367 11.125 -10.969 1 94 164 LEU B N 1
ATOM 3550 C CA . LEU B 1 164 ? 16.312 11.445 -9.898 1 94 164 LEU B CA 1
ATOM 3551 C C . LEU B 1 164 ? 17.328 10.328 -9.727 1 94 164 LEU B C 1
ATOM 3553 O O . LEU B 1 164 ? 18.438 10.555 -9.219 1 94 164 LEU B O 1
ATOM 3557 N N . HIS B 1 165 ? 16.875 9.141 -10.023 1 95 165 HIS B N 1
ATOM 3558 C CA . HIS B 1 165 ? 17.719 7.98 -9.758 1 95 165 HIS B CA 1
ATOM 3559 C C . HIS B 1 165 ? 17.375 6.832 -10.703 1 95 165 HIS B C 1
ATOM 3561 O O . HIS B 1 165 ? 16.203 6.59 -11.008 1 95 165 HIS B O 1
ATOM 3567 N N . ARG B 1 166 ? 18.344 6.195 -11.234 1 95 166 ARG B N 1
ATOM 3568 C CA . ARG B 1 166 ? 18.219 4.996 -12.062 1 95 166 ARG B CA 1
ATOM 3569 C C . ARG B 1 166 ? 18.891 3.801 -11.398 1 95 166 ARG B C 1
ATOM 3571 O O . ARG B 1 166 ? 20.031 3.904 -10.922 1 95 166 ARG B O 1
ATOM 3578 N N . SER B 1 167 ? 18.156 2.771 -11.344 1 95.56 167 SER B N 1
ATOM 3579 C CA . SER B 1 167 ? 18.672 1.536 -10.766 1 95.56 167 SER B CA 1
ATOM 3580 C C . SER B 1 167 ? 18.156 0.313 -11.516 1 95.56 167 SER B C 1
ATOM 3582 O O . SER B 1 167 ? 17.75 0.416 -12.672 1 95.56 167 SER B O 1
ATOM 3584 N N . ARG B 1 168 ? 18.422 -0.856 -10.922 1 96.06 168 ARG B N 1
ATOM 3585 C CA . ARG B 1 168 ? 18 -2.123 -11.516 1 96.06 168 ARG B CA 1
ATOM 3586 C C . ARG B 1 168 ? 17.234 -2.969 -10.508 1 96.06 168 ARG B C 1
ATOM 3588 O O . ARG B 1 168 ? 17.547 -2.971 -9.32 1 96.06 168 ARG B O 1
ATOM 3595 N N . ALA B 1 169 ? 16.25 -3.65 -11.141 1 96.56 169 ALA B N 1
ATOM 3596 C CA . ALA B 1 169 ? 15.508 -4.578 -10.289 1 96.56 169 ALA B CA 1
ATOM 3597 C C . ALA B 1 169 ? 16.422 -5.684 -9.758 1 96.56 169 ALA B C 1
ATOM 3599 O O . ALA B 1 169 ? 17.469 -5.961 -10.336 1 96.56 169 ALA B O 1
ATOM 3600 N N . VAL B 1 170 ? 16.016 -6.277 -8.648 1 97.69 170 VAL B N 1
ATOM 3601 C CA . VAL B 1 170 ? 16.781 -7.344 -8 1 97.69 170 VAL B CA 1
ATOM 3602 C C . VAL B 1 170 ? 15.867 -8.539 -7.738 1 97.69 170 VAL B C 1
ATOM 3604 O O . VAL B 1 170 ? 14.648 -8.391 -7.656 1 97.69 170 VAL B O 1
ATOM 3607 N N . CYS B 1 171 ? 16.453 -9.648 -7.598 1 98 171 CYS B N 1
ATOM 3608 C CA . CYS B 1 171 ? 15.75 -10.852 -7.188 1 98 171 CYS B CA 1
ATOM 3609 C C . CYS B 1 171 ? 15.805 -11.023 -5.676 1 98 171 CYS B C 1
ATOM 3611 O O . CYS B 1 171 ? 16.844 -10.812 -5.055 1 98 171 CYS B O 1
ATOM 3613 N N . VAL B 1 172 ? 14.68 -11.383 -5.129 1 98.56 172 VAL B N 1
ATOM 3614 C CA . VAL B 1 172 ? 14.617 -11.633 -3.693 1 98.56 172 VAL B CA 1
ATOM 3615 C C . VAL B 1 172 ? 14.102 -13.055 -3.443 1 98.56 172 VAL B C 1
ATOM 3617 O O . VAL B 1 172 ? 13.219 -13.531 -4.156 1 98.56 172 VAL B O 1
ATOM 3620 N N . MET B 1 173 ? 14.672 -13.672 -2.447 1 98.5 173 MET B N 1
ATOM 3621 C CA . MET B 1 173 ? 14.297 -15.039 -2.068 1 98.5 173 MET B CA 1
ATOM 3622 C C . MET B 1 173 ? 14.695 -15.328 -0.627 1 98.5 173 MET B C 1
ATOM 3624 O O . MET B 1 173 ? 15.453 -14.57 -0.02 1 98.5 173 MET B O 1
ATOM 3628 N N . HIS B 1 174 ? 14.07 -16.375 -0.128 1 98.31 174 HIS B N 1
ATOM 3629 C CA . HIS B 1 174 ? 14.523 -16.828 1.183 1 98.31 174 HIS B CA 1
ATOM 3630 C C . HIS B 1 174 ? 15.984 -17.266 1.146 1 98.31 174 HIS B C 1
ATOM 3632 O O . HIS B 1 174 ? 16.438 -17.844 0.155 1 98.31 174 HIS B O 1
ATOM 3638 N N . PRO B 1 175 ? 16.75 -17.078 2.25 1 97.69 175 PRO B N 1
ATOM 3639 C CA . PRO B 1 175 ? 18.172 -17.453 2.275 1 97.69 175 PRO B CA 1
ATOM 3640 C C . PRO B 1 175 ? 18.391 -18.953 2.066 1 97.69 175 PRO B C 1
ATOM 3642 O O . PRO B 1 175 ? 19.453 -19.359 1.62 1 97.69 175 PRO B O 1
ATOM 3645 N N . ASP B 1 176 ? 17.359 -19.75 2.289 1 97.06 176 ASP B N 1
ATOM 3646 C CA . ASP B 1 176 ? 17.484 -21.203 2.146 1 97.06 176 ASP B CA 1
ATOM 3647 C C . ASP B 1 176 ? 17.125 -21.641 0.731 1 97.06 176 ASP B C 1
ATOM 3649 O O . ASP B 1 176 ? 17.203 -22.828 0.408 1 97.06 176 ASP B O 1
ATOM 3653 N N . HIS B 1 177 ? 16.734 -20.75 -0.113 1 96.5 177 HIS B N 1
ATOM 3654 C CA . HIS B 1 177 ? 16.406 -21.094 -1.489 1 96.5 177 HIS B CA 1
ATOM 3655 C C . HIS B 1 177 ? 17.594 -21.688 -2.221 1 96.5 177 HIS B C 1
ATOM 3657 O O . HIS B 1 177 ? 18.734 -21.281 -1.998 1 96.5 177 HIS B O 1
ATOM 3663 N N . ALA B 1 178 ? 17.406 -22.578 -3.121 1 95.56 178 ALA B N 1
ATOM 3664 C CA . ALA B 1 178 ? 18.453 -23.281 -3.846 1 95.56 178 ALA B CA 1
ATOM 3665 C C . ALA B 1 178 ? 19.344 -22.312 -4.617 1 95.56 178 ALA B C 1
ATOM 3667 O O . ALA B 1 178 ? 20.547 -22.531 -4.754 1 95.56 178 ALA B O 1
ATOM 3668 N N . LEU B 1 179 ? 18.766 -21.266 -5.055 1 96.94 179 LEU B N 1
ATOM 3669 C CA . LEU B 1 179 ? 19.5 -20.328 -5.891 1 96.94 179 LEU B CA 1
ATOM 3670 C C . LEU B 1 179 ? 20.203 -19.281 -5.043 1 96.94 179 LEU B C 1
ATOM 3672 O O . LEU B 1 179 ? 20.938 -18.438 -5.566 1 96.94 179 LEU B O 1
ATOM 3676 N N . ALA B 1 180 ? 20.016 -19.328 -3.756 1 97 180 ALA B N 1
ATOM 3677 C CA . ALA B 1 180 ? 20.484 -18.281 -2.863 1 97 180 ALA B CA 1
ATOM 3678 C C . ALA B 1 180 ? 22.016 -18.297 -2.777 1 97 180 ALA B C 1
ATOM 3680 O O . ALA B 1 180 ? 22.625 -17.312 -2.344 1 97 180 ALA B O 1
ATOM 3681 N N . THR B 1 181 ? 22.625 -19.312 -3.172 1 96.19 181 THR B N 1
ATOM 3682 C CA . THR B 1 181 ? 24.078 -19.438 -3.068 1 96.19 181 THR B CA 1
ATOM 3683 C C . THR B 1 181 ? 24.766 -18.734 -4.234 1 96.19 181 THR B C 1
ATOM 3685 O O . THR B 1 181 ? 25.984 -18.516 -4.207 1 96.19 181 THR B O 1
ATOM 3688 N N . ARG B 1 182 ? 24 -18.375 -5.238 1 96.62 182 ARG B N 1
ATOM 3689 C CA . ARG B 1 182 ? 24.562 -17.672 -6.383 1 96.62 182 ARG B CA 1
ATOM 3690 C C . ARG B 1 182 ? 24.922 -16.234 -6.02 1 96.62 182 ARG B C 1
ATOM 3692 O O . ARG B 1 182 ? 24.531 -15.75 -4.953 1 96.62 182 ARG B O 1
ATOM 3699 N N . THR B 1 183 ? 25.75 -15.625 -6.926 1 96.56 183 THR B N 1
ATOM 3700 C CA . THR B 1 183 ? 26.094 -14.227 -6.723 1 96.56 183 THR B CA 1
ATOM 3701 C C . THR B 1 183 ? 25.234 -13.32 -7.59 1 96.56 183 THR B C 1
ATOM 3703 O O . THR B 1 183 ? 25.141 -12.117 -7.34 1 96.56 183 THR B O 1
ATOM 3706 N N . ARG B 1 184 ? 24.656 -13.945 -8.633 1 97.12 184 ARG B N 1
ATOM 3707 C CA . ARG B 1 184 ? 23.734 -13.281 -9.539 1 97.12 184 ARG B CA 1
ATOM 3708 C C . ARG B 1 184 ? 22.828 -14.297 -10.227 1 97.12 184 ARG B C 1
ATOM 3710 O O . ARG B 1 184 ? 23.156 -15.484 -10.297 1 97.12 184 ARG B O 1
ATOM 3717 N N . LEU B 1 185 ? 21.719 -13.812 -10.688 1 97.69 185 LEU B N 1
ATOM 3718 C CA . LEU B 1 185 ? 20.797 -14.68 -11.422 1 97.69 185 LEU B CA 1
ATOM 3719 C C . LEU B 1 185 ? 20.609 -14.18 -12.852 1 97.69 185 LEU B C 1
ATOM 3721 O O . LEU B 1 185 ? 20.688 -12.977 -13.109 1 97.69 185 LEU B O 1
ATOM 3725 N N . HIS B 1 186 ? 20.453 -15.117 -13.703 1 97.44 186 HIS B N 1
ATOM 3726 C CA . HIS B 1 186 ? 19.984 -14.852 -15.062 1 97.44 186 HIS B CA 1
ATOM 3727 C C . HIS B 1 186 ? 18.516 -15.234 -15.219 1 97.44 186 HIS B C 1
ATOM 3729 O O . HIS B 1 186 ? 18.031 -16.125 -14.516 1 97.44 186 HIS B O 1
ATOM 3735 N N . VAL B 1 187 ? 17.859 -14.57 -16.141 1 96.56 187 VAL B N 1
ATOM 3736 C CA . VAL B 1 187 ? 16.438 -14.82 -16.359 1 96.56 187 VAL B CA 1
ATOM 3737 C C . VAL B 1 187 ? 16.219 -16.312 -16.625 1 96.56 187 VAL B C 1
ATOM 3739 O O . VAL B 1 187 ? 15.172 -16.859 -16.281 1 96.56 187 VAL B O 1
ATOM 3742 N N . ARG B 1 188 ? 17.156 -16.984 -17.141 1 96.62 188 ARG B N 1
ATOM 3743 C CA . ARG B 1 188 ? 17.062 -18.422 -17.422 1 96.62 188 ARG B CA 1
ATOM 3744 C C . ARG B 1 188 ? 16.906 -19.219 -16.141 1 96.62 188 ARG B C 1
ATOM 3746 O O . ARG B 1 188 ? 16.281 -20.281 -16.141 1 96.62 188 ARG B O 1
ATOM 3753 N N . ASP B 1 189 ? 17.453 -18.672 -15.055 1 96.94 189 ASP B N 1
ATOM 3754 C CA . ASP B 1 189 ? 17.391 -19.359 -13.773 1 96.94 189 ASP B CA 1
ATOM 3755 C C . ASP B 1 189 ? 15.953 -19.359 -13.234 1 96.94 189 ASP B C 1
ATOM 3757 O O . ASP B 1 189 ? 15.641 -20.078 -12.289 1 96.94 189 ASP B O 1
ATOM 3761 N N . LEU B 1 190 ? 15.102 -18.578 -13.891 1 95.94 190 LEU B N 1
ATOM 3762 C CA . LEU B 1 190 ? 13.711 -18.453 -13.445 1 95.94 190 LEU B CA 1
ATOM 3763 C C . LEU B 1 190 ? 12.859 -19.578 -14.039 1 95.94 190 LEU B C 1
ATOM 3765 O O . LEU B 1 190 ? 11.711 -19.766 -13.641 1 95.94 190 LEU B O 1
ATOM 3769 N N . GLN B 1 191 ? 13.445 -20.328 -14.875 1 95.5 191 GLN B N 1
ATOM 3770 C CA . GLN B 1 191 ? 12.734 -21.438 -15.492 1 95.5 191 GLN B CA 1
ATOM 3771 C C . GLN B 1 191 ? 12.203 -22.406 -14.438 1 95.5 191 GLN B C 1
ATOM 3773 O O . GLN B 1 191 ? 12.961 -22.891 -13.602 1 95.5 191 GLN B O 1
ATOM 3778 N N . GLY B 1 192 ? 10.93 -22.578 -14.492 1 92.81 192 GLY B N 1
ATOM 3779 C CA . GLY B 1 192 ? 10.328 -23.594 -13.641 1 92.81 192 GLY B CA 1
ATOM 3780 C C . GLY B 1 192 ? 10.133 -23.125 -12.211 1 92.81 192 GLY B C 1
ATOM 3781 O O . GLY B 1 192 ? 9.602 -23.875 -11.383 1 92.81 192 GLY B O 1
ATOM 3782 N N . GLN B 1 193 ? 10.492 -21.922 -11.891 1 93.44 193 GLN B N 1
ATOM 3783 C CA . GLN B 1 193 ? 10.375 -21.391 -10.539 1 93.44 193 GLN B CA 1
ATOM 3784 C C . GLN B 1 193 ? 8.984 -20.828 -10.281 1 93.44 193 GLN B C 1
ATOM 3786 O O . GLN B 1 193 ? 8.266 -20.469 -11.227 1 93.44 193 GLN B O 1
ATOM 3791 N N . LEU B 1 194 ? 8.578 -20.828 -9 1 92.62 194 LEU B N 1
ATOM 3792 C CA . LEU B 1 194 ? 7.457 -19.984 -8.609 1 92.62 194 LEU B CA 1
ATOM 3793 C C . LEU B 1 194 ? 7.879 -18.531 -8.516 1 92.62 194 LEU B C 1
ATOM 3795 O O . LEU B 1 194 ? 8.734 -18.172 -7.703 1 92.62 194 LEU B O 1
ATOM 3799 N N . LEU B 1 195 ? 7.215 -17.766 -9.344 1 94.19 195 LEU B N 1
ATOM 3800 C CA . LEU B 1 195 ? 7.562 -16.344 -9.398 1 94.19 195 LEU B CA 1
ATOM 3801 C C . LEU B 1 195 ? 6.492 -15.492 -8.719 1 94.19 195 LEU B C 1
ATOM 3803 O O . LEU B 1 195 ? 5.301 -15.664 -8.984 1 94.19 195 LEU B O 1
ATOM 3807 N N . LEU B 1 196 ? 6.969 -14.734 -7.812 1 95.69 196 LEU B N 1
ATOM 3808 C CA . LEU B 1 196 ? 6.133 -13.703 -7.207 1 95.69 196 LEU B CA 1
ATOM 3809 C C . LEU B 1 196 ? 6.191 -12.406 -8.008 1 95.69 196 LEU B C 1
ATOM 3811 O O . LEU B 1 196 ? 7.262 -11.812 -8.156 1 95.69 196 LEU B O 1
ATOM 3815 N N . THR B 1 197 ? 5.055 -11.969 -8.5 1 90.06 197 THR B N 1
ATOM 3816 C CA . THR B 1 197 ? 5.086 -10.852 -9.445 1 90.06 197 THR B CA 1
ATOM 3817 C C . THR B 1 197 ? 4.113 -9.758 -9.023 1 90.06 197 THR B C 1
ATOM 3819 O O . THR B 1 197 ? 3.205 -10 -8.227 1 90.06 197 THR B O 1
ATOM 3822 N N . LEU B 1 198 ? 4.398 -8.594 -9.523 1 88.62 198 LEU B N 1
ATOM 3823 C CA . LEU B 1 198 ? 3.443 -7.492 -9.406 1 88.62 198 LEU B CA 1
ATOM 3824 C C . LEU B 1 198 ? 2.375 -7.586 -10.484 1 88.62 198 LEU B C 1
ATOM 3826 O O . LEU B 1 198 ? 2.396 -8.5 -11.312 1 88.62 198 LEU B O 1
ATOM 3830 N N . ASN B 1 199 ? 1.452 -6.648 -10.375 1 77.88 199 ASN B N 1
ATOM 3831 C CA . ASN B 1 199 ? 0.346 -6.656 -11.328 1 77.88 199 ASN B CA 1
ATOM 3832 C C . ASN B 1 199 ? 0.837 -6.457 -12.758 1 77.88 199 ASN B C 1
ATOM 3834 O O . ASN B 1 199 ? 1.972 -6.027 -12.977 1 77.88 199 ASN B O 1
ATOM 3838 N N . ALA B 1 200 ? -0.038 -6.684 -13.672 1 67.12 200 ALA B N 1
ATOM 3839 C CA . ALA B 1 200 ? 0.304 -6.785 -15.094 1 67.12 200 ALA B CA 1
ATOM 3840 C C . ALA B 1 200 ? 0.713 -5.426 -15.656 1 67.12 200 ALA B C 1
ATOM 3842 O O . ALA B 1 200 ? 1.331 -5.348 -16.719 1 67.12 200 ALA B O 1
ATOM 3843 N N . ASP B 1 201 ? 0.456 -4.418 -14.922 1 65.88 201 ASP B N 1
ATOM 3844 C CA . ASP B 1 201 ? 0.788 -3.098 -15.453 1 65.88 201 ASP B CA 1
ATOM 3845 C C . ASP B 1 201 ? 2.068 -2.561 -14.82 1 65.88 201 ASP B C 1
ATOM 3847 O O . ASP B 1 201 ? 2.494 -1.443 -15.117 1 65.88 201 ASP B O 1
ATOM 3851 N N . ASP B 1 202 ? 2.615 -3.367 -14.07 1 80.38 202 ASP B N 1
ATOM 3852 C CA . ASP B 1 202 ? 3.852 -2.936 -13.422 1 80.38 202 ASP B CA 1
ATOM 3853 C C . ASP B 1 202 ? 5.023 -2.973 -14.398 1 80.38 202 ASP B C 1
ATOM 3855 O O . ASP B 1 202 ? 5.188 -3.939 -15.148 1 80.38 202 ASP B O 1
ATOM 3859 N N . ASP B 1 203 ? 5.84 -1.942 -14.336 1 84.38 203 ASP B N 1
ATOM 3860 C CA . ASP B 1 203 ? 6.938 -1.789 -15.289 1 84.38 203 ASP B CA 1
ATOM 3861 C C . ASP B 1 203 ? 7.953 -2.92 -15.141 1 84.38 203 ASP B C 1
ATOM 3863 O O . ASP B 1 203 ? 8.445 -3.451 -16.141 1 84.38 203 ASP B O 1
ATOM 3867 N N . ILE B 1 204 ? 8.289 -3.293 -13.969 1 90.19 204 ILE B N 1
ATOM 3868 C CA . ILE B 1 204 ? 9.258 -4.359 -13.742 1 90.19 204 ILE B CA 1
ATOM 3869 C C . ILE B 1 204 ? 8.719 -5.676 -14.305 1 90.19 204 ILE B C 1
ATOM 3871 O O . ILE B 1 204 ? 9.438 -6.414 -14.977 1 90.19 204 ILE B O 1
ATOM 3875 N N . TYR B 1 205 ? 7.477 -5.887 -14 1 89.25 205 TYR B N 1
ATOM 3876 C CA . TYR B 1 205 ? 6.879 -7.129 -14.484 1 89.25 205 TYR B CA 1
ATOM 3877 C C . TYR B 1 205 ? 6.863 -7.168 -16 1 89.25 205 TYR B C 1
ATOM 3879 O O . TYR B 1 205 ? 7.156 -8.203 -16.609 1 89.25 205 TYR B O 1
ATOM 3887 N N . LEU B 1 206 ? 6.516 -6.062 -16.609 1 84.69 206 LEU B N 1
ATOM 3888 C CA . LEU B 1 206 ? 6.449 -6 -18.078 1 84.69 206 LEU B CA 1
ATOM 3889 C C . LEU B 1 206 ? 7.82 -6.262 -18.688 1 84.69 206 LEU B C 1
ATOM 3891 O O . LEU B 1 206 ? 7.934 -7 -19.672 1 84.69 206 LEU B O 1
ATOM 3895 N N . GLN B 1 207 ? 8.797 -5.703 -18.188 1 90 207 GLN B N 1
ATOM 3896 C CA . GLN B 1 207 ? 10.156 -5.926 -18.656 1 90 207 GLN B CA 1
ATOM 3897 C C . GLN B 1 207 ? 10.57 -7.387 -18.484 1 90 207 GLN B C 1
ATOM 3899 O O . GLN B 1 207 ? 11.117 -7.996 -19.406 1 90 207 GLN B O 1
ATOM 3904 N N . LEU B 1 208 ? 10.242 -7.918 -17.359 1 93.44 208 LEU B N 1
ATOM 3905 C CA . LEU B 1 208 ? 10.594 -9.297 -17.047 1 93.44 208 LEU B CA 1
ATOM 3906 C C . LEU B 1 208 ? 9.891 -10.266 -17.984 1 93.44 208 LEU B C 1
ATOM 3908 O O . LEU B 1 208 ? 10.523 -11.172 -18.547 1 93.44 208 LEU B O 1
ATOM 3912 N N . ARG B 1 209 ? 8.672 -10.016 -18.125 1 88.69 209 ARG B N 1
ATOM 3913 C CA . ARG B 1 209 ? 7.871 -10.875 -19 1 88.69 209 ARG B CA 1
ATOM 3914 C C . ARG B 1 209 ? 8.383 -10.836 -20.438 1 88.69 209 ARG B C 1
ATOM 3916 O O . ARG B 1 209 ? 8.5 -11.875 -21.078 1 88.69 209 ARG B O 1
ATOM 3923 N N . SER B 1 210 ? 8.617 -9.68 -20.875 1 91.69 210 SER B N 1
ATOM 3924 C CA . SER B 1 210 ? 9.141 -9.523 -22.234 1 91.69 210 SER B CA 1
ATOM 3925 C C . SER B 1 210 ? 10.453 -10.273 -22.406 1 91.69 210 SER B C 1
ATOM 3927 O O . SER B 1 210 ? 10.633 -10.992 -23.391 1 91.69 210 SER B O 1
ATOM 3929 N N . THR B 1 211 ? 11.328 -10.141 -21.484 1 93.69 211 THR B N 1
ATOM 3930 C CA . THR B 1 211 ? 12.625 -10.797 -21.547 1 93.69 211 THR B CA 1
ATOM 3931 C C . THR B 1 211 ? 12.469 -12.312 -21.5 1 93.69 211 THR B C 1
ATOM 3933 O O . THR B 1 211 ? 13.133 -13.031 -22.25 1 93.69 211 THR B O 1
ATOM 3936 N N . MET B 1 212 ? 11.641 -12.789 -20.688 1 93.69 212 MET B N 1
ATOM 3937 C CA . MET B 1 212 ? 11.383 -14.219 -20.578 1 93.69 212 MET B CA 1
ATOM 3938 C C . MET B 1 212 ? 10.812 -14.773 -21.875 1 93.69 212 MET B C 1
ATOM 3940 O O . MET B 1 212 ? 11.234 -15.828 -22.359 1 93.69 212 MET B O 1
ATOM 3944 N N . GLN B 1 213 ? 9.875 -14.039 -22.391 1 92 213 GLN B N 1
ATOM 3945 C CA . GLN B 1 213 ? 9.273 -14.445 -23.656 1 92 213 GLN B CA 1
ATOM 3946 C C . GLN B 1 213 ? 10.312 -14.508 -24.766 1 92 213 GLN B C 1
ATOM 3948 O O . GLN B 1 213 ? 10.359 -15.484 -25.516 1 92 213 GLN B O 1
ATOM 3953 N N . GLU B 1 214 ? 11.086 -13.531 -24.875 1 93.94 214 GLU B N 1
ATOM 3954 C CA . GLU B 1 214 ? 12.133 -13.453 -25.891 1 93.94 214 GLU B CA 1
ATOM 3955 C C . GLU B 1 214 ? 13.094 -14.633 -25.781 1 93.94 214 GLU B C 1
ATOM 3957 O O . GLU B 1 214 ? 13.617 -15.102 -26.781 1 93.94 214 GLU B O 1
ATOM 3962 N N . GLN B 1 215 ? 13.273 -15.094 -24.594 1 95.12 215 GLN B N 1
ATOM 3963 C CA . GLN B 1 215 ? 14.273 -16.125 -24.375 1 95.12 215 GLN B CA 1
ATOM 3964 C C . GLN B 1 215 ? 13.625 -17.5 -24.203 1 95.12 215 GLN B C 1
ATOM 3966 O O . GLN B 1 215 ? 14.297 -18.484 -23.891 1 95.12 215 GLN B O 1
ATOM 3971 N N . GLY B 1 216 ? 12.344 -17.531 -24.266 1 95.06 216 GLY B N 1
ATOM 3972 C CA . GLY B 1 216 ? 11.625 -18.781 -24.172 1 95.06 216 GLY B CA 1
ATOM 3973 C C . GLY B 1 216 ? 11.609 -19.375 -22.781 1 95.06 216 GLY B C 1
ATOM 3974 O O . GLY B 1 216 ? 11.641 -20.594 -22.609 1 95.06 216 GLY B O 1
ATOM 3975 N N . ILE B 1 217 ? 11.695 -18.531 -21.797 1 93.56 217 ILE B N 1
ATOM 3976 C CA . ILE B 1 217 ? 11.695 -18.953 -20.406 1 93.56 217 ILE B CA 1
ATOM 3977 C C . ILE B 1 217 ? 10.273 -18.938 -19.859 1 93.56 217 ILE B C 1
ATOM 3979 O O . ILE B 1 217 ? 9.539 -17.969 -20.047 1 93.56 217 ILE B O 1
ATOM 3983 N N . GLU B 1 218 ? 9.906 -20.016 -19.156 1 91.06 218 GLU B N 1
ATOM 3984 C CA . GLU B 1 218 ? 8.594 -20.125 -18.547 1 91.06 218 GLU B CA 1
ATOM 3985 C C . GLU B 1 218 ? 8.703 -20.438 -17.047 1 91.06 218 GLU B C 1
ATOM 3987 O O . GLU B 1 218 ? 9.352 -21.406 -16.672 1 91.06 218 GLU B O 1
ATOM 3992 N N . ALA B 1 219 ? 8.055 -19.609 -16.344 1 88.62 219 ALA B N 1
ATOM 3993 C CA . ALA B 1 219 ? 7.988 -19.906 -14.914 1 88.62 219 ALA B CA 1
ATOM 3994 C C . ALA B 1 219 ? 7.141 -21.141 -14.648 1 88.62 219 ALA B C 1
ATOM 3996 O O . ALA B 1 219 ? 6.27 -21.5 -15.453 1 88.62 219 ALA B O 1
ATOM 3997 N N . GLY B 1 220 ? 7.457 -21.828 -13.586 1 84 220 GLY B N 1
ATOM 3998 C CA . GLY B 1 220 ? 6.598 -22.922 -13.188 1 84 220 GLY B CA 1
ATOM 3999 C C . GLY B 1 220 ? 5.199 -22.484 -12.797 1 84 220 GLY B C 1
ATOM 4000 O O . GLY B 1 220 ? 4.211 -23.094 -13.195 1 84 220 GLY B O 1
ATOM 4001 N N . SER B 1 221 ? 5.184 -21.5 -11.945 1 85.62 221 SER B N 1
ATOM 4002 C CA . SER B 1 221 ? 3.949 -20.844 -11.531 1 85.62 221 SER B CA 1
ATOM 4003 C C . SER B 1 221 ? 4.199 -19.391 -11.164 1 85.62 221 SER B C 1
ATOM 4005 O O . SER B 1 221 ? 5.348 -18.969 -11.008 1 85.62 221 SER B O 1
ATOM 4007 N N . THR B 1 222 ? 3.055 -18.641 -11.125 1 85.69 222 THR B N 1
ATOM 4008 C CA . THR B 1 222 ? 3.158 -17.234 -10.758 1 85.69 222 THR B CA 1
ATOM 4009 C C . THR B 1 222 ? 2.129 -16.875 -9.688 1 85.69 222 THR B C 1
ATOM 4011 O O . THR B 1 222 ? 1.026 -17.422 -9.672 1 85.69 222 THR B O 1
ATOM 4014 N N . MET B 1 223 ? 2.52 -16.109 -8.781 1 89.06 223 MET B N 1
ATOM 4015 C CA . MET B 1 223 ? 1.621 -15.453 -7.836 1 89.06 223 MET B CA 1
ATOM 4016 C C . MET B 1 223 ? 1.67 -13.938 -7.996 1 89.06 223 MET B C 1
ATOM 4018 O O . MET B 1 223 ? 2.723 -13.32 -7.816 1 89.06 223 MET B O 1
ATOM 4022 N N . GLU B 1 224 ? 0.56 -13.422 -8.297 1 87.5 224 GLU B N 1
ATOM 4023 C CA . GLU B 1 224 ? 0.476 -11.992 -8.555 1 87.5 224 GLU B CA 1
ATOM 4024 C C . GLU B 1 224 ? 0.027 -11.227 -7.312 1 87.5 224 GLU B C 1
ATOM 4026 O O . GLU B 1 224 ? -0.88 -11.664 -6.602 1 87.5 224 GLU B O 1
ATOM 4031 N N . THR B 1 225 ? 0.758 -10.188 -7.043 1 91.06 225 THR B N 1
ATOM 4032 C CA . THR B 1 225 ? 0.387 -9.32 -5.926 1 91.06 225 THR B CA 1
ATOM 4033 C C . THR B 1 225 ? 0.513 -7.852 -6.312 1 91.06 225 THR B C 1
ATOM 4035 O O . THR B 1 225 ? 0.978 -7.531 -7.406 1 91.06 225 THR B O 1
ATOM 4038 N N . THR B 1 226 ? 0.155 -6.941 -5.406 1 87.56 226 THR B N 1
ATOM 4039 C CA . THR B 1 226 ? 0.013 -5.523 -5.711 1 87.56 226 THR B CA 1
ATOM 4040 C C . THR B 1 226 ? 1.278 -4.758 -5.332 1 87.56 226 THR B C 1
ATOM 4042 O O . THR B 1 226 ? 1.664 -3.807 -6.012 1 87.56 226 THR B O 1
ATOM 4045 N N . TYR B 1 227 ? 1.906 -5.199 -4.23 1 91.75 227 TYR B N 1
ATOM 4046 C CA . TYR B 1 227 ? 2.992 -4.391 -3.693 1 91.75 227 TYR B CA 1
ATOM 4047 C C . TYR B 1 227 ? 4.285 -5.195 -3.607 1 91.75 227 TYR B C 1
ATOM 4049 O O . TYR B 1 227 ? 4.258 -6.387 -3.293 1 91.75 227 TYR B O 1
ATOM 4057 N N . SER B 1 228 ? 5.379 -4.438 -3.83 1 96.06 228 SER B N 1
ATOM 4058 C CA . SER B 1 228 ? 6.688 -5.07 -3.713 1 96.06 228 SER B CA 1
ATOM 4059 C C . SER B 1 228 ? 6.953 -5.535 -2.285 1 96.06 228 SER B C 1
ATOM 4061 O O . SER B 1 228 ? 7.625 -6.547 -2.072 1 96.06 228 SER B O 1
ATOM 4063 N N . SER B 1 229 ? 6.402 -4.809 -1.357 1 96.69 229 SER B N 1
ATOM 4064 C CA . SER B 1 229 ? 6.582 -5.211 0.034 1 96.69 229 SER B CA 1
ATOM 4065 C C . SER B 1 229 ? 5.953 -6.574 0.301 1 96.69 229 SER B C 1
ATOM 4067 O O . SER B 1 229 ? 6.508 -7.383 1.047 1 96.69 229 SER B O 1
ATOM 4069 N N . THR B 1 230 ? 4.797 -6.805 -0.284 1 96.38 230 THR B N 1
ATOM 4070 C CA . THR B 1 230 ? 4.145 -8.102 -0.151 1 96.38 230 THR B CA 1
ATOM 4071 C C . THR B 1 230 ? 4.984 -9.203 -0.796 1 96.38 230 THR B C 1
ATOM 4073 O O . THR B 1 230 ? 5.109 -10.297 -0.249 1 96.38 230 THR B O 1
ATOM 4076 N N . ILE B 1 231 ? 5.547 -8.906 -1.906 1 97.44 231 ILE B N 1
ATOM 4077 C CA . ILE B 1 231 ? 6.438 -9.852 -2.564 1 97.44 231 ILE B CA 1
ATOM 4078 C C . ILE B 1 231 ? 7.578 -10.227 -1.621 1 97.44 231 ILE B C 1
ATOM 4080 O O . ILE B 1 231 ? 7.891 -11.406 -1.451 1 97.44 231 ILE B O 1
ATOM 4084 N N . CYS B 1 232 ? 8.164 -9.258 -1.029 1 98.06 232 CYS B N 1
ATOM 4085 C CA . CYS B 1 232 ? 9.289 -9.5 -0.13 1 98.06 232 CYS B CA 1
ATOM 4086 C C . CYS B 1 232 ? 8.852 -10.344 1.062 1 98.06 232 CYS B C 1
ATOM 4088 O O . CYS B 1 232 ? 9.578 -11.25 1.482 1 98.06 232 CYS B O 1
ATOM 4090 N N . SER B 1 233 ? 7.723 -10.039 1.57 1 97.5 233 SER B N 1
ATOM 4091 C CA . SER B 1 233 ? 7.223 -10.805 2.707 1 97.5 233 SER B CA 1
ATOM 4092 C C . SER B 1 233 ? 6.953 -12.258 2.318 1 97.5 233 SER B C 1
ATOM 4094 O O . SER B 1 233 ? 7.289 -13.18 3.068 1 97.5 233 SER B O 1
ATOM 4096 N N . LEU B 1 234 ? 6.332 -12.453 1.161 1 97.56 234 LEU B N 1
ATOM 4097 C CA . LEU B 1 234 ? 6.074 -13.797 0.666 1 97.56 234 LEU B CA 1
ATOM 4098 C C . LEU B 1 234 ? 7.379 -14.547 0.43 1 97.56 234 LEU B C 1
ATOM 4100 O O . LEU B 1 234 ? 7.496 -15.727 0.79 1 97.56 234 LEU B O 1
ATOM 4104 N N . ALA B 1 235 ? 8.344 -13.891 -0.165 1 98.19 235 ALA B N 1
ATOM 4105 C CA . ALA B 1 235 ? 9.648 -14.5 -0.413 1 98.19 235 ALA B CA 1
ATOM 4106 C C . ALA B 1 235 ? 10.328 -14.898 0.895 1 98.19 235 ALA B C 1
ATOM 4108 O O . ALA B 1 235 ? 10.969 -15.945 0.977 1 98.19 235 ALA B O 1
ATOM 4109 N N . ALA B 1 236 ? 10.188 -14.07 1.871 1 97.19 236 ALA B N 1
ATOM 4110 C CA . ALA B 1 236 ? 10.789 -14.336 3.174 1 97.19 236 ALA B CA 1
ATOM 4111 C C . ALA B 1 236 ? 10.188 -15.586 3.814 1 97.19 236 ALA B C 1
ATOM 4113 O O . ALA B 1 236 ? 10.82 -16.219 4.656 1 97.19 236 ALA B O 1
ATOM 4114 N N . GLN B 1 237 ? 8.953 -15.867 3.379 1 95.69 237 GLN B N 1
ATOM 4115 C CA . GLN B 1 237 ? 8.305 -17.078 3.861 1 95.69 237 GLN B CA 1
ATOM 4116 C C . GLN B 1 237 ? 8.797 -18.312 3.102 1 95.69 237 GLN B C 1
ATOM 4118 O O . GLN B 1 237 ? 8.422 -19.438 3.418 1 95.69 237 GLN B O 1
ATOM 4123 N N . GLY B 1 238 ? 9.555 -18.109 2.066 1 95.81 238 GLY B N 1
ATOM 4124 C CA . GLY B 1 238 ? 10.117 -19.203 1.302 1 95.81 238 GLY B CA 1
ATOM 4125 C C . GLY B 1 238 ? 9.211 -19.688 0.181 1 95.81 238 GLY B C 1
ATOM 4126 O O . GLY B 1 238 ? 9.359 -20.797 -0.316 1 95.81 238 GLY B O 1
ATOM 4127 N N . LEU B 1 239 ? 8.297 -18.906 -0.22 1 94.06 239 LEU B N 1
ATOM 4128 C CA . LEU B 1 239 ? 7.281 -19.328 -1.176 1 94.06 239 LEU B CA 1
ATOM 4129 C C . LEU B 1 239 ? 7.84 -19.328 -2.596 1 94.06 239 LEU B C 1
ATOM 4131 O O . LEU B 1 239 ? 7.414 -20.141 -3.434 1 94.06 239 LEU B O 1
ATOM 4135 N N . GLY B 1 240 ? 8.727 -18.438 -2.867 1 95.06 240 GLY B N 1
ATOM 4136 C CA . GLY B 1 240 ? 9.219 -18.297 -4.23 1 95.06 240 GLY B CA 1
ATOM 4137 C C . GLY B 1 240 ? 10.234 -17.172 -4.387 1 95.06 240 GLY B C 1
ATOM 4138 O O . GLY B 1 240 ? 10.852 -16.75 -3.408 1 95.06 240 GLY B O 1
ATOM 4139 N N . LEU B 1 241 ? 10.375 -16.859 -5.742 1 96.56 241 LEU B N 1
ATOM 4140 C CA . LEU B 1 241 ? 11.289 -15.781 -6.117 1 96.56 241 LEU B CA 1
ATOM 4141 C C . LEU B 1 241 ? 10.523 -14.539 -6.562 1 96.56 241 LEU B C 1
ATOM 4143 O O . LEU B 1 241 ? 9.57 -14.641 -7.336 1 96.56 241 LEU B O 1
ATOM 4147 N N . GLY B 1 242 ? 10.961 -13.469 -5.973 1 97.5 242 GLY B N 1
ATOM 4148 C CA . GLY B 1 242 ? 10.406 -12.203 -6.43 1 97.5 242 GLY B CA 1
ATOM 4149 C C . GLY B 1 242 ? 11.406 -11.336 -7.156 1 97.5 242 GLY B C 1
ATOM 4150 O O . GLY B 1 242 ? 12.617 -11.477 -6.957 1 97.5 242 GLY B O 1
ATOM 4151 N N . VAL B 1 243 ? 10.93 -10.531 -8.094 1 96.69 243 VAL B N 1
ATOM 4152 C CA . VAL B 1 243 ? 11.711 -9.477 -8.727 1 96.69 243 VAL B CA 1
ATOM 4153 C C . VAL B 1 243 ? 11.125 -8.109 -8.367 1 96.69 243 VAL B C 1
ATOM 4155 O O . VAL B 1 243 ? 10.008 -7.793 -8.766 1 96.69 243 VAL B O 1
ATOM 4158 N N . VAL B 1 244 ? 11.945 -7.32 -7.648 1 97.25 244 VAL B N 1
ATOM 4159 C CA . VAL B 1 244 ? 11.414 -6.07 -7.113 1 97.25 244 VAL B CA 1
ATOM 4160 C C . VAL B 1 244 ? 12.453 -4.965 -7.258 1 97.25 244 VAL B C 1
ATOM 4162 O O . VAL B 1 244 ? 13.594 -5.227 -7.656 1 97.25 244 VAL B O 1
ATOM 4165 N N . ASN B 1 245 ? 12.016 -3.723 -7.012 1 96.12 245 ASN B N 1
ATOM 4166 C CA . ASN B 1 245 ? 12.961 -2.615 -6.938 1 96.12 245 ASN B CA 1
ATOM 4167 C C . ASN B 1 245 ? 13.922 -2.773 -5.762 1 96.12 245 ASN B C 1
ATOM 4169 O O . ASN B 1 245 ? 13.578 -3.4 -4.758 1 96.12 245 ASN B O 1
ATOM 4173 N N . PRO B 1 246 ? 15.117 -2.182 -5.84 1 96.81 246 PRO B N 1
ATOM 4174 C CA . PRO B 1 246 ? 16.109 -2.365 -4.781 1 96.81 246 PRO B CA 1
ATOM 4175 C C . PRO B 1 246 ? 15.758 -1.604 -3.506 1 96.81 246 PRO B C 1
ATOM 4177 O O . PRO B 1 246 ? 16.328 -1.873 -2.443 1 96.81 246 PRO B O 1
ATOM 4180 N N . TYR B 1 247 ? 14.891 -0.647 -3.633 1 96.94 247 TYR B N 1
ATOM 4181 C CA . TYR B 1 247 ? 14.555 0.188 -2.486 1 96.94 247 TYR B CA 1
ATOM 4182 C C . TYR B 1 247 ? 13.812 -0.616 -1.425 1 96.94 247 TYR B C 1
ATOM 4184 O O . TYR B 1 247 ? 14.25 -0.691 -0.275 1 96.94 247 TYR B O 1
ATOM 4192 N N . VAL B 1 248 ? 12.727 -1.3 -1.846 1 96.62 248 VAL B N 1
ATOM 4193 C CA . VAL B 1 248 ? 11.945 -2.098 -0.901 1 96.62 248 VAL B CA 1
ATOM 4194 C C . VAL B 1 248 ? 12.758 -3.318 -0.47 1 96.62 248 VAL B C 1
ATOM 4196 O O . VAL B 1 248 ? 12.672 -3.754 0.681 1 96.62 248 VAL B O 1
ATOM 4199 N N . ALA B 1 249 ? 13.531 -3.889 -1.39 1 97.44 249 ALA B N 1
ATOM 4200 C CA . ALA B 1 249 ? 14.367 -5.035 -1.039 1 97.44 249 ALA B CA 1
ATOM 4201 C C . ALA B 1 249 ? 15.273 -4.715 0.148 1 97.44 249 ALA B C 1
ATOM 4203 O O . ALA B 1 249 ? 15.5 -5.566 1.012 1 97.44 249 ALA B O 1
ATOM 4204 N N . SER B 1 250 ? 15.773 -3.523 0.201 1 95.81 250 SER B N 1
ATOM 4205 C CA . SER B 1 250 ? 16.688 -3.127 1.258 1 95.81 250 SER B CA 1
ATOM 4206 C C . SER B 1 250 ? 16.016 -3.146 2.623 1 95.81 250 SER B C 1
ATOM 4208 O O . SER B 1 250 ? 16.656 -3.393 3.643 1 95.81 250 SER B O 1
ATOM 4210 N N . VAL B 1 251 ? 14.727 -2.869 2.635 1 94.81 251 VAL B N 1
ATOM 4211 C CA . VAL B 1 251 ? 13.969 -2.846 3.879 1 94.81 251 VAL B CA 1
ATOM 4212 C C . VAL B 1 251 ? 13.898 -4.254 4.473 1 94.81 251 VAL B C 1
ATOM 4214 O O . VAL B 1 251 ? 13.898 -4.418 5.695 1 94.81 251 VAL B O 1
ATOM 4217 N N . PHE B 1 252 ? 13.883 -5.266 3.625 1 95.94 252 PHE B N 1
ATOM 4218 C CA . PHE B 1 252 ? 13.727 -6.652 4.055 1 95.94 252 PHE B CA 1
ATOM 4219 C C . PHE B 1 252 ? 15.047 -7.402 3.953 1 95.94 252 PHE B C 1
ATOM 4221 O O . PHE B 1 252 ? 15.07 -8.633 3.965 1 95.94 252 PHE B O 1
ATOM 4228 N N . ALA B 1 253 ? 16.172 -6.75 3.904 1 93.5 253 ALA B N 1
ATOM 4229 C CA . ALA B 1 253 ? 17.469 -7.328 3.574 1 93.5 253 ALA B CA 1
ATOM 4230 C C . ALA B 1 253 ? 17.906 -8.344 4.633 1 93.5 253 ALA B C 1
ATOM 4232 O O . ALA B 1 253 ? 18.641 -9.281 4.336 1 93.5 253 ALA B O 1
ATOM 4233 N N . ARG B 1 254 ? 17.438 -8.219 5.844 1 93.38 254 ARG B N 1
ATOM 4234 C CA . ARG B 1 254 ? 17.828 -9.125 6.918 1 93.38 254 ARG B CA 1
ATOM 4235 C C . ARG B 1 254 ? 17.156 -10.484 6.766 1 93.38 254 ARG B C 1
ATOM 4237 O O . ARG B 1 254 ? 17.688 -11.492 7.238 1 93.38 254 ARG B O 1
ATOM 4244 N N . ASP B 1 255 ? 16.031 -10.555 6.09 1 95.38 255 ASP B N 1
ATOM 4245 C CA . ASP B 1 255 ? 15.25 -11.773 6.004 1 95.38 255 ASP B CA 1
ATOM 4246 C C . ASP B 1 255 ? 15.359 -12.406 4.617 1 95.38 255 ASP B C 1
ATOM 4248 O O . ASP B 1 255 ? 14.828 -13.492 4.375 1 95.38 255 ASP B O 1
ATOM 4252 N N . LEU B 1 256 ? 16.078 -11.688 3.75 1 97.81 256 LEU B N 1
ATOM 4253 C CA . LEU B 1 256 ? 16.062 -12.117 2.357 1 97.81 256 LEU B CA 1
ATOM 4254 C C . LEU B 1 256 ? 17.5 -12.227 1.818 1 97.81 256 LEU B C 1
ATOM 4256 O O . LEU B 1 256 ? 18.406 -11.562 2.312 1 97.81 256 LEU B O 1
ATOM 4260 N N . ARG B 1 257 ? 17.688 -13.141 0.878 1 98.44 257 ARG B N 1
ATOM 4261 C CA . ARG B 1 257 ? 18.812 -13.07 -0.046 1 98.44 257 ARG B CA 1
ATOM 4262 C C . ARG B 1 257 ? 18.469 -12.234 -1.271 1 98.44 257 ARG B C 1
ATOM 4264 O O . ARG B 1 257 ? 17.484 -12.508 -1.96 1 98.44 257 ARG B O 1
ATOM 4271 N N . VAL B 1 258 ? 19.234 -11.203 -1.503 1 98.12 258 VAL B N 1
ATOM 4272 C CA . VAL B 1 258 ? 19 -10.266 -2.598 1 98.12 258 VAL B CA 1
ATOM 4273 C C . VAL B 1 258 ? 20.109 -10.406 -3.641 1 98.12 258 VAL B C 1
ATOM 4275 O O . VAL B 1 258 ? 21.297 -10.258 -3.326 1 98.12 258 VAL B O 1
ATOM 4278 N N . LEU B 1 259 ? 19.75 -10.656 -4.902 1 98.06 259 LEU B N 1
ATOM 4279 C CA . LEU B 1 259 ? 20.734 -10.875 -5.953 1 98.06 259 LEU B CA 1
ATOM 4280 C C . LEU B 1 259 ? 20.406 -10.039 -7.184 1 98.06 259 LEU B C 1
ATOM 4282 O O . LEU B 1 259 ? 19.234 -9.859 -7.531 1 98.06 259 LEU B O 1
ATOM 4286 N N . PRO B 1 260 ? 21.406 -9.617 -7.887 1 97.12 260 PRO B N 1
ATOM 4287 C CA . PRO B 1 260 ? 21.156 -8.977 -9.18 1 97.12 260 PRO B CA 1
ATOM 4288 C C . PRO B 1 260 ? 20.578 -9.938 -10.211 1 97.12 260 PRO B C 1
ATOM 4290 O O . PRO B 1 260 ? 20.812 -11.148 -10.141 1 97.12 260 PRO B O 1
ATOM 4293 N N . LEU B 1 261 ? 19.781 -9.383 -11.125 1 96.94 261 LEU B N 1
ATOM 4294 C CA . LEU B 1 261 ? 19.156 -10.148 -12.203 1 96.94 261 LEU B CA 1
ATOM 4295 C C . LEU B 1 261 ? 19.641 -9.656 -13.562 1 96.94 261 LEU B C 1
ATOM 4297 O O . LEU B 1 261 ? 19.703 -8.445 -13.805 1 96.94 261 LEU B O 1
ATOM 4301 N N . LEU B 1 262 ? 19.984 -10.641 -14.461 1 95.94 262 LEU B N 1
ATOM 4302 C CA . LEU B 1 262 ? 20.359 -10.328 -15.828 1 95.94 262 LEU B CA 1
ATOM 4303 C C . LEU B 1 262 ? 19.406 -10.984 -16.828 1 95.94 262 LEU B C 1
ATOM 4305 O O . LEU B 1 262 ? 18.984 -12.125 -16.609 1 95.94 262 LEU B O 1
ATOM 4309 N N . PRO B 1 263 ? 19.188 -10.305 -17.938 1 96 263 PRO B N 1
ATOM 4310 C CA . PRO B 1 263 ? 19.469 -8.891 -18.188 1 96 263 PRO B CA 1
ATOM 4311 C C . PRO B 1 263 ? 18.75 -7.965 -17.219 1 96 263 PRO B C 1
ATOM 4313 O O . PRO B 1 263 ? 17.734 -8.352 -16.625 1 96 263 PRO B O 1
ATOM 4316 N N . ALA B 1 264 ? 19.203 -6.805 -17.156 1 94.38 264 ALA B N 1
ATOM 4317 C CA . ALA B 1 264 ? 18.703 -5.867 -16.141 1 94.38 264 ALA B CA 1
ATOM 4318 C C . ALA B 1 264 ? 17.328 -5.352 -16.5 1 94.38 264 ALA B C 1
ATOM 4320 O O . ALA B 1 264 ? 17.031 -5.094 -17.672 1 94.38 264 ALA B O 1
ATOM 4321 N N . CYS B 1 265 ? 16.484 -5.32 -15.484 1 93.75 265 CYS B N 1
ATOM 4322 C CA . CYS B 1 265 ? 15.242 -4.555 -15.562 1 93.75 265 CYS B CA 1
ATOM 4323 C C . CYS B 1 265 ? 15.414 -3.166 -14.953 1 93.75 265 CYS B C 1
ATOM 4325 O O . CYS B 1 265 ? 15.734 -3.039 -13.766 1 93.75 265 CYS B O 1
ATOM 4327 N N . ALA B 1 266 ? 15.172 -2.193 -15.727 1 93.56 266 ALA B N 1
ATOM 4328 C CA . ALA B 1 266 ? 15.43 -0.821 -15.297 1 93.56 266 ALA B CA 1
ATOM 4329 C C . ALA B 1 266 ? 14.383 -0.357 -14.289 1 93.56 266 ALA B C 1
ATOM 4331 O O . ALA B 1 266 ? 13.203 -0.68 -14.414 1 93.56 266 ALA B O 1
ATOM 4332 N N . VAL B 1 267 ? 14.852 0.337 -13.32 1 94.25 267 VAL B N 1
ATOM 4333 C CA . VAL B 1 267 ? 14.016 0.993 -12.32 1 94.25 267 VAL B CA 1
ATOM 4334 C C . VAL B 1 267 ? 14.414 2.463 -12.195 1 94.25 267 VAL B C 1
ATOM 4336 O O . VAL B 1 267 ? 15.602 2.797 -12.203 1 94.25 267 VAL B O 1
ATOM 4339 N N . GLU B 1 268 ? 13.414 3.33 -12.094 1 93.12 268 GLU B N 1
ATOM 4340 C CA . GLU B 1 268 ? 13.695 4.754 -11.969 1 93.12 268 GLU B CA 1
ATOM 4341 C C . GLU B 1 268 ? 12.891 5.375 -10.828 1 93.12 268 GLU B C 1
ATOM 4343 O O . GLU B 1 268 ? 11.789 4.914 -10.523 1 93.12 268 GLU B O 1
ATOM 4348 N N . VAL B 1 269 ? 13.492 6.293 -10.227 1 95.56 269 VAL B N 1
ATOM 4349 C CA . VAL B 1 269 ? 12.773 7.191 -9.328 1 95.56 269 VAL B CA 1
ATOM 4350 C C . VAL B 1 269 ? 12.562 8.539 -10.016 1 95.56 269 VAL B C 1
ATOM 4352 O O . VAL B 1 269 ? 13.523 9.188 -10.43 1 95.56 269 VAL B O 1
ATOM 4355 N N . VAL B 1 270 ? 11.289 8.945 -10.086 1 94.19 270 VAL B N 1
ATOM 4356 C CA . VAL B 1 270 ? 10.93 10.156 -10.812 1 94.19 270 VAL B CA 1
ATOM 4357 C C . VAL B 1 270 ? 10.367 11.188 -9.844 1 94.19 270 VAL B C 1
ATOM 4359 O O . VAL B 1 270 ? 9.602 10.852 -8.938 1 94.19 270 VAL B O 1
ATOM 4362 N N . LEU B 1 271 ? 10.82 12.391 -10 1 94.44 271 LEU B N 1
ATOM 4363 C CA . LEU B 1 271 ? 10.273 13.547 -9.305 1 94.44 271 LEU B CA 1
ATOM 4364 C C . LEU B 1 271 ? 9.344 14.344 -10.211 1 94.44 271 LEU B C 1
ATOM 4366 O O . LEU B 1 271 ? 9.695 14.641 -11.359 1 94.44 271 LEU B O 1
ATOM 4370 N N . ALA B 1 272 ? 8.172 14.586 -9.727 1 92 272 ALA B N 1
ATOM 4371 C CA . ALA B 1 272 ? 7.25 15.461 -10.438 1 92 272 ALA B CA 1
ATOM 4372 C C . ALA B 1 272 ? 6.855 16.656 -9.586 1 92 272 ALA B C 1
ATOM 4374 O O . ALA B 1 272 ? 6.598 16.516 -8.383 1 92 272 ALA B O 1
ATOM 4375 N N . LEU B 1 273 ? 6.863 17.75 -10.18 1 87.19 273 LEU B N 1
ATOM 4376 C CA . LEU B 1 273 ? 6.453 19 -9.547 1 87.19 273 LEU B CA 1
ATOM 4377 C C . LEU B 1 273 ? 5.203 19.562 -10.219 1 87.19 273 LEU B C 1
ATOM 4379 O O . LEU B 1 273 ? 4.914 19.234 -11.367 1 87.19 273 LEU B O 1
ATOM 4383 N N . PRO B 1 274 ? 4.387 20.328 -9.398 1 78.94 274 PRO B N 1
ATOM 4384 C CA . PRO B 1 274 ? 3.188 20.906 -10.008 1 78.94 274 PRO B CA 1
ATOM 4385 C C . PRO B 1 274 ? 3.51 21.828 -11.188 1 78.94 274 PRO B C 1
ATOM 4387 O O . PRO B 1 274 ? 4.625 22.344 -11.281 1 78.94 274 PRO B O 1
ATOM 4390 N N . PRO B 1 275 ? 2.295 21.938 -11.938 1 69.69 275 PRO B N 1
ATOM 4391 C CA . PRO B 1 275 ? 2.473 22.922 -13.008 1 69.69 275 PRO B CA 1
ATOM 4392 C C . PRO B 1 275 ? 2.693 24.344 -12.469 1 69.69 275 PRO B C 1
ATOM 4394 O O . PRO B 1 275 ? 2.125 24.703 -11.438 1 69.69 275 PRO B O 1
ATOM 4397 N N . GLN B 1 276 ? 3.658 25.062 -13.062 1 64.94 276 GLN B N 1
ATOM 4398 C CA . GLN B 1 276 ? 3.992 26.422 -12.648 1 64.94 276 GLN B CA 1
ATOM 4399 C C . GLN B 1 276 ? 4.617 26.422 -11.258 1 64.94 276 GLN B C 1
ATOM 4401 O O . GLN B 1 276 ? 4.344 27.312 -10.453 1 64.94 276 GLN B O 1
ATOM 4406 N N . TYR B 1 277 ? 5.133 25.359 -11 1 65.06 277 TYR B N 1
ATOM 4407 C CA . TYR B 1 277 ? 5.812 25.188 -9.719 1 65.06 277 TYR B CA 1
ATOM 4408 C C . TYR B 1 277 ? 6.727 26.359 -9.414 1 65.06 277 TYR B C 1
ATOM 4410 O O . TYR B 1 277 ? 7.566 26.734 -10.242 1 65.06 277 TYR B O 1
ATOM 4418 N N . ALA B 1 278 ? 6.293 27.109 -8.344 1 63.34 278 ALA B N 1
ATOM 4419 C CA . ALA B 1 278 ? 7.254 28.016 -7.734 1 63.34 278 ALA B CA 1
ATOM 4420 C C . ALA B 1 278 ? 8.008 27.344 -6.59 1 63.34 278 ALA B C 1
ATOM 4422 O O . ALA B 1 278 ? 7.406 26.938 -5.598 1 63.34 278 ALA B O 1
ATOM 4423 N N . PRO B 1 279 ? 9.289 27.156 -6.855 1 62.75 279 PRO B N 1
ATOM 4424 C CA . PRO B 1 279 ? 10.078 26.484 -5.82 1 62.75 279 PRO B CA 1
ATOM 4425 C C . PRO B 1 279 ? 9.961 27.156 -4.457 1 62.75 279 PRO B C 1
ATOM 4427 O O . PRO B 1 279 ? 10 28.391 -4.367 1 62.75 279 PRO B O 1
ATOM 4430 N N . THR B 1 280 ? 9.555 26.359 -3.531 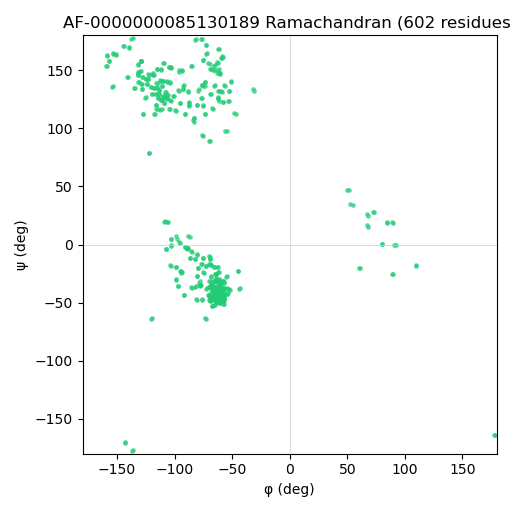1 78.38 280 THR B N 1
ATOM 4431 C CA . THR B 1 280 ? 9.695 26.828 -2.154 1 78.38 280 THR B CA 1
ATOM 4432 C C . THR B 1 280 ? 10.977 26.281 -1.527 1 78.38 280 THR B C 1
ATOM 4434 O O . THR B 1 280 ? 11.5 25.25 -1.963 1 78.38 280 THR B O 1
ATOM 4437 N N . GLU B 1 281 ? 11.523 27.031 -0.629 1 82.56 281 GLU B N 1
ATOM 4438 C CA . GLU B 1 281 ? 12.742 26.609 0.071 1 82.56 281 GLU B CA 1
ATOM 4439 C C . GLU B 1 281 ? 12.578 25.219 0.684 1 82.56 281 GLU B C 1
ATOM 4441 O O . GLU B 1 281 ? 13.5 24.406 0.636 1 82.56 281 GLU B O 1
ATOM 4446 N N . ARG B 1 282 ? 11.469 24.969 1.171 1 86.25 282 ARG B N 1
ATOM 4447 C CA . ARG B 1 282 ? 11.203 23.703 1.823 1 86.25 282 ARG B CA 1
ATOM 4448 C C . ARG B 1 282 ? 11.188 22.562 0.81 1 86.25 282 ARG B C 1
ATOM 4450 O O . ARG B 1 282 ? 11.789 21.516 1.038 1 86.25 282 ARG B O 1
ATOM 4457 N N . ALA B 1 283 ? 10.508 22.797 -0.284 1 88.62 283 ALA B N 1
ATOM 4458 C CA . ALA B 1 283 ? 10.453 21.781 -1.322 1 88.62 283 ALA B CA 1
ATOM 4459 C C . ALA B 1 283 ? 11.836 21.516 -1.913 1 88.62 283 ALA B C 1
ATOM 4461 O O . ALA B 1 283 ? 12.219 20.359 -2.127 1 88.62 283 ALA B O 1
ATOM 4462 N N . ASP B 1 284 ? 12.578 22.578 -2.104 1 90.31 284 ASP B N 1
ATOM 4463 C CA . ASP B 1 284 ? 13.922 22.453 -2.648 1 90.31 284 ASP B CA 1
ATOM 4464 C C . ASP B 1 284 ? 14.836 21.703 -1.689 1 90.31 284 ASP B C 1
ATOM 4466 O O . ASP B 1 284 ? 15.625 20.859 -2.115 1 90.31 284 ASP B O 1
ATOM 4470 N N . CYS B 1 285 ? 14.711 22.047 -0.481 1 93.25 285 CYS B N 1
ATOM 4471 C CA . CYS B 1 285 ? 15.508 21.344 0.523 1 93.25 285 CYS B CA 1
ATOM 4472 C C . CYS B 1 285 ? 15.164 19.859 0.554 1 93.25 285 CYS B C 1
ATOM 4474 O O . CYS B 1 285 ? 16.062 19.016 0.597 1 93.25 285 CYS B O 1
ATOM 4476 N N . PHE B 1 286 ? 13.875 19.516 0.481 1 95.69 286 PHE B N 1
ATOM 4477 C CA . PHE B 1 286 ? 13.445 18.125 0.494 1 95.69 286 PHE B CA 1
ATOM 4478 C C . PHE B 1 286 ? 14.016 17.375 -0.7 1 95.69 286 PHE B C 1
ATOM 4480 O O . PHE B 1 286 ? 14.516 16.25 -0.554 1 95.69 286 PHE B O 1
ATOM 4487 N N . VAL B 1 287 ? 13.977 18.031 -1.812 1 94.88 287 VAL B N 1
ATOM 4488 C CA . VAL B 1 287 ? 14.453 17.406 -3.041 1 94.88 287 VAL B CA 1
ATOM 4489 C C . VAL B 1 287 ? 15.953 17.156 -2.938 1 94.88 287 VAL B C 1
ATOM 4491 O O . VAL B 1 287 ? 16.438 16.109 -3.369 1 94.88 287 VAL B O 1
ATOM 4494 N N . GLN B 1 288 ? 16.688 18.047 -2.371 1 95.81 288 GLN B N 1
ATOM 4495 C CA . GLN B 1 288 ? 18.125 17.875 -2.188 1 95.81 288 GLN B CA 1
ATOM 4496 C C . GLN B 1 288 ? 18.422 16.703 -1.252 1 95.81 288 GLN B C 1
ATOM 4498 O O . GLN B 1 288 ? 19.297 15.883 -1.534 1 95.81 288 GLN B O 1
ATOM 4503 N N . LEU B 1 289 ? 17.734 16.641 -0.176 1 97.38 289 LEU B N 1
ATOM 4504 C CA . LEU B 1 289 ? 17.906 15.547 0.769 1 97.38 289 LEU B CA 1
ATOM 4505 C C . LEU B 1 289 ? 17.531 14.219 0.122 1 97.38 289 LEU B C 1
ATOM 4507 O O . LEU B 1 289 ? 18.188 13.195 0.386 1 97.38 289 LEU B O 1
ATOM 4511 N N . LEU B 1 290 ? 16.484 14.25 -0.706 1 97.56 290 LEU B N 1
ATOM 4512 C CA . LEU B 1 290 ? 16.062 13.062 -1.425 1 97.56 290 LEU B CA 1
ATOM 4513 C C . LEU B 1 290 ? 17.156 12.562 -2.355 1 97.56 290 LEU B C 1
ATOM 4515 O O . LEU B 1 290 ? 17.453 11.367 -2.383 1 97.56 290 LEU B O 1
ATOM 4519 N N . ARG B 1 291 ? 17.766 13.438 -3.059 1 96.25 291 ARG B N 1
ATOM 4520 C CA . ARG B 1 291 ? 18.875 13.086 -3.947 1 96.25 291 ARG B CA 1
ATOM 4521 C C . ARG B 1 291 ? 20.016 12.453 -3.17 1 96.25 291 ARG B C 1
ATOM 4523 O O . ARG B 1 291 ? 20.594 11.453 -3.604 1 96.25 291 ARG B O 1
ATOM 4530 N N . GLU B 1 292 ? 20.328 13 -2.068 1 96.31 292 GLU B N 1
ATOM 4531 C CA . GLU B 1 292 ? 21.406 12.484 -1.23 1 96.31 292 GLU B CA 1
ATOM 4532 C C . GLU B 1 292 ? 21.078 11.078 -0.726 1 96.31 292 GLU B C 1
ATOM 4534 O O . GLU B 1 292 ? 21.953 10.195 -0.741 1 96.31 292 GLU B O 1
ATOM 4539 N N . GLN B 1 293 ? 19.844 10.914 -0.282 1 96.38 293 GLN B N 1
ATOM 4540 C CA . GLN B 1 293 ? 19.438 9.617 0.244 1 96.38 293 GLN B CA 1
ATOM 4541 C C . GLN B 1 293 ? 19.5 8.539 -0.839 1 96.38 293 GLN B C 1
ATOM 4543 O O . GLN B 1 293 ? 19.875 7.398 -0.568 1 96.38 293 GLN B O 1
ATOM 4548 N N . LEU B 1 294 ? 19.094 8.922 -2.039 1 96.31 294 LEU B N 1
ATOM 4549 C CA . LEU B 1 294 ? 19.047 7.977 -3.146 1 96.31 294 LEU B CA 1
ATOM 4550 C C . LEU B 1 294 ? 20.453 7.516 -3.531 1 96.31 294 LEU B C 1
ATOM 4552 O O . LEU B 1 294 ? 20.609 6.457 -4.133 1 96.31 294 LEU B O 1
ATOM 4556 N N . HIS B 1 295 ? 21.484 8.234 -3.164 1 92.69 295 HIS B N 1
ATOM 4557 C CA . HIS B 1 295 ? 22.875 7.863 -3.441 1 92.69 295 HIS B CA 1
ATOM 4558 C C . HIS B 1 295 ? 23.281 6.629 -2.645 1 92.69 295 HIS B C 1
ATOM 4560 O O . HIS B 1 295 ? 24.266 5.973 -2.979 1 92.69 295 HIS B O 1
ATOM 4566 N N . ALA B 1 296 ? 22.562 6.328 -1.664 1 89.94 296 ALA B N 1
ATOM 4567 C CA . ALA B 1 296 ? 22.859 5.164 -0.837 1 89.94 296 ALA B CA 1
ATOM 4568 C C . ALA B 1 296 ? 22.469 3.869 -1.546 1 89.94 296 ALA B C 1
ATOM 4570 O O . ALA B 1 296 ? 22.844 2.777 -1.102 1 89.94 296 ALA B O 1
ATOM 4571 N N . TYR B 1 297 ? 21.719 4.016 -2.646 1 90.88 297 TYR B N 1
ATOM 4572 C CA . TYR B 1 297 ? 21.25 2.846 -3.385 1 90.88 297 TYR B CA 1
ATOM 4573 C C . TYR B 1 297 ? 22.047 2.658 -4.668 1 90.88 297 TYR B C 1
ATOM 4575 O O . TYR B 1 297 ? 22.609 3.617 -5.203 1 90.88 297 TYR B O 1
ATOM 4583 N N . PRO B 1 298 ? 22.109 1.366 -5.105 1 85.81 298 PRO B N 1
ATOM 4584 C CA . PRO B 1 298 ? 22.859 1.117 -6.332 1 85.81 298 PRO B CA 1
ATOM 4585 C C . PRO B 1 298 ? 22.359 1.937 -7.52 1 85.81 298 PRO B C 1
ATOM 4587 O O . PRO B 1 298 ? 21.156 2.088 -7.699 1 85.81 298 PRO B O 1
ATOM 4590 N N . GLN B 1 299 ? 23.266 2.479 -8.258 1 85 299 GLN B N 1
ATOM 4591 C CA . GLN B 1 299 ? 22.953 3.285 -9.43 1 85 299 GLN B CA 1
ATOM 4592 C C . GLN B 1 299 ? 23.312 2.551 -10.719 1 85 299 GLN B C 1
ATOM 4594 O O . GLN B 1 299 ? 24.359 1.9 -10.805 1 85 299 GLN B O 1
ATOM 4599 N N . ALA B 1 300 ? 22.234 2.537 -11.508 1 81.31 300 ALA B N 1
ATOM 4600 C CA . ALA B 1 300 ? 22.5 1.955 -12.82 1 81.31 300 ALA B CA 1
ATOM 4601 C C . ALA B 1 300 ? 22.984 3.016 -13.805 1 81.31 300 ALA B C 1
ATOM 4603 O O . ALA B 1 300 ? 22.594 4.18 -13.719 1 81.31 300 ALA B O 1
ATOM 4604 N N . ARG B 1 301 ? 24.109 2.695 -14.531 1 63.75 301 ARG B N 1
ATOM 4605 C CA . ARG B 1 301 ? 24.641 3.605 -15.547 1 63.75 301 ARG B CA 1
ATOM 4606 C C . ARG B 1 301 ? 23.672 3.705 -16.734 1 63.75 301 ARG B C 1
ATOM 4608 O O . ARG B 1 301 ? 22.938 2.764 -17.016 1 63.75 301 ARG B O 1
ATOM 4615 N N . THR B 1 302 ? 23.047 4.996 -17.062 1 53.88 302 THR B N 1
ATOM 4616 C CA . THR B 1 302 ? 22.25 5.234 -18.25 1 53.88 302 THR B CA 1
ATOM 4617 C C . THR B 1 302 ? 22.734 4.359 -19.406 1 53.88 302 THR B C 1
ATOM 4619 O O . THR B 1 302 ? 23.938 4.227 -19.625 1 53.88 302 THR B O 1
ATOM 4622 N N . PRO B 1 303 ? 21.828 3.703 -20.078 1 40.62 303 PRO B N 1
ATOM 4623 C CA . PRO B 1 303 ? 22.406 3.037 -21.25 1 40.62 303 PRO B CA 1
ATOM 4624 C C . PRO B 1 303 ? 23.297 3.965 -22.078 1 40.62 303 PRO B C 1
ATOM 4626 O O . PRO B 1 303 ? 23.125 5.184 -22.047 1 40.62 303 PRO B O 1
#

Sequence (606 aa):
MSRPLSSREIEAFRAVMQTGTTTAAARLLHTTQPSVSRLLAQMQAAAGLKLFDMHKGRLRPTAEAVELFATVQQHFLGRERIERDLAALRQSGAGTLRIGCTPALGLSVIPAVVRSFAQRYPGTHISLQTLGSTPLREGLLHGHFDLVVSTMALSTPELDATVLHRSRAVCVMHPDHALATRTRLHVRDLQGQLLLTLNADDDIYLQLRSTMQEQGIEAGSTMETTYSSTICSLAAQGLGLGVVNPYVASVFARDLRVLPLLPACAVEVVLALPPQYAPTERADCFVQLLREQLHAYPQARTPMSRPLSSREIEAFRAVMQTGTTTAAARLLHTTQPSVSRLLAQMQAAAGLKLFDMHKGRLRPTAEAVELFATVQQHFLGRERIERDLAALRQSGAGTLRIGCTPALGLSVIPAVVRSFAQRYPGTHISLQTLGSTPLREGLLHGHFDLVVSTMALSTPELDATVLHRSRAVCVMHPDHALATRTRLHVRDLQGQLLLTLNADDDIYLQLRSTMQEQGIEAGSTMETTYSSTICSLAAQGLGLGVVNPYVASVFARDLRVLPLLPACAVEVVLALPPQYAPTERADCFVQLLREQLHAYPQARTP